Protein AF-A0A4T0X4X4-F1 (afdb_monomer_lite)

Sequence (639 aa):
MSQDALKKYGKGASLLLKMGYIPGKGLGENGRGIVEPIMPTILKRGEGIKVEESKKMMSRVVDEWTDSSDDESMHVEESGLKSVEFNQSDTFKSEYEIPELYEIVRDLLRLKIDVPNEIINKAEDTSAKQDLSLRTVLFKLLKSINSDQPKLKYLDSEINQLSQKKQLYTVDIEVMENFRKIVEVEKDLDVDKVINIPGVRDIDLELRDDLVELAMLKVQEFWQSAVDACNFEDIVSLGELLDKAAAYLSLQELSSTELIKIRSSRSSLKNKTLLSLNIVGTVILKPLLLKLNFFYQNWNVFNVNLGIGVFEEVRDSEIFSDTLFDLIIVKAIVIPKLYDSLLEVSVFDEVEWLVPWLELLPLYFDQLVESIIEHYLQALPESAVSGEELLKLPLFYWLEISQNTKLNEKARKELFSYMVKDFRRQIKKIRHDGCGFLDTEETKVMKDFIWLFKELALYEFEDAIYNEIMLPLHIKYLELYEDGLDYEDFLLYVIQVLTYVGLLSDNDHFIRIQESVRECCEHLNSVKNNSLRIKKGKKDFTDLMRLRNQYVESIDKLTWKKPSASKKTVFVKPSIKDTVFQKCQENGIAVIPGKIKDGKQMYHIENKGIKFEVYFDQKVMFANYNGLKDEPIGLDELL

Radius of gyration: 55.85 Å; chains: 1; bounding box: 111×82×176 Å

Foldseek 3Di:
DDPVVDVVPDPVVVVQVVQPQDAQQGGDDRSPHDNDPDDDPPDDVPDDDDDDPPDDDDDDDDPPDDDDDDDDDDDDDDDDDDDDDDDDDPPPPDPPPQDQLLVLVVVCVVVVHDDDVVSVVLSVDPVVPPPPVVSVVSSVVVVVVVVCVVVVVVVVVVVVVVVVVVVLVVLLVVLVVQLVVQLVPDQARQLVSNVPRPCLLVHDQVSLQVSLVVVLVSNLVVQLVLLVPFDLLPLVSVLVNLLSLLSLVVSVVSHPDDFPDDDDDDDDDDDDDDGRDDSSCCSNVVSNLVSLLVCLQPPDLLPLCSNVSSLVSNVVSPSDDPVRCCVRVVVPRNVVSLLVVLLVDDQQDDPVSCVVVCVVCVVCNQVVLLSNLVSNLVCLVVDPDDLVSVVSGCNVVSLVVHPDPVSNVVSLVSVVVSLLVNLVVQVVVVDPDPDDDCPPSNLVSLLSSLVSCVVVVSQQCLVLVCLSQVLVLLLVLLVCVVVVHPSVVSLVVSVVSCVVSPCCPPDPGNVVSVVSSVVSVVVVVCVVDVDDDDPPCPVPSNPSVVSVVVNVVCVVDVDPDRPPPPPPPPPPVPQLVRVLVVVCVVVVWDWAWDDDDPNWIWIWTADPNWTWTWTDDRRFIFTDGDNDPTDTDDSVRSD

InterPro domains:
  IPR000467 G-patch domain [PF01585] (10-49)
  IPR000467 G-patch domain [PS50174] (8-54)
  IPR000467 G-patch domain [SM00443] (6-52)
  IPR045211 TFP11/STIP/Ntr1 [PTHR23329] (7-387)

Structure (mmCIF, N/CA/C/O backbone):
data_AF-A0A4T0X4X4-F1
#
_entry.id   AF-A0A4T0X4X4-F1
#
loop_
_atom_site.group_PDB
_atom_site.id
_atom_site.type_symbol
_atom_site.label_atom_id
_atom_site.label_alt_id
_atom_site.label_comp_id
_atom_site.label_asym_id
_atom_site.label_entity_id
_atom_site.label_seq_id
_atom_site.pdbx_PDB_ins_code
_atom_site.Cartn_x
_atom_site.Cartn_y
_atom_site.Cartn_z
_atom_site.occupancy
_atom_site.B_iso_or_equiv
_atom_site.auth_seq_id
_atom_site.auth_comp_id
_atom_site.auth_asym_id
_atom_site.auth_atom_id
_atom_site.pdbx_PDB_model_num
ATOM 1 N N . MET A 1 1 ? -10.691 54.607 30.295 1.00 44.47 1 MET A N 1
ATOM 2 C CA . MET A 1 1 ? -11.917 55.381 30.602 1.00 44.47 1 MET A CA 1
ATOM 3 C C . MET A 1 1 ? -11.619 56.351 31.734 1.00 44.47 1 MET A C 1
ATOM 5 O O . MET A 1 1 ? -10.897 55.970 32.646 1.00 44.47 1 MET A O 1
ATOM 9 N N . SER A 1 2 ? -12.120 57.586 31.647 1.00 39.72 2 SER A N 1
ATOM 10 C CA . SER A 1 2 ? -11.965 58.627 32.672 1.00 39.72 2 SER A CA 1
ATOM 11 C C . SER A 1 2 ? -12.692 58.251 33.970 1.00 39.72 2 SER A C 1
ATOM 13 O O . SER A 1 2 ? -13.687 57.522 33.944 1.00 39.72 2 SER A O 1
ATOM 15 N N . GLN A 1 3 ? -12.202 58.751 35.110 1.00 50.44 3 GLN A N 1
ATOM 16 C CA . GLN A 1 3 ? -12.750 58.486 36.451 1.00 50.44 3 GLN A CA 1
ATOM 17 C C . GLN A 1 3 ? -14.255 58.812 36.587 1.00 50.44 3 GLN A C 1
ATOM 19 O O . GLN A 1 3 ? -14.926 58.264 37.462 1.00 50.44 3 GLN A O 1
ATOM 24 N N . ASP A 1 4 ? -14.814 59.620 35.682 1.00 53.94 4 ASP A N 1
ATOM 25 C CA . ASP A 1 4 ? -16.232 59.994 35.659 1.00 53.94 4 ASP A CA 1
ATOM 26 C C . ASP A 1 4 ? -17.188 58.852 35.300 1.00 53.94 4 ASP A C 1
ATOM 28 O O . ASP A 1 4 ? -18.321 58.814 35.784 1.00 53.94 4 ASP A O 1
ATOM 32 N N . ALA A 1 5 ? -16.753 57.870 34.510 1.00 52.94 5 ALA A N 1
ATOM 33 C CA . ALA A 1 5 ? -17.627 56.756 34.152 1.00 52.94 5 ALA A CA 1
ATOM 34 C C . ALA A 1 5 ? -17.841 55.770 35.316 1.00 52.94 5 ALA A C 1
ATOM 36 O O . ALA A 1 5 ? -18.894 55.140 35.408 1.00 52.94 5 ALA A O 1
ATOM 37 N N . LEU A 1 6 ? -16.890 55.680 36.252 1.00 52.84 6 LEU A N 1
ATOM 38 C CA . LEU A 1 6 ? -16.996 54.797 37.417 1.00 52.84 6 LEU A CA 1
ATOM 39 C C . LEU A 1 6 ? -18.049 55.292 38.426 1.00 52.84 6 LEU A C 1
ATOM 41 O O . LEU A 1 6 ? -18.703 54.483 39.083 1.00 52.84 6 LEU A O 1
ATOM 45 N N . LYS A 1 7 ? -18.252 56.615 38.522 1.00 56.31 7 LYS A N 1
ATOM 46 C CA . LYS A 1 7 ? -19.276 57.210 39.398 1.00 56.31 7 LYS A CA 1
ATOM 47 C C . LYS A 1 7 ? -20.700 56.976 38.889 1.00 56.31 7 LYS A C 1
ATOM 49 O O . LYS A 1 7 ? -21.613 56.875 39.700 1.00 56.31 7 LYS A O 1
ATOM 54 N N . LYS A 1 8 ? -20.899 56.868 37.570 1.00 56.81 8 LYS A N 1
ATOM 55 C CA . LYS A 1 8 ? -22.236 56.766 36.959 1.00 56.81 8 LYS A CA 1
ATOM 56 C C . LYS A 1 8 ? -22.822 55.347 36.972 1.00 56.81 8 LYS A C 1
ATOM 58 O O . LYS A 1 8 ? -24.035 55.208 37.054 1.00 56.81 8 LYS A O 1
ATOM 63 N N . TYR A 1 9 ? -21.985 54.308 36.913 1.00 62.81 9 TYR A N 1
ATOM 64 C CA . TYR A 1 9 ? -22.439 52.919 36.713 1.00 62.81 9 TYR A CA 1
ATOM 65 C C . TYR A 1 9 ? -22.269 51.989 37.933 1.00 62.81 9 TYR A C 1
ATOM 67 O O . TYR A 1 9 ? -22.576 50.799 37.859 1.00 62.81 9 TYR A O 1
ATOM 75 N N . GLY A 1 10 ? -21.841 52.523 39.082 1.00 68.31 10 GLY A N 1
ATOM 76 C CA . GLY A 1 10 ? -21.812 51.801 40.359 1.00 68.31 10 GLY A CA 1
ATOM 77 C C . GLY A 1 10 ? -20.811 50.636 40.425 1.00 68.31 10 GLY A C 1
ATOM 78 O O . GLY A 1 10 ? -20.058 50.361 39.491 1.00 68.31 10 GLY A O 1
ATOM 79 N N . LYS A 1 11 ? -20.787 49.927 41.566 1.00 66.44 11 LYS A N 1
ATOM 80 C CA . LYS A 1 11 ? -19.822 48.836 41.831 1.00 66.44 11 LYS A CA 1
ATOM 81 C C . LYS A 1 11 ? -19.890 47.693 40.802 1.00 66.44 11 LYS A C 1
ATOM 83 O O . LYS A 1 11 ? -18.865 47.070 40.539 1.00 66.44 11 LYS A O 1
ATOM 88 N N . GLY A 1 12 ? -21.050 47.458 40.181 1.00 61.38 12 GLY A N 1
ATOM 89 C CA . GLY A 1 12 ? -21.243 46.407 39.173 1.00 61.38 12 GLY A CA 1
ATOM 90 C C . GLY A 1 12 ? -20.403 46.602 37.906 1.00 61.38 12 GLY A C 1
ATOM 91 O O . GLY A 1 12 ? -19.810 45.646 37.411 1.00 61.38 12 GLY A O 1
ATOM 92 N N . ALA A 1 13 ? -20.243 47.840 37.430 1.00 66.81 13 ALA A N 1
ATOM 93 C CA . ALA A 1 13 ? -19.414 48.126 36.255 1.00 66.81 13 ALA A CA 1
ATOM 94 C C . ALA A 1 13 ? -17.915 47.890 36.505 1.00 66.81 13 ALA A C 1
ATOM 96 O O . ALA A 1 13 ? -17.189 47.489 35.598 1.00 66.81 13 ALA A O 1
ATOM 97 N N . SER A 1 14 ? -17.458 48.082 37.747 1.00 64.75 14 SER A N 1
ATOM 98 C CA . SER A 1 14 ? -16.079 47.777 38.151 1.00 64.75 14 SER A CA 1
ATOM 99 C C . SER A 1 14 ? -15.799 46.269 38.128 1.00 64.75 14 SER A C 1
ATOM 101 O O . SER A 1 14 ? -14.718 45.842 37.724 1.00 64.75 14 SER A O 1
ATOM 103 N N . LEU A 1 15 ? -16.792 45.449 38.496 1.00 69.94 15 LEU A N 1
ATOM 104 C CA . LEU A 1 15 ? -16.681 43.991 38.445 1.00 69.94 15 LEU A CA 1
ATOM 105 C C . LEU A 1 15 ? -16.623 43.481 36.997 1.00 69.94 15 LEU A C 1
ATOM 107 O O . LEU A 1 15 ? -15.769 42.665 36.671 1.00 69.94 15 LEU A O 1
ATOM 111 N N . LEU A 1 16 ? -17.474 44.016 36.116 1.00 68.31 16 LEU A N 1
ATOM 112 C CA . LEU A 1 16 ? -17.489 43.656 34.693 1.00 68.31 16 LEU A CA 1
ATOM 113 C C . LEU A 1 16 ? -16.163 43.990 34.000 1.00 68.31 16 LEU A C 1
ATOM 115 O O . LEU A 1 16 ? -15.673 43.200 33.197 1.00 68.31 16 LEU A O 1
ATOM 119 N N . LEU A 1 17 ? -15.538 45.116 34.356 1.00 69.62 17 LEU A N 1
ATOM 120 C CA . LEU A 1 17 ? -14.225 45.484 33.824 1.00 69.62 17 LEU A CA 1
ATOM 121 C C . LEU A 1 17 ? -13.129 44.503 34.271 1.00 69.62 17 LEU A C 1
ATOM 123 O O . LEU A 1 17 ? -12.290 44.115 33.462 1.00 69.62 17 LEU A O 1
ATOM 127 N N . LYS A 1 18 ? -13.163 44.058 35.538 1.00 72.38 18 LYS A N 1
ATOM 128 C CA . LYS A 1 18 ? -12.246 43.024 36.055 1.00 72.38 18 LYS A CA 1
ATOM 129 C C . LYS A 1 18 ? -12.440 41.666 35.377 1.00 72.38 18 LYS A C 1
ATOM 131 O O . LYS A 1 18 ? -11.480 40.916 35.269 1.00 72.38 18 LYS A O 1
ATOM 136 N N . MET A 1 19 ? -13.650 41.381 34.899 1.00 64.06 19 MET A N 1
ATOM 137 C CA . MET A 1 19 ? -13.991 40.161 34.157 1.00 64.06 19 MET A CA 1
ATOM 138 C C . MET A 1 19 ? -13.767 40.293 32.636 1.00 64.06 19 MET A C 1
ATOM 140 O O . MET A 1 19 ? -14.190 39.429 31.871 1.00 64.06 19 MET A O 1
ATOM 144 N N . GLY A 1 20 ? -13.107 41.365 32.178 1.00 66.31 20 GLY A N 1
ATOM 145 C CA . GLY A 1 20 ? -12.696 41.529 30.780 1.00 66.31 20 GLY A CA 1
ATOM 146 C C . GLY A 1 20 ? -13.729 42.196 29.867 1.00 66.31 20 GLY A C 1
ATOM 147 O O . GLY A 1 20 ? -13.695 41.982 28.659 1.00 66.31 20 GLY A O 1
ATOM 148 N N . TYR A 1 21 ? -14.661 42.988 30.407 1.00 71.50 21 TYR A N 1
ATOM 149 C CA . TYR A 1 21 ? -15.616 43.751 29.595 1.00 71.50 21 TYR A CA 1
ATOM 150 C C . TYR A 1 21 ? -14.934 44.905 28.854 1.00 71.50 21 TYR A C 1
ATOM 152 O O . TYR A 1 21 ? -14.361 45.802 29.481 1.00 71.50 21 TYR A O 1
ATOM 160 N N . ILE A 1 22 ? -15.079 44.935 27.529 1.00 69.56 22 ILE A N 1
ATOM 161 C CA . ILE A 1 22 ? -14.651 46.059 26.693 1.00 69.56 22 ILE A CA 1
ATOM 162 C C . ILE A 1 22 ? -15.904 46.772 26.160 1.00 69.56 22 ILE A C 1
ATOM 164 O O . ILE A 1 22 ? -16.717 46.142 25.474 1.00 69.56 22 ILE A O 1
ATOM 168 N N . PRO A 1 23 ? -16.085 48.081 26.432 1.00 61.28 23 PRO A N 1
ATOM 169 C CA . PRO A 1 23 ? -17.260 48.815 25.970 1.00 61.28 23 PRO A CA 1
ATOM 170 C C . PRO A 1 23 ? -17.356 48.768 24.438 1.00 61.28 23 PRO A C 1
ATOM 172 O O . PRO A 1 23 ? -16.420 49.154 23.740 1.00 61.28 23 PRO A O 1
ATOM 175 N N . GLY A 1 24 ? -18.483 48.262 23.927 1.00 65.25 24 GLY A N 1
ATOM 176 C CA . GLY A 1 24 ? -18.746 48.078 22.494 1.00 65.25 24 GLY A CA 1
ATOM 177 C C . GLY A 1 24 ? -18.308 46.729 21.906 1.00 65.25 24 GLY A C 1
ATOM 178 O O . GLY A 1 24 ? -18.647 46.448 20.762 1.00 65.25 24 GLY A O 1
ATOM 179 N N . LYS A 1 25 ? -17.591 45.883 22.660 1.00 66.31 25 LYS A N 1
ATOM 180 C CA . LYS A 1 25 ? -17.198 44.521 22.238 1.00 66.31 25 LYS A CA 1
ATOM 181 C C . LYS A 1 25 ? -17.700 43.409 23.170 1.00 66.31 25 LYS A C 1
ATOM 183 O O . LYS A 1 25 ? -17.599 42.244 22.817 1.00 66.31 25 LYS A O 1
ATOM 188 N N . GLY A 1 26 ? -18.250 43.741 24.336 1.00 66.19 26 GLY A N 1
ATOM 189 C CA . GLY A 1 26 ? -18.809 42.758 25.268 1.00 66.19 26 GLY A CA 1
ATOM 190 C C . GLY A 1 26 ? -17.773 42.095 26.186 1.00 66.19 26 GLY A C 1
ATOM 191 O O . GLY A 1 26 ? -16.638 42.558 26.306 1.00 66.19 26 GLY A O 1
ATOM 192 N N . LEU A 1 27 ? -18.201 41.052 26.905 1.00 68.06 27 LEU A N 1
ATOM 193 C CA . LEU A 1 27 ? -17.439 40.357 27.959 1.00 68.06 27 LEU A CA 1
ATOM 194 C C . LEU A 1 27 ? -16.624 39.164 27.406 1.00 68.06 27 LEU A C 1
ATOM 196 O O . LEU A 1 27 ? -17.128 38.418 26.566 1.00 68.06 27 LEU A O 1
ATOM 200 N N . GLY A 1 28 ? -15.404 38.942 27.911 1.00 63.84 28 GLY A N 1
ATOM 201 C CA . GLY A 1 28 ? -14.567 37.764 27.618 1.00 63.84 28 GLY A CA 1
ATOM 202 C C . GLY A 1 28 ? -13.379 38.030 26.680 1.00 63.84 28 GLY A C 1
ATOM 203 O O . GLY A 1 28 ? -13.377 38.993 25.917 1.00 63.84 28 GLY A O 1
ATOM 204 N N . GLU A 1 29 ? -12.373 37.148 26.720 1.00 59.00 29 GLU A N 1
ATOM 205 C CA . GLU A 1 29 ? -11.036 37.317 26.105 1.00 59.00 29 GLU A CA 1
ATOM 206 C C . GLU A 1 29 ? -11.055 37.622 24.591 1.00 59.00 29 GLU A C 1
ATOM 208 O O . GLU A 1 29 ? -10.184 38.324 24.087 1.00 59.00 29 GLU A O 1
ATOM 213 N N . ASN A 1 30 ? -12.104 37.190 23.876 1.00 58.38 30 ASN A N 1
ATOM 214 C CA . ASN A 1 30 ? -12.265 37.396 22.430 1.00 58.38 30 ASN A CA 1
ATOM 215 C C . ASN A 1 30 ? -13.399 38.365 22.040 1.00 58.38 30 ASN A C 1
ATOM 217 O O . ASN A 1 30 ? -13.755 38.429 20.863 1.00 58.38 30 ASN A O 1
ATOM 221 N N . GLY A 1 31 ? -14.006 39.089 22.992 1.00 56.56 31 GLY A N 1
ATOM 222 C CA . GLY A 1 31 ? -15.066 40.067 22.697 1.00 56.56 31 GLY A CA 1
ATOM 223 C C . GLY A 1 31 ? -16.294 39.471 21.991 1.00 56.56 31 GLY A C 1
ATOM 224 O O . GLY A 1 31 ? -16.850 40.088 21.089 1.00 56.56 31 GLY A O 1
ATOM 225 N N . ARG A 1 32 ? -16.673 38.234 22.345 1.00 55.62 32 ARG A N 1
ATOM 226 C CA . ARG A 1 32 ? -17.881 37.551 21.831 1.00 55.62 32 ARG A CA 1
ATOM 227 C C . ARG A 1 32 ? -19.058 37.575 22.813 1.00 55.62 32 ARG A C 1
ATOM 229 O O . ARG A 1 32 ? -20.106 37.013 22.513 1.00 55.62 32 ARG A O 1
ATOM 236 N N . GLY A 1 33 ? -18.883 38.168 23.993 1.00 63.12 33 GLY A N 1
ATOM 237 C CA . GLY A 1 33 ? -19.946 38.303 24.985 1.00 63.12 33 GLY A CA 1
ATOM 238 C C . GLY A 1 33 ? -20.948 39.404 24.641 1.00 63.12 33 GLY A C 1
ATOM 239 O O . GLY A 1 33 ? -20.785 40.147 23.678 1.00 63.12 33 GLY A O 1
ATOM 240 N N . ILE A 1 34 ? -21.987 39.514 25.471 1.00 60.34 34 ILE A N 1
ATOM 241 C CA . ILE A 1 34 ? -23.108 40.445 25.292 1.00 60.34 34 ILE A CA 1
ATOM 242 C C . ILE A 1 34 ? -22.582 41.879 25.099 1.00 60.34 34 ILE A C 1
ATOM 244 O O . ILE A 1 34 ? -21.911 42.427 25.975 1.00 60.34 34 ILE A O 1
ATOM 248 N N . VAL A 1 35 ? -22.863 42.450 23.924 1.00 56.78 35 VAL A N 1
ATOM 249 C CA . VAL A 1 35 ? -22.341 43.752 23.467 1.00 56.78 35 VAL A CA 1
ATOM 250 C C . VAL A 1 35 ? -22.966 44.916 24.239 1.00 56.78 35 VAL A C 1
ATOM 252 O O . VAL A 1 35 ? -22.300 45.924 24.479 1.00 56.78 35 VAL A O 1
ATOM 255 N N . GLU A 1 36 ? -24.215 44.759 24.677 1.00 51.50 36 GLU A N 1
ATOM 256 C CA . GLU A 1 36 ? -24.934 45.744 25.480 1.00 51.50 36 GLU A CA 1
ATOM 257 C C . GLU A 1 36 ? -25.128 45.232 26.915 1.00 51.50 36 GLU A C 1
ATOM 259 O O . GLU A 1 36 ? -25.602 44.113 27.117 1.00 51.50 36 GLU A O 1
ATOM 264 N N . PRO A 1 37 ? -24.764 46.014 27.944 1.00 55.25 37 PRO A N 1
ATOM 265 C CA . PRO A 1 37 ? -24.974 45.602 29.322 1.00 55.25 37 PRO A CA 1
ATOM 266 C C . PRO A 1 37 ? -26.475 45.454 29.587 1.00 55.25 37 PRO A C 1
ATOM 268 O O . PRO A 1 37 ? -27.253 46.352 29.267 1.00 55.25 37 PRO A O 1
ATOM 271 N N . ILE A 1 38 ? -26.876 44.338 30.203 1.00 55.88 38 ILE A N 1
ATOM 272 C CA . ILE A 1 38 ? -28.266 44.101 30.604 1.00 55.88 38 ILE A CA 1
ATOM 273 C C . ILE A 1 38 ? -28.653 45.210 31.585 1.00 55.88 38 ILE A C 1
ATOM 275 O O . ILE A 1 38 ? -28.173 45.247 32.721 1.00 55.88 38 ILE A O 1
ATOM 279 N N . MET A 1 39 ? -29.478 46.152 31.130 1.00 50.38 39 MET A N 1
ATOM 280 C CA . MET A 1 39 ? -29.967 47.223 31.984 1.00 50.38 39 MET A CA 1
ATOM 281 C C . MET A 1 39 ? -31.019 46.641 32.931 1.00 50.38 39 MET A C 1
ATOM 283 O O . MET A 1 39 ? -32.034 46.132 32.455 1.00 50.38 39 MET A O 1
ATOM 287 N N . PRO A 1 40 ? -30.838 46.723 34.261 1.00 47.59 40 PRO A N 1
ATOM 288 C CA . PRO A 1 40 ? -31.958 46.517 35.160 1.00 47.59 40 PRO A CA 1
ATOM 289 C C . PRO A 1 40 ? -32.990 47.600 34.842 1.00 47.59 40 PRO A C 1
ATOM 291 O O . PRO A 1 40 ? -32.683 48.792 34.905 1.00 47.59 40 PRO A O 1
ATOM 294 N N . THR A 1 41 ? -34.204 47.204 34.466 1.00 49.66 41 THR A N 1
ATOM 295 C CA . THR A 1 41 ? -35.333 48.127 34.351 1.00 49.66 41 THR A CA 1
ATOM 296 C C . THR A 1 41 ? -35.552 48.757 35.720 1.00 49.66 41 THR A C 1
ATOM 298 O O . THR A 1 41 ? -36.076 48.120 36.633 1.00 49.66 41 THR A O 1
ATOM 301 N N . ILE A 1 42 ? -35.084 49.993 35.886 1.00 45.88 42 ILE A N 1
ATOM 302 C CA . ILE A 1 42 ? -35.288 50.774 37.101 1.00 45.88 42 ILE A CA 1
ATOM 303 C C . ILE A 1 42 ? -36.781 51.095 37.153 1.00 45.88 42 ILE A C 1
ATOM 305 O O . ILE A 1 42 ? -37.238 52.058 36.538 1.00 45.88 42 ILE A O 1
ATOM 309 N N . LEU A 1 43 ? -37.557 50.287 37.874 1.00 50.19 43 LEU A N 1
ATOM 310 C CA . LEU A 1 43 ? -38.864 50.730 38.343 1.00 50.19 43 LEU A CA 1
ATOM 311 C C . LEU A 1 43 ? -38.622 51.945 39.239 1.00 50.19 43 LEU A C 1
ATOM 313 O O . LEU A 1 43 ? -37.700 51.946 40.066 1.00 50.19 43 LEU A O 1
ATOM 317 N N . LYS A 1 44 ? -39.397 53.016 39.027 1.00 51.66 44 LYS A N 1
ATOM 318 C CA . LYS A 1 44 ? -39.292 54.235 39.837 1.00 51.66 44 LYS A CA 1
ATOM 319 C C . LYS A 1 44 ? -39.344 53.825 41.305 1.00 51.66 44 LYS A C 1
ATOM 321 O O . LYS A 1 44 ? -40.164 52.998 41.697 1.00 51.66 44 LYS A O 1
ATOM 326 N N . ARG A 1 45 ? -38.441 54.380 42.113 1.00 41.56 45 ARG A N 1
ATOM 327 C CA . ARG A 1 45 ? -38.335 54.086 43.546 1.00 41.56 45 ARG A CA 1
ATOM 328 C C . ARG A 1 45 ? -39.720 54.282 44.189 1.00 41.56 45 ARG A C 1
ATOM 330 O O . ARG A 1 45 ? -40.174 55.416 44.291 1.00 41.56 45 ARG A O 1
ATOM 337 N N . GLY A 1 46 ? -40.394 53.184 44.537 1.00 54.38 46 GLY A N 1
ATOM 338 C CA . GLY A 1 46 ? -41.777 53.182 45.038 1.00 54.38 46 GLY A CA 1
ATOM 339 C C . GLY A 1 46 ? -42.768 52.283 44.281 1.00 54.38 46 GLY A C 1
ATOM 340 O O . GLY A 1 46 ? -43.834 52.010 44.817 1.00 54.38 46 GLY A O 1
ATOM 341 N N . GLU A 1 47 ? -42.435 51.766 43.095 1.00 51.62 47 GLU A N 1
ATOM 342 C CA . GLU A 1 47 ? -43.283 50.811 42.354 1.00 51.62 47 GLU A CA 1
ATOM 343 C C . GLU A 1 47 ? -42.809 49.363 42.544 1.00 51.62 47 GLU A C 1
ATOM 345 O O . GLU A 1 47 ? -42.393 48.684 41.609 1.00 51.62 47 GLU A O 1
ATOM 350 N N . GLY A 1 48 ? -42.859 48.887 43.790 1.00 51.75 48 GLY A N 1
ATOM 351 C CA . GLY A 1 48 ? -42.940 47.449 44.051 1.00 51.75 48 GLY A CA 1
ATOM 352 C C . GLY A 1 48 ? -44.317 46.905 43.646 1.00 51.75 48 GLY A C 1
ATOM 353 O O . GLY A 1 48 ? -45.253 47.679 43.451 1.00 51.75 48 GLY A O 1
ATOM 354 N N . ILE A 1 49 ? -44.425 45.578 43.516 1.00 52.12 49 ILE A N 1
ATOM 355 C CA . ILE A 1 49 ? -45.636 44.826 43.134 1.00 52.12 49 ILE A CA 1
ATOM 356 C C . ILE A 1 49 ? -46.890 45.434 43.789 1.00 52.12 49 ILE A C 1
ATOM 358 O O . ILE A 1 49 ? -47.094 45.304 44.996 1.00 52.12 49 ILE A O 1
ATOM 362 N N . LYS A 1 50 ? -47.740 46.095 42.992 1.00 44.31 50 LYS A N 1
ATOM 363 C CA . LYS A 1 50 ? -49.069 46.526 43.435 1.00 44.31 50 LYS A CA 1
ATOM 364 C C . LYS A 1 50 ? -49.965 45.294 43.500 1.00 44.31 50 LYS A C 1
ATOM 366 O O . LYS A 1 50 ? -50.408 44.795 42.472 1.00 44.31 50 LYS A O 1
ATOM 371 N N . VAL A 1 51 ? -50.203 44.797 44.707 1.00 47.88 51 VAL A N 1
ATOM 372 C CA . VAL A 1 51 ? -51.306 43.871 44.979 1.00 47.88 51 VAL A CA 1
ATOM 373 C C . VAL A 1 51 ? -52.591 44.701 44.971 1.00 47.88 51 VAL A C 1
ATOM 375 O O . VAL A 1 51 ? -52.660 45.721 45.652 1.00 47.88 51 VAL A O 1
ATOM 378 N N . GLU A 1 52 ? -53.577 44.306 44.164 1.00 39.34 52 GLU A N 1
ATOM 379 C CA . GLU A 1 52 ? -54.888 44.962 44.100 1.00 39.34 52 GLU A CA 1
ATOM 380 C C . GLU A 1 52 ? -55.504 45.083 45.505 1.00 39.34 52 GLU A C 1
ATOM 382 O O . GLU A 1 52 ? -55.541 44.119 46.272 1.00 39.34 52 GLU A O 1
ATOM 387 N N . GLU A 1 53 ? -56.004 46.274 45.845 1.00 45.62 53 GLU A N 1
ATOM 388 C CA . GLU A 1 53 ? -56.449 46.681 47.191 1.00 45.62 53 GLU A CA 1
ATOM 389 C C . GLU A 1 53 ? -57.668 45.910 47.750 1.00 45.62 53 GLU A C 1
ATOM 391 O O . GLU A 1 53 ? -58.213 46.275 48.791 1.00 45.62 53 GLU A O 1
ATOM 396 N N . SER A 1 54 ? -58.103 44.818 47.118 1.00 42.75 54 SER A N 1
ATOM 397 C CA . SER A 1 54 ? -59.270 44.035 47.542 1.00 42.75 54 SER A CA 1
ATOM 398 C C . SER A 1 54 ? -58.952 42.814 48.417 1.00 42.75 54 SER A C 1
ATOM 400 O O . SER A 1 54 ? -59.877 42.203 48.953 1.00 42.75 54 SER A O 1
ATOM 402 N N . LYS A 1 55 ? -57.677 42.468 48.659 1.00 40.22 55 LYS A N 1
ATOM 403 C CA . LYS A 1 55 ? -57.299 41.421 49.633 1.00 40.22 55 LYS A CA 1
ATOM 404 C C . LYS A 1 55 ? -56.095 41.837 50.481 1.00 40.22 55 LYS A C 1
ATOM 406 O O . LYS A 1 55 ? -54.949 41.560 50.142 1.00 40.22 55 LYS A O 1
ATOM 411 N N . LYS A 1 56 ? -56.365 42.476 51.625 1.00 32.59 56 LYS A N 1
ATOM 412 C CA . LYS A 1 56 ? -55.372 42.714 52.687 1.00 32.59 56 LYS A CA 1
ATOM 413 C C . LYS A 1 56 ? -54.803 41.377 53.181 1.00 32.59 56 LYS A C 1
ATOM 415 O O . LYS A 1 56 ? -55.491 40.623 53.861 1.00 32.59 56 LYS A O 1
ATOM 420 N N . MET A 1 57 ? -53.542 41.113 52.853 1.00 33.69 57 MET A N 1
ATOM 421 C CA . MET A 1 57 ? -52.725 40.055 53.445 1.00 33.69 57 MET A CA 1
ATOM 422 C C . MET A 1 57 ? -52.004 40.656 54.661 1.00 33.69 57 MET A C 1
ATOM 424 O O . MET A 1 57 ? -51.271 41.634 54.520 1.00 33.69 57 MET A O 1
ATOM 428 N N . MET A 1 58 ? -52.259 40.127 55.861 1.00 32.16 58 MET A N 1
ATOM 429 C CA . MET A 1 58 ? -51.567 40.543 57.085 1.00 32.16 58 MET A CA 1
ATOM 430 C C . MET A 1 58 ? -50.071 40.216 57.001 1.00 32.16 58 MET A C 1
ATOM 432 O O . MET A 1 58 ? -49.675 39.104 56.655 1.00 32.16 58 MET A O 1
ATOM 436 N N . SER A 1 59 ? -49.254 41.215 57.325 1.00 33.62 59 SER A N 1
ATOM 437 C CA . SER A 1 59 ? -47.795 41.193 57.320 1.00 33.62 59 SER A CA 1
ATOM 438 C C . SER A 1 59 ? -47.230 40.416 58.506 1.00 33.62 59 SER A C 1
ATOM 440 O O . SER A 1 59 ? -47.498 40.749 59.659 1.00 33.62 59 SER A O 1
ATOM 442 N N . ARG A 1 60 ? -46.374 39.436 58.217 1.00 33.66 60 ARG A N 1
ATOM 443 C CA . ARG A 1 60 ? -45.516 38.755 59.188 1.00 33.66 60 ARG A CA 1
ATOM 444 C C . ARG A 1 60 ? -44.179 39.502 59.241 1.00 33.66 60 ARG A C 1
ATOM 446 O O . ARG A 1 60 ? -43.264 39.184 58.489 1.00 33.66 60 ARG A O 1
ATOM 453 N N . VAL A 1 61 ? -44.108 40.539 60.073 1.00 36.34 61 VAL A N 1
ATOM 454 C CA . VAL A 1 61 ? -42.837 41.158 60.473 1.00 36.34 61 VAL A CA 1
ATOM 455 C C . VAL A 1 61 ? -42.194 40.214 61.487 1.00 36.34 61 VAL A C 1
ATOM 457 O O . VAL A 1 61 ? -42.760 39.949 62.544 1.00 36.34 61 VAL A O 1
ATOM 460 N N . VAL A 1 62 ? -41.060 39.631 61.111 1.00 35.94 62 VAL A N 1
ATOM 461 C CA . VAL A 1 62 ? -40.154 38.929 62.021 1.00 35.94 62 VAL A CA 1
ATOM 462 C C . VAL A 1 62 ? -39.112 39.964 62.429 1.00 35.94 62 VAL A C 1
ATOM 464 O O . VAL A 1 62 ? -38.246 40.301 61.626 1.00 35.94 62 VAL A O 1
ATOM 467 N N . ASP A 1 63 ? -39.239 40.500 63.641 1.00 32.66 63 ASP A N 1
ATOM 468 C CA . ASP A 1 63 ? -38.176 41.270 64.282 1.00 32.66 63 ASP A CA 1
ATOM 469 C C . ASP A 1 63 ? -37.138 40.287 64.832 1.00 32.66 63 ASP A C 1
ATOM 471 O O . ASP A 1 63 ? -37.357 39.602 65.831 1.00 32.66 63 ASP A O 1
ATOM 475 N N . GLU A 1 64 ? -36.010 40.203 64.135 1.00 33.12 64 GLU A N 1
ATOM 476 C CA . GLU A 1 64 ? -34.805 39.479 64.530 1.00 33.12 64 GLU A CA 1
ATOM 477 C C . GLU A 1 64 ? -33.777 40.475 65.075 1.00 33.12 64 GLU A C 1
ATOM 479 O O . GLU A 1 64 ? -32.791 40.740 64.411 1.00 33.12 64 GLU A O 1
ATOM 484 N N . TRP A 1 65 ? -34.026 41.057 66.254 1.00 32.50 65 TRP A N 1
ATOM 485 C CA . TRP A 1 65 ? -33.007 41.685 67.114 1.00 32.50 65 TRP A CA 1
ATOM 486 C C . TRP A 1 65 ? -33.500 41.637 68.573 1.00 32.50 65 TRP A C 1
ATOM 488 O O . TRP A 1 65 ? -34.159 42.558 69.049 1.00 32.50 65 TRP A O 1
ATOM 498 N N . THR A 1 66 ? -33.199 40.557 69.298 1.00 34.19 66 THR A N 1
ATOM 499 C CA . THR A 1 66 ? -33.045 40.623 70.760 1.00 34.19 66 THR A CA 1
ATOM 500 C C . THR A 1 66 ? -31.607 40.286 71.070 1.00 34.19 66 THR A C 1
ATOM 502 O O . THR A 1 66 ? -31.183 39.134 70.977 1.00 34.19 66 THR A O 1
ATOM 505 N N . ASP A 1 67 ? -30.895 41.365 71.348 1.00 31.95 67 ASP A N 1
ATOM 506 C CA . ASP A 1 67 ? -29.548 41.417 71.863 1.00 31.95 67 ASP A CA 1
ATOM 507 C C . ASP A 1 67 ? -29.470 40.733 73.232 1.00 31.95 67 ASP A C 1
ATOM 509 O O . ASP A 1 67 ? -30.433 40.699 74.006 1.00 31.95 67 ASP A O 1
ATOM 513 N N . SER A 1 68 ? -28.299 40.172 73.479 1.00 34.19 68 SER A N 1
ATOM 514 C CA . SER A 1 68 ? -27.876 39.521 74.708 1.00 34.19 68 SER A CA 1
ATOM 515 C C . SER A 1 68 ? -28.013 40.473 75.902 1.00 34.19 68 SER A C 1
ATOM 517 O O . SER A 1 68 ? -27.509 41.589 75.859 1.00 34.19 68 SER A O 1
ATOM 519 N N . SER A 1 69 ? -28.644 40.030 76.992 1.00 34.03 69 SER A N 1
ATOM 520 C CA . SER A 1 69 ? -28.530 40.672 78.307 1.00 34.03 69 SER A CA 1
ATOM 521 C C . SER A 1 69 ? -28.083 39.611 79.302 1.00 34.03 69 SER A C 1
ATOM 523 O O . SER A 1 69 ? -28.890 38.879 79.869 1.00 34.03 69 SER A O 1
ATOM 525 N N . ASP A 1 70 ? -26.765 39.520 79.421 1.00 33.47 70 ASP A N 1
ATOM 526 C CA . ASP A 1 70 ? -26.028 38.811 80.457 1.00 33.47 70 ASP A CA 1
ATOM 527 C C . ASP A 1 70 ? -25.079 39.878 81.022 1.00 33.47 70 ASP A C 1
ATOM 529 O O . ASP A 1 70 ? -23.992 40.093 80.497 1.00 33.47 70 ASP A O 1
ATOM 533 N N . ASP A 1 71 ? -25.574 40.668 81.979 1.00 33.88 71 ASP A N 1
ATOM 534 C CA . ASP A 1 71 ? -24.788 41.664 82.713 1.00 33.88 71 ASP A CA 1
ATOM 535 C C . ASP A 1 71 ? -25.128 41.535 84.205 1.00 33.88 71 ASP A C 1
ATOM 537 O O . ASP A 1 71 ? -26.138 42.028 84.711 1.00 33.88 71 ASP A O 1
ATOM 541 N N . GLU A 1 72 ? -24.257 40.799 84.888 1.00 33.56 72 GLU A N 1
ATOM 542 C CA . GLU A 1 72 ? -24.064 40.773 86.335 1.00 33.56 72 GLU A CA 1
ATOM 543 C C . GLU A 1 72 ? -23.877 42.202 86.879 1.00 33.56 72 GLU A C 1
ATOM 545 O O . GLU A 1 72 ? -22.919 42.897 86.534 1.00 33.56 72 GLU A O 1
ATOM 550 N N . SER A 1 73 ? -24.763 42.657 87.770 1.00 31.98 73 SER A N 1
ATOM 551 C CA . SER A 1 73 ? -24.607 43.941 88.460 1.00 31.98 73 SER A CA 1
ATOM 552 C C . SER A 1 73 ? -23.865 43.776 89.791 1.00 31.98 73 SER A C 1
ATOM 554 O O . SER A 1 73 ? -24.380 43.169 90.732 1.00 31.98 73 SER A O 1
ATOM 556 N N . MET A 1 74 ? -22.677 44.385 89.874 1.00 30.92 74 MET A N 1
ATOM 557 C CA . MET A 1 74 ? -21.882 44.589 91.090 1.00 30.92 74 MET A CA 1
ATOM 558 C C . MET A 1 74 ? -22.636 45.373 92.178 1.00 30.92 74 MET A C 1
ATOM 560 O O . MET A 1 74 ? -23.353 46.333 91.902 1.00 30.92 74 MET A O 1
ATOM 564 N N . HIS A 1 75 ? -22.364 45.022 93.438 1.00 33.25 75 HIS A N 1
ATOM 565 C CA . HIS A 1 75 ? -22.688 45.819 94.622 1.00 33.25 75 HIS A CA 1
ATOM 566 C C . HIS A 1 75 ? -22.049 47.215 94.581 1.00 33.25 75 HIS A C 1
ATOM 568 O O . HIS A 1 75 ? -20.824 47.303 94.515 1.00 33.25 75 HIS A O 1
ATOM 574 N N . VAL A 1 76 ? -22.847 48.270 94.789 1.00 34.16 76 VAL A N 1
ATOM 575 C CA . VAL A 1 76 ? -22.452 49.463 95.562 1.00 34.16 76 VAL A CA 1
ATOM 576 C C . VAL A 1 76 ? -23.670 49.969 96.343 1.00 34.16 76 VAL A C 1
ATOM 578 O O . VAL A 1 76 ? -24.762 50.129 95.801 1.00 34.16 76 VAL A O 1
ATOM 581 N N . GLU A 1 77 ? -23.465 50.158 97.643 1.00 31.31 77 GLU A N 1
ATOM 582 C CA . GLU A 1 77 ? -24.394 50.726 98.616 1.00 31.31 77 GLU A CA 1
ATOM 583 C C . GLU A 1 77 ? -24.676 52.208 98.318 1.00 31.31 77 GLU A C 1
ATOM 585 O O . GLU A 1 77 ? -23.755 52.939 97.981 1.00 31.31 77 GLU A O 1
ATOM 590 N N . GLU A 1 78 ? -25.913 52.677 98.507 1.00 29.55 78 GLU A N 1
ATOM 591 C CA . GLU A 1 78 ? -26.213 53.701 99.521 1.00 29.55 78 GLU A CA 1
ATOM 592 C C . GLU A 1 78 ? -27.676 54.169 99.494 1.00 29.55 78 GLU A C 1
ATOM 594 O O . GLU A 1 78 ? -28.237 54.577 98.483 1.00 29.55 78 GLU A O 1
ATOM 599 N N . SER A 1 79 ? -28.220 54.239 100.709 1.00 29.94 79 SER A N 1
ATOM 600 C CA . SER A 1 79 ? -29.177 55.243 101.179 1.00 29.94 79 SER A CA 1
ATOM 601 C C . SER A 1 79 ? -30.602 55.259 100.600 1.00 29.94 79 SER A C 1
ATOM 603 O O . SER A 1 79 ? -30.915 55.886 99.600 1.00 29.94 79 SER A O 1
ATOM 605 N N . GLY A 1 80 ? -31.511 54.705 101.406 1.00 37.16 80 GLY A N 1
ATOM 606 C CA . GLY A 1 80 ? -32.560 55.523 102.016 1.00 37.16 80 GLY A CA 1
ATOM 607 C C . GLY A 1 80 ? -33.805 55.840 101.183 1.00 37.16 80 GLY A C 1
ATOM 608 O O . GLY A 1 80 ? -33.773 56.667 100.287 1.00 37.16 80 GLY A O 1
ATOM 609 N N . LEU A 1 81 ? -34.928 55.316 101.694 1.00 34.19 81 LEU A N 1
ATOM 610 C CA . LEU A 1 81 ? -36.324 55.779 101.583 1.00 34.19 81 LEU A CA 1
ATOM 611 C C . LEU A 1 81 ? -37.249 54.891 100.738 1.00 34.19 81 LEU A C 1
ATOM 613 O O . LEU A 1 81 ? -37.180 54.807 99.520 1.00 34.19 81 LEU A O 1
ATOM 617 N N . LYS A 1 82 ? -38.183 54.255 101.456 1.00 43.97 82 LYS A N 1
ATOM 618 C CA . LYS A 1 82 ? -39.360 53.562 100.929 1.00 43.97 82 LYS A CA 1
ATOM 619 C C . LYS A 1 82 ? -40.297 54.559 100.240 1.00 43.97 82 LYS A C 1
ATOM 621 O O . LYS A 1 82 ? -40.748 55.497 100.897 1.00 43.97 82 LYS A O 1
ATOM 626 N N . SER A 1 83 ? -40.729 54.263 99.016 1.00 34.25 83 SER A N 1
ATOM 627 C CA . SER A 1 83 ? -42.019 54.741 98.505 1.00 34.25 83 SER A CA 1
ATOM 628 C C . SER A 1 83 ? -42.588 53.828 97.412 1.00 34.25 83 SER A C 1
ATOM 630 O O . SER A 1 83 ? -42.097 53.819 96.293 1.00 34.25 83 SER A O 1
ATOM 632 N N . VAL A 1 84 ? -43.643 53.101 97.798 1.00 39.66 84 VAL A N 1
ATOM 633 C CA . VAL A 1 84 ? -44.834 52.693 97.024 1.00 39.66 84 VAL A CA 1
ATOM 634 C C . VAL A 1 84 ? -44.604 52.169 95.598 1.00 39.66 84 VAL A C 1
ATOM 636 O O . VAL A 1 84 ? -44.529 52.932 94.640 1.00 39.66 84 VAL A O 1
ATOM 639 N N . GLU A 1 85 ? -44.631 50.842 95.461 1.00 32.44 85 GLU A N 1
ATOM 640 C CA . GLU A 1 85 ? -44.783 50.145 94.181 1.00 32.44 85 GLU A CA 1
ATOM 641 C C . GLU A 1 85 ? -46.207 50.340 93.632 1.00 32.44 85 GLU A C 1
ATOM 643 O O . GLU A 1 85 ? -47.199 49.949 94.251 1.00 32.44 85 GLU A O 1
ATOM 648 N N . PHE A 1 86 ? -46.309 50.958 92.455 1.00 34.91 86 PHE A N 1
ATOM 649 C CA . PHE A 1 86 ? -47.486 50.877 91.595 1.00 34.91 86 PHE A CA 1
ATOM 650 C C . PHE A 1 86 ? -47.307 49.667 90.673 1.00 34.91 86 PHE A C 1
ATOM 652 O O . PHE A 1 86 ? -46.388 49.652 89.858 1.00 34.91 86 PHE A O 1
ATOM 659 N N . ASN A 1 87 ? -48.200 48.678 90.757 1.00 39.69 87 ASN A N 1
ATOM 660 C CA . ASN A 1 87 ? -48.251 47.591 89.780 1.00 39.69 87 ASN A CA 1
ATOM 661 C C . ASN A 1 87 ? -48.729 48.151 88.432 1.00 39.69 87 ASN A C 1
ATOM 663 O O . ASN A 1 87 ? -49.931 48.327 88.222 1.00 39.69 87 ASN A O 1
ATOM 667 N N . GLN A 1 88 ? -47.802 48.436 87.518 1.00 39.62 88 GLN A N 1
ATOM 668 C CA . GLN A 1 88 ? -48.137 48.538 86.101 1.00 39.62 88 GLN A CA 1
ATOM 669 C C . GLN A 1 88 ? -48.383 47.124 85.571 1.00 39.62 88 GLN A C 1
ATOM 671 O O . GLN A 1 88 ? -47.527 46.249 85.632 1.00 39.62 88 GLN A O 1
ATOM 676 N N . SER A 1 89 ? -49.606 46.894 85.106 1.00 39.22 89 SER A N 1
ATOM 677 C CA . SER A 1 89 ? -50.031 45.674 84.436 1.00 39.22 89 SER A CA 1
ATOM 678 C C . SER A 1 89 ? -49.278 45.500 83.113 1.00 39.22 89 SER A C 1
ATOM 680 O O . SER A 1 89 ? -49.575 46.199 82.143 1.00 39.22 89 SER A O 1
ATOM 682 N N . ASP A 1 90 ? -48.367 44.529 83.059 1.00 39.19 90 ASP A N 1
ATOM 683 C CA . ASP A 1 90 ? -47.726 44.006 81.841 1.00 39.19 90 ASP A CA 1
ATOM 684 C C . ASP A 1 90 ? -48.706 43.175 80.988 1.00 39.19 90 ASP A C 1
ATOM 686 O O . ASP A 1 90 ? -48.474 42.026 80.612 1.00 39.19 90 ASP A O 1
ATOM 690 N N . THR A 1 91 ? -49.853 43.753 80.656 1.00 48.28 91 THR A N 1
ATOM 691 C CA . THR A 1 91 ? -50.777 43.200 79.667 1.00 48.28 91 THR A CA 1
ATOM 692 C C . THR A 1 91 ? -50.668 44.037 78.411 1.00 48.28 91 THR A C 1
ATOM 694 O O . THR A 1 91 ? -51.434 44.973 78.300 1.00 48.28 91 THR A O 1
ATOM 697 N N . PHE A 1 92 ? -49.731 43.744 77.499 1.00 39.19 92 PHE A N 1
ATOM 698 C CA . PHE A 1 92 ? -49.852 44.037 76.053 1.00 39.19 92 PHE A CA 1
ATOM 699 C C . PHE A 1 92 ? -48.705 43.389 75.237 1.00 39.19 92 PHE A C 1
ATOM 701 O O . PHE A 1 92 ? -47.898 44.055 74.596 1.00 39.19 92 PHE A O 1
ATOM 708 N N . LYS A 1 93 ? -48.682 42.050 75.192 1.00 46.12 93 LYS A N 1
ATOM 709 C CA . LYS A 1 93 ? -48.397 41.284 73.961 1.00 46.12 93 LYS A CA 1
ATOM 710 C C . LYS A 1 93 ? -49.549 40.282 73.797 1.00 46.12 93 LYS A C 1
ATOM 712 O O . LYS A 1 93 ? -49.651 39.308 74.528 1.00 46.12 93 LYS A O 1
ATOM 717 N N . SER A 1 94 ? -50.484 40.672 72.936 1.00 48.31 94 SER A N 1
ATOM 718 C CA . SER A 1 94 ? -51.815 40.128 72.621 1.00 48.31 94 SER A CA 1
ATOM 719 C C . SER A 1 94 ? -52.153 38.683 73.034 1.00 48.31 94 SER A C 1
ATOM 721 O O . SER A 1 94 ? -51.747 37.724 72.381 1.00 48.31 94 SER A O 1
ATOM 723 N N . GLU A 1 95 ? -53.111 38.549 73.958 1.00 50.12 95 GLU A N 1
ATOM 724 C CA . GLU A 1 95 ? -53.940 37.342 74.166 1.00 50.12 95 GLU A CA 1
ATOM 725 C C . GLU A 1 95 ? -54.703 36.889 72.896 1.00 50.12 95 GLU A C 1
ATOM 727 O O . GLU A 1 95 ? -55.256 35.793 72.856 1.00 50.12 95 GLU A O 1
ATOM 732 N N . TYR A 1 96 ? -54.712 37.718 71.846 1.00 51.25 96 TYR A N 1
ATOM 733 C CA . TYR A 1 96 ? -55.411 37.498 70.577 1.00 51.25 96 TYR A CA 1
ATOM 734 C C . TYR A 1 96 ? -54.655 36.637 69.547 1.00 51.25 96 TYR A C 1
ATOM 736 O O . TYR A 1 96 ? -55.240 36.300 68.522 1.00 51.25 96 TYR A O 1
ATOM 744 N N . GLU A 1 97 ? -53.388 36.269 69.774 1.00 55.59 97 GLU A N 1
ATOM 745 C CA . GLU A 1 97 ? -52.604 35.479 68.797 1.00 55.59 97 GLU A CA 1
ATOM 746 C C . GLU A 1 97 ? -52.476 33.989 69.132 1.00 55.59 97 GLU A C 1
ATOM 748 O O . GLU A 1 97 ? -52.059 33.196 68.287 1.00 55.59 97 GLU A O 1
ATOM 753 N N . ILE A 1 98 ? -52.814 33.585 70.356 1.00 62.66 98 ILE A N 1
ATOM 754 C CA . ILE A 1 98 ? -52.695 32.189 70.779 1.00 62.66 98 ILE A CA 1
ATOM 755 C C . ILE A 1 98 ? -54.011 31.483 70.401 1.00 62.66 98 ILE A C 1
ATOM 757 O O . ILE A 1 98 ? -55.053 31.945 70.847 1.00 62.66 98 ILE A O 1
ATOM 761 N N . PRO A 1 99 ? -54.025 30.396 69.605 1.00 70.00 99 PRO A N 1
ATOM 762 C CA . PRO A 1 99 ? -55.238 29.638 69.243 1.00 70.00 99 PRO A CA 1
ATOM 763 C C . PRO A 1 99 ? -55.914 29.000 70.457 1.00 70.00 99 PRO A C 1
ATOM 765 O O . PRO A 1 99 ? -55.256 28.806 71.480 1.00 70.00 99 PRO A O 1
ATOM 768 N N . GLU A 1 100 ? -57.218 28.718 70.408 1.00 73.25 100 GLU A N 1
ATOM 769 C CA . GLU A 1 100 ? -57.936 28.137 71.561 1.00 73.25 100 GLU A CA 1
ATOM 770 C C . GLU A 1 100 ? -57.341 26.781 71.975 1.00 73.25 100 GLU A C 1
ATOM 772 O O . GLU A 1 100 ? -56.770 26.064 71.153 1.00 73.25 100 GLU A O 1
ATOM 777 N N . LEU A 1 101 ? -57.463 26.412 73.259 1.00 70.94 101 LEU A N 1
ATOM 778 C CA . LEU A 1 101 ? -56.889 25.161 73.784 1.00 70.94 101 LEU A CA 1
ATOM 779 C C . LEU A 1 101 ? -57.352 23.945 72.966 1.00 70.94 101 LEU A C 1
ATOM 781 O O . LEU A 1 101 ? -56.557 23.062 72.657 1.00 70.94 101 LEU A O 1
ATOM 785 N N . TYR A 1 102 ? -58.615 23.956 72.547 1.00 72.75 102 TYR A N 1
ATOM 786 C CA . TYR A 1 102 ? -59.199 22.949 71.673 1.00 72.75 102 TYR A CA 1
ATOM 787 C C . TYR A 1 102 ? -58.523 22.867 70.292 1.00 72.75 102 TYR A C 1
ATOM 789 O O . TYR A 1 102 ? -58.291 21.770 69.785 1.00 72.75 102 TYR A O 1
ATOM 797 N N . GLU A 1 103 ? -58.151 23.999 69.689 1.00 72.75 103 GLU A N 1
ATOM 798 C CA . GLU A 1 103 ? -57.441 24.032 68.403 1.00 72.75 103 GLU A CA 1
ATOM 799 C C . GLU A 1 103 ? -56.011 23.500 68.542 1.00 72.75 103 GLU A C 1
ATOM 801 O O . GLU A 1 103 ? -55.574 22.693 67.724 1.00 72.75 103 GLU A O 1
ATOM 806 N N . ILE A 1 104 ? -55.318 23.867 69.626 1.00 74.50 104 ILE A N 1
ATOM 807 C CA . ILE A 1 104 ? -53.963 23.382 69.924 1.00 74.50 104 ILE A CA 1
ATOM 808 C C . ILE A 1 104 ? -53.969 21.865 70.158 1.00 74.50 104 ILE A C 1
ATOM 810 O O . ILE A 1 104 ? -53.139 21.153 69.594 1.00 74.50 104 ILE A O 1
ATOM 814 N N . VAL A 1 105 ? -54.918 21.348 70.947 1.00 74.38 105 VAL A N 1
ATOM 815 C CA . VAL A 1 105 ? -55.064 19.903 71.201 1.00 74.38 105 VAL A CA 1
ATOM 816 C C . VAL A 1 105 ? -55.426 19.156 69.915 1.00 74.38 105 VAL A C 1
ATOM 818 O O . VAL A 1 105 ? -54.847 18.109 69.630 1.00 74.38 105 VAL A O 1
ATOM 821 N N . ARG A 1 106 ? -56.322 19.707 69.088 1.00 77.19 106 ARG A N 1
ATOM 822 C CA . ARG A 1 106 ? -56.683 19.126 67.786 1.00 77.19 106 ARG A CA 1
ATOM 823 C C . ARG A 1 106 ? -55.483 19.051 66.839 1.00 77.19 106 ARG A C 1
ATOM 825 O O . ARG A 1 106 ? -55.326 18.040 66.155 1.00 77.19 106 ARG A O 1
ATOM 832 N N . ASP A 1 107 ? -54.647 20.082 66.786 1.00 77.62 107 ASP A N 1
ATOM 833 C CA . ASP A 1 107 ? -53.458 20.086 65.932 1.00 77.62 107 ASP A CA 1
ATOM 834 C C . ASP A 1 107 ? -52.363 19.142 66.456 1.00 77.62 107 ASP A C 1
ATOM 836 O O . ASP A 1 107 ? -51.750 18.435 65.659 1.00 77.62 107 ASP A O 1
ATOM 840 N N . LEU A 1 108 ? -52.188 19.011 67.776 1.00 77.31 108 LEU A N 1
ATOM 841 C CA . LEU A 1 108 ? -51.304 17.993 68.369 1.00 77.31 108 LEU A CA 1
ATOM 842 C C . LEU A 1 108 ? -51.773 16.561 68.054 1.00 77.31 108 LEU A C 1
ATOM 844 O O . LEU A 1 108 ? -50.963 15.716 67.666 1.00 77.31 108 LEU A O 1
ATOM 848 N N . LEU A 1 109 ? -53.081 16.301 68.131 1.00 76.81 109 LEU A N 1
ATOM 849 C CA . LEU A 1 109 ? -53.666 15.006 67.765 1.00 76.81 109 LEU A CA 1
ATOM 850 C C . LEU A 1 109 ? -53.542 14.718 66.259 1.00 76.81 109 LEU A C 1
ATOM 852 O O . LEU A 1 109 ? -53.261 13.585 65.868 1.00 76.81 109 LEU A O 1
ATOM 856 N N . ARG A 1 110 ? -53.683 15.733 65.393 1.00 78.69 110 ARG A N 1
ATOM 857 C CA . ARG A 1 110 ? -53.413 15.607 63.943 1.00 78.69 110 ARG A CA 1
ATOM 858 C C . ARG A 1 110 ? -51.959 15.250 63.652 1.00 78.69 110 ARG A C 1
ATOM 860 O O . ARG A 1 110 ? -51.694 14.507 62.709 1.00 78.69 110 ARG A O 1
ATOM 867 N N . LEU A 1 111 ? -51.036 15.751 64.467 1.00 74.44 111 LEU A N 1
ATOM 868 C CA . LEU A 1 111 ? -49.614 15.417 64.421 1.00 74.44 111 LEU A CA 1
ATOM 869 C C . LEU A 1 111 ? -49.282 14.059 65.067 1.00 74.44 111 LEU A C 1
ATOM 871 O O . LEU A 1 111 ? -48.110 13.694 65.114 1.00 74.44 111 LEU A O 1
ATOM 875 N N . LYS A 1 112 ? -50.299 13.291 65.497 1.00 73.50 112 LYS A N 1
ATOM 876 C CA . LYS A 1 112 ? -50.183 11.978 66.156 1.00 73.50 112 LYS A CA 1
ATOM 877 C C . LYS A 1 112 ? -49.332 12.005 67.431 1.00 73.50 112 LYS A C 1
ATOM 879 O O . LYS A 1 112 ? -48.609 11.054 67.712 1.00 73.50 112 LYS A O 1
ATOM 884 N N . ILE A 1 113 ? -49.403 13.095 68.188 1.00 75.94 113 ILE A N 1
ATOM 885 C CA . ILE A 1 113 ? -48.765 13.200 69.501 1.00 75.94 113 ILE A CA 1
ATOM 886 C C . ILE A 1 113 ? -49.799 12.802 70.551 1.00 75.94 113 ILE A C 1
ATOM 888 O O . ILE A 1 113 ? -50.895 13.365 70.577 1.00 75.94 113 ILE A O 1
ATOM 892 N N . ASP A 1 114 ? -49.456 11.841 71.408 1.00 72.75 114 ASP A N 1
ATOM 893 C CA . ASP A 1 114 ? -50.333 11.403 72.493 1.00 72.75 114 ASP A CA 1
ATOM 894 C C . ASP A 1 114 ? -50.521 12.538 73.506 1.00 72.75 114 ASP A C 1
ATOM 896 O O . ASP A 1 114 ? -49.590 12.949 74.203 1.00 72.75 114 ASP A O 1
ATOM 900 N N . VAL A 1 115 ? -51.746 13.058 73.580 1.00 74.62 115 VAL A N 1
ATOM 901 C CA . VAL A 1 115 ? -52.142 14.063 74.569 1.00 74.62 115 VAL A CA 1
ATOM 902 C C . VAL A 1 115 ? -52.862 13.348 75.718 1.00 74.62 115 VAL A C 1
ATOM 904 O O . VAL A 1 115 ? -53.814 12.613 75.461 1.00 74.62 115 VAL A O 1
ATOM 907 N N . PRO A 1 116 ? -52.459 13.555 76.985 1.00 79.38 116 PRO A N 1
ATOM 908 C CA . PRO A 1 116 ? -53.150 12.976 78.133 1.00 79.38 116 PRO A CA 1
ATOM 909 C C . PRO A 1 116 ? -54.652 13.301 78.151 1.00 79.38 116 PRO A C 1
ATOM 911 O O . PRO A 1 116 ? -55.043 14.456 77.968 1.00 79.38 116 PRO A O 1
ATOM 914 N N . ASN A 1 117 ? -55.489 12.300 78.457 1.00 70.88 117 ASN A N 1
ATOM 915 C CA . ASN A 1 117 ? -56.958 12.417 78.474 1.00 70.88 117 ASN A CA 1
ATOM 916 C C . ASN A 1 117 ? -57.472 13.554 79.377 1.00 70.88 117 ASN A C 1
ATOM 918 O O . ASN A 1 117 ? -58.507 14.150 79.102 1.00 70.88 117 ASN A O 1
ATOM 922 N N . GLU A 1 118 ? -56.730 13.907 80.428 1.00 71.06 118 GLU A N 1
ATOM 923 C CA . GLU A 1 118 ? -57.061 15.017 81.329 1.00 71.06 118 GLU A CA 1
ATOM 924 C C . GLU A 1 118 ? -57.038 16.387 80.636 1.00 71.06 118 GLU A C 1
ATOM 926 O O . GLU A 1 118 ? -57.802 17.277 80.998 1.00 71.06 118 GLU A O 1
ATOM 931 N N . ILE A 1 119 ? -56.175 16.566 79.634 1.00 68.31 119 ILE A N 1
ATOM 932 C CA . ILE A 1 119 ? -56.055 17.809 78.861 1.00 68.31 119 ILE A CA 1
ATOM 933 C C . ILE A 1 119 ? -57.110 17.841 77.750 1.00 68.31 119 ILE A C 1
ATOM 935 O O . ILE A 1 119 ? -57.636 18.906 77.435 1.00 68.31 119 ILE A O 1
ATOM 939 N N . ILE A 1 120 ? -57.463 16.672 77.207 1.00 67.06 120 ILE A N 1
ATOM 940 C CA . ILE A 1 120 ? -58.539 16.508 76.221 1.00 67.06 120 ILE A CA 1
ATOM 941 C C . ILE A 1 120 ? -59.887 16.866 76.857 1.00 67.06 120 ILE A C 1
ATOM 943 O O . ILE A 1 120 ? -60.588 17.732 76.344 1.00 67.06 120 ILE A O 1
ATOM 947 N N . ASN A 1 121 ? -60.191 16.303 78.029 1.00 68.19 121 ASN A N 1
ATOM 948 C CA . ASN A 1 121 ? -61.429 16.590 78.759 1.00 68.19 121 ASN A CA 1
ATOM 949 C C . ASN A 1 121 ? -61.523 18.076 79.159 1.00 68.19 121 ASN A C 1
ATOM 951 O O . ASN A 1 121 ? -62.573 18.696 79.028 1.00 68.19 121 ASN A O 1
ATOM 955 N N . LYS A 1 122 ? -60.399 18.690 79.561 1.00 66.88 122 LYS A N 1
ATOM 956 C CA . LYS A 1 122 ? -60.325 20.133 79.857 1.00 66.88 122 LYS A CA 1
ATOM 957 C C . LYS A 1 122 ? -60.497 21.031 78.630 1.00 66.88 122 LYS A C 1
ATOM 959 O O . LYS A 1 122 ? -60.841 22.196 78.794 1.00 66.88 122 LYS A O 1
ATOM 964 N N . ALA A 1 123 ? -60.234 20.533 77.424 1.00 61.16 123 ALA A N 1
ATOM 965 C CA . ALA A 1 123 ? -60.454 21.275 76.186 1.00 61.16 123 ALA A CA 1
ATOM 966 C C . ALA A 1 123 ? -61.914 21.200 75.698 1.00 61.16 123 ALA A C 1
ATOM 968 O O . ALA A 1 123 ? -62.323 22.049 74.907 1.00 61.16 123 ALA A O 1
ATOM 969 N N . GLU A 1 124 ? -62.687 20.211 76.158 1.00 62.91 124 GLU A N 1
ATOM 970 C CA . GLU A 1 124 ? -64.117 20.045 75.852 1.00 62.91 124 GLU A CA 1
ATOM 971 C C . GLU A 1 124 ? -65.024 20.875 76.782 1.00 62.91 124 GLU A C 1
ATOM 973 O O . GLU A 1 124 ? -66.111 21.294 76.376 1.00 62.91 124 GLU A O 1
ATOM 978 N N . ASP A 1 125 ? -64.560 21.194 77.994 1.00 65.88 125 ASP A N 1
ATOM 979 C CA . ASP A 1 125 ? -65.275 22.054 78.939 1.00 65.88 125 ASP A CA 1
ATOM 980 C C . ASP A 1 125 ? -65.208 23.545 78.540 1.00 65.88 125 ASP A C 1
ATOM 982 O O . ASP A 1 125 ? -64.157 24.190 78.538 1.00 65.88 125 ASP A O 1
ATOM 986 N N . THR A 1 126 ? -66.369 24.161 78.286 1.00 54.78 126 THR A N 1
ATOM 987 C CA . THR A 1 126 ? -66.523 25.586 77.896 1.00 54.78 126 THR A CA 1
ATOM 988 C C . THR A 1 126 ? -65.997 26.631 78.906 1.00 54.78 126 THR A C 1
ATOM 990 O O . THR A 1 126 ? -66.025 27.831 78.618 1.00 54.78 126 THR A O 1
ATOM 993 N N . SER A 1 127 ? -65.498 26.221 80.079 1.00 54.06 127 SER A N 1
ATOM 994 C CA . SER A 1 127 ? -64.840 27.084 81.077 1.00 54.06 127 SER A CA 1
ATOM 995 C C . SER A 1 127 ? -63.338 27.298 80.833 1.00 54.06 127 SER A C 1
ATOM 997 O O . SER A 1 127 ? -62.719 28.093 81.539 1.00 54.06 127 SER A O 1
ATOM 999 N N . ALA A 1 128 ? -62.746 26.661 79.818 1.00 52.50 128 ALA A N 1
ATOM 1000 C CA . ALA A 1 128 ? -61.312 26.697 79.494 1.00 52.50 128 ALA A CA 1
ATOM 1001 C C . ALA A 1 128 ? -60.766 28.049 78.972 1.00 52.50 128 ALA A C 1
ATOM 1003 O O . ALA A 1 128 ? -59.719 28.103 78.327 1.00 52.50 128 ALA A O 1
ATOM 1004 N N . LYS A 1 129 ? -61.442 29.168 79.260 1.00 54.44 129 LYS A N 1
ATOM 1005 C CA . LYS A 1 129 ? -60.955 30.522 78.944 1.00 54.44 129 LYS A CA 1
ATOM 1006 C C . LYS A 1 129 ? -59.816 30.994 79.860 1.00 54.44 129 LYS A C 1
ATOM 1008 O O . LYS A 1 129 ? -59.242 32.038 79.579 1.00 54.44 129 LYS A O 1
ATOM 1013 N N . GLN A 1 130 ? -59.504 30.279 80.948 1.00 55.12 130 GLN A N 1
ATOM 1014 C CA . GLN A 1 130 ? -58.706 30.835 82.053 1.00 55.12 130 GLN A CA 1
ATOM 1015 C C . GLN A 1 130 ? -57.280 30.281 82.221 1.00 55.12 130 GLN A C 1
ATOM 1017 O O . GLN A 1 130 ? -56.450 30.980 82.797 1.00 55.12 130 GLN A O 1
ATOM 1022 N N . ASP A 1 131 ? -56.926 29.116 81.667 1.00 64.31 131 ASP A N 1
ATOM 1023 C CA . ASP A 1 131 ? -55.564 28.572 81.824 1.00 64.31 131 ASP A CA 1
ATOM 1024 C C . ASP A 1 131 ? -54.604 29.101 80.744 1.00 64.31 131 ASP A C 1
ATOM 1026 O O . ASP A 1 131 ? -54.109 28.381 79.870 1.00 64.31 131 ASP A O 1
ATOM 1030 N N . LEU A 1 132 ? -54.324 30.406 80.818 1.00 67.19 132 LEU A N 1
ATOM 1031 C CA . LEU A 1 132 ? -53.394 31.111 79.929 1.00 67.19 132 LEU A CA 1
ATOM 1032 C C . LEU A 1 132 ? -51.982 30.492 79.973 1.00 67.19 132 LEU A C 1
ATOM 1034 O O . LEU A 1 132 ? -51.297 30.422 78.952 1.00 67.19 132 LEU A O 1
ATOM 1038 N N . SER A 1 133 ? -51.559 29.987 81.135 1.00 68.62 133 SER A N 1
ATOM 1039 C CA . SER A 1 133 ? -50.253 29.348 81.344 1.00 68.62 133 SER A CA 1
ATOM 1040 C C . SER A 1 133 ? -50.111 28.036 80.563 1.00 68.62 133 SER A C 1
ATOM 1042 O O . SER A 1 133 ? -49.152 27.881 79.803 1.00 68.62 133 SER A O 1
ATOM 1044 N N . LEU A 1 134 ? -51.086 27.124 80.675 1.00 73.06 134 LEU A N 1
ATOM 1045 C CA . LEU A 1 134 ? -51.105 25.850 79.943 1.00 73.06 134 LEU A CA 1
ATOM 1046 C C . LEU A 1 134 ? -51.175 26.080 78.432 1.00 73.06 134 LEU A C 1
ATOM 1048 O O . LEU A 1 134 ? -50.411 25.475 77.678 1.00 73.06 134 LEU A O 1
ATOM 1052 N N . ARG A 1 135 ? -52.029 27.013 77.993 1.00 72.44 135 ARG A N 1
ATOM 1053 C CA . ARG A 1 135 ? -52.165 27.397 76.581 1.00 72.44 135 ARG A CA 1
ATOM 1054 C C . ARG A 1 135 ? -50.849 27.940 76.016 1.00 72.44 135 ARG A C 1
ATOM 1056 O O . ARG A 1 135 ? -50.455 27.570 74.915 1.00 72.44 135 ARG A O 1
ATOM 1063 N N . THR A 1 136 ? -50.130 28.756 76.788 1.00 74.62 136 THR A N 1
ATOM 1064 C CA . THR A 1 136 ? -48.836 29.327 76.379 1.00 74.62 136 THR A CA 1
ATOM 1065 C C . THR A 1 136 ? -47.749 28.257 76.255 1.00 74.62 136 THR A C 1
ATOM 1067 O O . THR A 1 136 ? -46.977 28.281 75.296 1.00 74.62 136 THR A O 1
ATOM 1070 N N . VAL A 1 137 ? -47.682 27.300 77.187 1.00 79.38 137 VAL A N 1
ATOM 1071 C CA . VAL A 1 137 ? -46.704 26.196 77.138 1.00 79.38 137 VAL A CA 1
ATOM 1072 C C . VAL A 1 137 ? -46.996 25.255 75.969 1.00 79.38 137 VAL A C 1
ATOM 1074 O O . VAL A 1 137 ? -46.094 24.964 75.183 1.00 79.38 137 VAL A O 1
ATOM 1077 N N . LEU A 1 138 ? -48.254 24.838 75.798 1.00 76.50 138 LEU A N 1
ATOM 1078 C CA . LEU A 1 138 ? -48.664 23.962 74.697 1.00 76.50 138 LEU A CA 1
ATOM 1079 C C . LEU A 1 138 ? -48.470 24.628 73.333 1.00 76.50 138 LEU A C 1
ATOM 1081 O O . LEU A 1 138 ? -48.023 23.978 72.393 1.00 76.50 138 LEU A O 1
ATOM 1085 N N . PHE A 1 139 ? -48.729 25.931 73.221 1.00 78.75 139 PHE A N 1
ATOM 1086 C CA . PHE A 1 139 ? -48.486 26.667 71.984 1.00 78.75 139 PHE A CA 1
ATOM 1087 C C . PHE A 1 139 ? -46.991 26.831 71.675 1.00 78.75 139 PHE A C 1
ATOM 1089 O O . PHE A 1 139 ? -46.589 26.693 70.519 1.00 78.75 139 PHE A O 1
ATOM 1096 N N . LYS A 1 140 ? -46.139 27.069 72.686 1.00 81.25 140 LYS A N 1
ATOM 1097 C CA . LYS A 1 140 ? -44.673 27.069 72.512 1.00 81.25 140 LYS A CA 1
ATOM 1098 C C . LYS A 1 140 ? -44.165 25.705 72.033 1.00 81.25 140 LYS A C 1
ATOM 1100 O O . LYS A 1 140 ? -43.360 25.673 71.106 1.00 81.25 140 LYS A O 1
ATOM 1105 N N . LEU A 1 141 ? -44.678 24.612 72.603 1.00 79.12 141 LEU A N 1
ATOM 1106 C CA . LEU A 1 141 ? -44.373 23.244 72.166 1.00 79.12 141 LEU A CA 1
ATOM 1107 C C . LEU A 1 141 ? -44.863 22.977 70.738 1.00 79.12 141 LEU A C 1
ATOM 1109 O O . LEU A 1 141 ? -44.113 22.469 69.911 1.00 79.12 141 LEU A O 1
ATOM 1113 N N . LEU A 1 142 ? -46.091 23.372 70.401 1.00 80.88 142 LEU A N 1
ATOM 1114 C CA . LEU A 1 142 ? -46.616 23.242 69.040 1.00 80.88 142 LEU A CA 1
ATOM 1115 C C . LEU A 1 142 ? -45.759 24.032 68.038 1.00 80.88 142 LEU A C 1
ATOM 1117 O O . LEU A 1 142 ? -45.478 23.552 66.942 1.00 80.88 142 LEU A O 1
ATOM 1121 N N . LYS A 1 143 ? -45.299 25.231 68.416 1.00 81.12 143 LYS A N 1
ATOM 1122 C CA . LYS A 1 143 ? -44.413 26.059 67.591 1.00 81.12 143 LYS A CA 1
ATOM 1123 C C . LYS A 1 143 ? -43.037 25.414 67.403 1.00 81.12 143 LYS A C 1
ATOM 1125 O O . LYS A 1 143 ? -42.534 25.451 66.282 1.00 81.12 143 LYS A O 1
ATOM 1130 N N . SER A 1 144 ? -42.453 24.805 68.440 1.00 82.44 144 SER A N 1
ATOM 1131 C CA . SER A 1 144 ? -41.187 24.071 68.305 1.00 82.44 144 SER A CA 1
ATOM 1132 C C . SER A 1 144 ? -41.354 22.829 67.427 1.00 82.44 144 SER A C 1
ATOM 1134 O O . SER A 1 144 ? -40.604 22.661 66.470 1.00 82.44 144 SER A O 1
ATOM 1136 N N . ILE A 1 145 ? -42.412 22.040 67.639 1.00 81.38 145 ILE A N 1
ATOM 1137 C CA . ILE A 1 145 ? -42.732 20.859 66.820 1.00 81.38 145 ILE A CA 1
ATOM 1138 C C . ILE A 1 145 ? -42.918 21.246 65.348 1.00 81.38 145 ILE A C 1
ATOM 1140 O O . ILE A 1 145 ? -42.322 20.640 64.459 1.00 81.38 145 ILE A O 1
ATOM 1144 N N . ASN A 1 146 ? -43.692 22.298 65.075 1.00 81.19 146 ASN A N 1
ATOM 1145 C CA . ASN A 1 146 ? -43.897 22.794 63.714 1.00 81.19 146 ASN A CA 1
ATOM 1146 C C . ASN A 1 146 ? -42.614 23.359 63.088 1.00 81.19 146 ASN A C 1
ATOM 1148 O O . ASN A 1 146 ? -42.464 23.301 61.869 1.00 81.19 146 ASN A O 1
ATOM 1152 N N . SER A 1 147 ? -41.683 23.888 63.890 1.00 82.38 147 SER A N 1
ATOM 1153 C CA . SER A 1 147 ? -40.373 24.336 63.401 1.00 82.38 147 SER A CA 1
ATOM 1154 C C . SER A 1 147 ? -39.425 23.180 63.059 1.00 82.38 147 SER A C 1
ATOM 1156 O O . SER A 1 147 ? -38.581 23.327 62.175 1.00 82.38 147 SER A O 1
ATOM 1158 N N . ASP A 1 148 ? -39.601 22.019 63.694 1.00 84.44 148 ASP A N 1
ATOM 1159 C CA . ASP A 1 148 ? -38.789 20.823 63.452 1.00 84.44 148 ASP A CA 1
ATOM 1160 C C . ASP A 1 148 ? -39.383 19.894 62.380 1.00 84.44 148 ASP A C 1
ATOM 1162 O O . ASP A 1 148 ? -38.639 19.191 61.697 1.00 84.44 148 ASP A O 1
ATOM 1166 N N . GLN A 1 149 ? -40.694 19.950 62.121 1.00 81.62 149 GLN A N 1
ATOM 1167 C CA . GLN A 1 149 ? -41.338 19.241 61.004 1.00 81.62 149 GLN A CA 1
ATOM 1168 C C . GLN A 1 149 ? -40.660 19.405 59.628 1.00 81.62 149 GLN A C 1
ATOM 1170 O O . GLN A 1 149 ? -40.472 18.396 58.943 1.00 81.62 149 GLN A O 1
ATOM 1175 N N . PRO A 1 150 ? -40.306 20.618 59.156 1.00 84.44 150 PRO A N 1
ATOM 1176 C CA . PRO A 1 150 ? -39.618 20.764 57.875 1.00 84.44 150 PRO A CA 1
ATOM 1177 C C . PRO A 1 150 ? -38.215 20.145 57.896 1.00 84.44 150 PRO A C 1
ATOM 1179 O O . PRO A 1 150 ? -37.785 19.619 56.872 1.00 84.44 150 PRO A O 1
ATOM 1182 N N . LYS A 1 151 ? -37.528 20.143 59.050 1.00 88.81 151 LYS A N 1
ATOM 1183 C CA . LYS A 1 151 ? -36.223 19.482 59.203 1.00 88.81 151 LYS A CA 1
ATOM 1184 C C . LYS A 1 151 ? -36.362 17.965 59.099 1.00 88.81 151 LYS A C 1
ATOM 1186 O O . LYS A 1 151 ? -35.570 17.345 58.404 1.00 88.81 151 LYS A O 1
ATOM 1191 N N . LEU A 1 152 ? -37.395 17.383 59.714 1.00 86.00 152 LEU A N 1
ATOM 1192 C CA . LEU A 1 152 ? -37.699 15.954 59.579 1.00 86.00 152 LEU A CA 1
ATOM 1193 C C . LEU A 1 152 ? -37.981 15.575 58.121 1.00 86.00 152 LEU A C 1
ATOM 1195 O O . LEU A 1 152 ? -37.395 14.626 57.622 1.00 86.00 152 LEU A O 1
ATOM 1199 N N . LYS A 1 153 ? -38.780 16.372 57.399 1.00 86.62 153 LYS A N 1
ATOM 1200 C CA . LYS A 1 153 ? -39.029 16.145 55.963 1.00 86.62 153 LYS A CA 1
ATOM 1201 C C . LYS A 1 153 ? -37.759 16.231 55.116 1.00 86.62 153 LYS A C 1
ATOM 1203 O O . LYS A 1 153 ? -37.608 15.465 54.167 1.00 86.62 153 LYS A O 1
ATOM 1208 N N . TYR A 1 154 ? -36.866 17.169 55.432 1.00 90.19 154 TYR A N 1
ATOM 1209 C CA . TYR A 1 154 ? -35.571 17.277 54.765 1.00 90.19 154 TYR A CA 1
ATOM 1210 C C . TYR A 1 154 ? -34.711 16.035 55.033 1.00 90.19 154 TYR A C 1
ATOM 1212 O O . TYR A 1 154 ? -34.224 15.422 54.085 1.00 90.19 154 TYR A O 1
ATOM 1220 N N . LEU A 1 155 ? -34.607 15.605 56.293 1.00 92.44 155 LEU A N 1
ATOM 1221 C CA . LEU A 1 155 ? -33.875 14.395 56.668 1.00 92.44 155 LEU A CA 1
ATOM 1222 C C . LEU A 1 155 ? -34.461 13.140 56.009 1.00 92.44 155 LEU A C 1
ATOM 1224 O O . LEU A 1 155 ? -33.704 12.337 55.479 1.00 92.44 155 LEU A O 1
ATOM 1228 N N . ASP A 1 156 ? -35.787 12.996 55.948 1.00 91.94 156 ASP A N 1
ATOM 1229 C CA . ASP A 1 156 ? -36.438 11.891 55.230 1.00 91.94 156 ASP A CA 1
ATOM 1230 C C . ASP A 1 156 ? -36.083 11.904 53.734 1.00 91.94 156 ASP A C 1
ATOM 1232 O O . ASP A 1 156 ? -35.847 10.856 53.129 1.00 91.94 156 ASP A O 1
ATOM 1236 N N . SER A 1 157 ? -36.004 13.089 53.118 1.00 89.88 157 SER A N 1
ATOM 1237 C CA . SER A 1 157 ? -35.585 13.215 51.718 1.00 89.88 157 SER A CA 1
ATOM 1238 C C . SER A 1 157 ? -34.115 12.833 51.508 1.00 89.88 157 SER A C 1
ATOM 1240 O O . SER A 1 157 ? -33.797 12.155 50.531 1.00 89.88 157 SER A O 1
ATOM 1242 N N . GLU A 1 158 ? -33.237 13.186 52.446 1.00 94.25 158 GLU A N 1
ATOM 1243 C CA . GLU A 1 158 ? -31.816 12.837 52.422 1.00 94.25 158 GLU A CA 1
ATOM 1244 C C . GLU A 1 158 ? -31.601 11.335 52.659 1.00 94.25 158 GLU A C 1
ATOM 1246 O O . GLU A 1 158 ? -30.841 10.696 51.931 1.00 94.25 158 GLU A O 1
ATOM 1251 N N . ILE A 1 159 ? -32.345 10.730 53.592 1.00 92.19 159 ILE A N 1
ATOM 1252 C CA . ILE A 1 159 ? -32.363 9.277 53.820 1.00 92.19 159 ILE A CA 1
ATOM 1253 C C . ILE A 1 159 ? -32.786 8.545 52.544 1.00 92.19 159 ILE A C 1
ATOM 1255 O O . ILE A 1 159 ? -32.144 7.567 52.155 1.00 92.19 159 ILE A O 1
ATOM 1259 N N . ASN A 1 160 ? -33.821 9.030 51.854 1.00 91.62 160 ASN A N 1
ATOM 1260 C CA . ASN A 1 160 ? -34.263 8.434 50.596 1.00 91.62 160 ASN A CA 1
ATOM 1261 C C . ASN A 1 160 ? -33.180 8.534 49.509 1.00 91.62 160 ASN A C 1
ATOM 1263 O O . ASN A 1 160 ? -32.892 7.534 48.852 1.00 91.62 160 ASN A O 1
ATOM 1267 N N . GLN A 1 161 ? -32.517 9.685 49.367 1.00 91.31 161 GLN A N 1
ATOM 1268 C CA . GLN A 1 161 ? -31.396 9.845 48.430 1.00 91.31 161 GLN A CA 1
ATOM 1269 C C . GLN A 1 161 ? -30.227 8.905 48.757 1.00 91.31 161 GLN A C 1
ATOM 1271 O O . GLN A 1 161 ? -29.674 8.261 47.863 1.00 91.31 161 GLN A O 1
ATOM 1276 N N . LEU A 1 162 ? -29.864 8.782 50.035 1.00 91.06 162 LEU A N 1
ATOM 1277 C CA . LEU A 1 162 ? -28.809 7.872 50.481 1.00 91.06 162 LEU A CA 1
ATOM 1278 C C . LEU A 1 162 ? -29.187 6.404 50.252 1.00 91.06 162 LEU A C 1
ATOM 1280 O O . LEU A 1 162 ? -28.334 5.609 49.859 1.00 91.06 162 LEU A O 1
ATOM 1284 N N . SER A 1 163 ? -30.456 6.038 50.443 1.00 90.62 163 SER A N 1
ATOM 1285 C CA . SER A 1 163 ? -30.936 4.675 50.197 1.00 90.62 163 SER A CA 1
ATOM 1286 C C . SER A 1 163 ? -30.848 4.282 48.718 1.00 90.62 163 SER A C 1
ATOM 1288 O O . SER A 1 163 ? -30.416 3.172 48.414 1.00 90.62 163 SER A O 1
ATOM 1290 N N . GLN A 1 164 ? -31.152 5.211 47.805 1.00 87.25 164 GLN A N 1
ATOM 1291 C CA . GLN A 1 164 ? -31.001 5.010 46.361 1.00 87.25 164 GLN A CA 1
ATOM 1292 C C . GLN A 1 164 ? -29.529 4.839 45.972 1.00 87.25 164 GLN A C 1
ATOM 1294 O O . GLN A 1 164 ? -29.187 3.900 45.259 1.00 87.25 164 GLN A O 1
ATOM 1299 N N . LYS A 1 165 ? -28.633 5.684 46.502 1.00 86.75 165 LYS A N 1
ATOM 1300 C CA . LYS A 1 165 ? -27.184 5.538 46.273 1.00 86.75 165 LYS A CA 1
ATOM 1301 C C . LYS A 1 165 ? -26.645 4.210 46.797 1.00 86.75 165 LYS A C 1
ATOM 1303 O O . LYS A 1 165 ? -25.839 3.574 46.133 1.00 86.75 165 LYS A O 1
ATOM 1308 N N . LYS A 1 166 ? -27.110 3.763 47.967 1.00 88.88 166 LYS A N 1
ATOM 1309 C CA . LYS A 1 166 ? -26.716 2.465 48.525 1.00 88.88 166 LYS A CA 1
ATOM 1310 C C . LYS A 1 166 ? -27.116 1.305 47.608 1.00 88.88 166 LYS A C 1
ATOM 1312 O O . LYS A 1 166 ? -26.330 0.377 47.474 1.00 88.88 166 LYS A O 1
ATOM 1317 N N . GLN A 1 167 ? -28.299 1.360 46.992 1.00 84.31 167 GLN A N 1
ATOM 1318 C CA . GLN A 1 167 ? -28.739 0.348 46.023 1.00 84.31 167 GLN A CA 1
ATOM 1319 C C . GLN A 1 167 ? -27.859 0.332 44.767 1.00 84.31 167 GLN A C 1
ATOM 1321 O O . GLN A 1 167 ? -27.522 -0.744 44.283 1.00 84.31 167 GLN A O 1
ATOM 1326 N N . LEU A 1 168 ? -27.440 1.503 44.282 1.00 82.69 168 LEU A N 1
ATOM 1327 C CA . LEU A 1 168 ? -26.507 1.599 43.159 1.00 82.69 168 LEU A CA 1
ATOM 1328 C C . LEU A 1 168 ? -25.155 0.953 43.509 1.00 82.69 168 LEU A C 1
ATOM 1330 O O . LEU A 1 168 ? -24.737 0.012 42.846 1.00 82.69 168 LEU A O 1
ATOM 1334 N N . TYR A 1 169 ? -24.554 1.341 44.639 1.00 83.25 169 TYR A N 1
ATOM 1335 C CA . TYR A 1 169 ? -23.269 0.779 45.071 1.00 83.25 169 TYR A CA 1
ATOM 1336 C C . TYR A 1 169 ? -23.313 -0.729 45.346 1.00 83.25 169 TYR A C 1
ATOM 1338 O O . TYR A 1 169 ? -22.299 -1.406 45.197 1.00 83.25 169 TYR A O 1
ATOM 1346 N N . THR A 1 170 ? -24.459 -1.289 45.753 1.00 84.81 170 THR A N 1
ATOM 1347 C CA . THR A 1 170 ? -24.577 -2.749 45.900 1.00 84.81 170 THR A CA 1
ATOM 1348 C C . THR A 1 170 ? -24.487 -3.484 44.567 1.00 84.81 170 THR A C 1
ATOM 1350 O O . THR A 1 170 ? -23.893 -4.557 44.536 1.00 84.81 170 THR A O 1
ATOM 1353 N N . VAL A 1 171 ? -25.014 -2.904 43.484 1.00 82.69 171 VAL A N 1
ATOM 1354 C CA . VAL A 1 171 ? -24.897 -3.473 42.132 1.00 82.69 171 VAL A CA 1
ATOM 1355 C C . VAL A 1 171 ? -23.448 -3.384 41.647 1.00 82.69 171 VAL A C 1
ATOM 1357 O O . VAL A 1 171 ? -22.910 -4.378 41.163 1.00 82.69 171 VAL A O 1
ATOM 1360 N N . ASP A 1 172 ? -22.787 -2.241 41.864 1.00 83.25 172 ASP A N 1
ATOM 1361 C CA . ASP A 1 172 ? -21.378 -2.047 41.494 1.00 83.25 172 ASP A CA 1
ATOM 1362 C C . ASP A 1 172 ? -20.466 -3.086 42.172 1.00 83.25 172 ASP A C 1
ATOM 1364 O O . ASP A 1 172 ? -19.630 -3.715 41.523 1.00 83.25 172 ASP A O 1
ATOM 1368 N N . ILE A 1 173 ? -20.658 -3.324 43.477 1.00 83.50 173 ILE A N 1
ATOM 1369 C CA . ILE A 1 173 ? -19.893 -4.330 44.234 1.00 83.50 173 ILE A CA 1
ATOM 1370 C C . ILE A 1 173 ? -20.141 -5.740 43.687 1.00 83.50 173 ILE A C 1
ATOM 1372 O O . ILE A 1 173 ? -19.193 -6.510 43.534 1.00 83.50 173 ILE A O 1
ATOM 1376 N N . GLU A 1 174 ? -21.393 -6.087 43.384 1.00 84.88 174 GLU A N 1
ATOM 1377 C CA . GLU A 1 174 ? -21.751 -7.418 42.885 1.00 84.88 174 GLU A CA 1
ATOM 1378 C C . GLU A 1 174 ? -21.095 -7.706 41.526 1.00 84.88 174 GLU A C 1
ATOM 1380 O O . GLU A 1 174 ? -20.574 -8.803 41.296 1.00 84.88 174 GLU A O 1
ATOM 1385 N N . VAL A 1 175 ? -21.024 -6.703 40.650 1.00 83.94 175 VAL A N 1
ATOM 1386 C CA . VAL A 1 175 ? -20.312 -6.834 39.376 1.00 83.94 175 VAL A CA 1
ATOM 1387 C C . VAL A 1 175 ? -18.804 -6.946 39.577 1.00 83.94 175 VAL A C 1
ATOM 1389 O O . VAL A 1 175 ? -18.185 -7.830 38.979 1.00 83.94 175 VAL A O 1
ATOM 1392 N N . MET A 1 176 ? -18.209 -6.125 40.446 1.00 80.56 176 MET A N 1
ATOM 1393 C CA . MET A 1 176 ? -16.777 -6.210 40.756 1.00 80.56 176 MET A CA 1
ATOM 1394 C C . MET A 1 176 ? -16.393 -7.582 41.329 1.00 80.56 176 MET A C 1
ATOM 1396 O O . MET A 1 176 ? -15.350 -8.133 40.972 1.00 80.56 176 MET A O 1
ATOM 1400 N N . GLU A 1 177 ? -17.233 -8.178 42.180 1.00 83.25 177 GLU A N 1
ATOM 1401 C CA . GLU A 1 177 ? -17.011 -9.533 42.694 1.00 83.25 177 GLU A CA 1
ATOM 1402 C C . GLU A 1 177 ? -17.095 -10.599 41.598 1.00 83.25 177 GLU A C 1
ATOM 1404 O O . GLU A 1 177 ? -16.300 -11.542 41.594 1.00 83.25 177 GLU A O 1
ATOM 1409 N N . ASN A 1 178 ? -18.037 -10.468 40.664 1.00 83.25 178 ASN A N 1
ATOM 1410 C CA . ASN A 1 178 ? -18.164 -11.395 39.541 1.00 83.25 178 ASN A CA 1
ATOM 1411 C C . ASN A 1 178 ? -16.979 -11.280 38.577 1.00 83.25 178 ASN A C 1
ATOM 1413 O O . ASN A 1 178 ? -16.418 -12.303 38.184 1.00 83.25 178 ASN A O 1
ATOM 1417 N N . PHE A 1 179 ? -16.531 -10.061 38.279 1.00 82.44 179 PHE A N 1
ATOM 1418 C CA . PHE A 1 179 ? -15.334 -9.827 37.476 1.00 82.44 179 PHE A CA 1
ATOM 1419 C C . PHE A 1 179 ? -14.081 -10.394 38.151 1.00 82.44 179 PHE A C 1
ATOM 1421 O O . PHE A 1 179 ? -13.310 -11.126 37.529 1.00 82.44 179 PHE A O 1
ATOM 1428 N N . ARG A 1 180 ? -13.913 -10.150 39.457 1.00 82.06 180 ARG A N 1
ATOM 1429 C CA . ARG A 1 180 ? -12.801 -10.704 40.237 1.00 82.06 180 ARG A CA 1
ATOM 1430 C C . ARG A 1 180 ? -12.751 -12.231 40.164 1.00 82.06 180 ARG A C 1
ATOM 1432 O O . ARG A 1 180 ? -11.670 -12.785 39.985 1.00 82.06 180 ARG A O 1
ATOM 1439 N N . LYS A 1 181 ? -13.896 -12.915 40.272 1.00 82.06 181 LYS A N 1
ATOM 1440 C CA . LYS A 1 181 ? -13.962 -14.384 40.153 1.00 82.06 181 LYS A CA 1
ATOM 1441 C C . LYS A 1 181 ? -13.483 -14.872 38.785 1.00 82.06 181 LYS A C 1
ATOM 1443 O O . LYS A 1 181 ? -12.805 -15.891 38.726 1.00 82.06 181 LYS A O 1
ATOM 1448 N N . ILE A 1 182 ? -13.811 -14.159 37.707 1.00 80.94 182 ILE A N 1
ATOM 1449 C CA . ILE A 1 182 ? -13.368 -14.508 36.350 1.00 80.94 182 ILE A CA 1
ATOM 1450 C C . ILE A 1 182 ? -11.845 -14.345 36.240 1.00 80.94 182 ILE A C 1
ATOM 1452 O O . ILE A 1 182 ? -11.154 -15.292 35.872 1.00 80.94 182 ILE A O 1
ATOM 1456 N N . VAL A 1 183 ? -11.309 -13.195 36.664 1.00 77.56 183 VAL A N 1
ATOM 1457 C CA . VAL A 1 183 ? -9.866 -12.892 36.591 1.00 77.56 183 VAL A CA 1
ATOM 1458 C C . VAL A 1 183 ? -9.013 -13.815 37.474 1.00 77.56 183 VAL A C 1
ATOM 1460 O O . VAL A 1 183 ? -7.880 -14.133 37.116 1.00 77.56 183 VAL A O 1
ATOM 1463 N N . GLU A 1 184 ? -9.521 -14.258 38.629 1.00 77.12 184 GLU A N 1
ATOM 1464 C CA . GLU A 1 184 ? -8.797 -15.187 39.513 1.00 77.12 184 GLU A CA 1
ATOM 1465 C C . GLU A 1 184 ? -8.759 -16.628 38.975 1.00 77.12 184 GLU A C 1
ATOM 1467 O O . GLU A 1 184 ? -7.797 -17.354 39.236 1.00 77.12 184 GLU A O 1
ATOM 1472 N N . VAL A 1 185 ? -9.794 -17.059 38.247 1.00 76.56 185 VAL A N 1
ATOM 1473 C CA . VAL A 1 185 ? -9.923 -18.442 37.760 1.00 76.56 185 VAL A CA 1
ATOM 1474 C C . VAL A 1 185 ? -9.265 -18.625 36.394 1.00 76.56 185 VAL A C 1
ATOM 1476 O O . VAL A 1 185 ? -8.655 -19.668 36.136 1.00 76.56 185 VAL A O 1
ATOM 1479 N N . GLU A 1 186 ? -9.375 -17.634 35.515 1.00 73.50 186 GLU A N 1
ATOM 1480 C CA . GLU A 1 186 ? -8.960 -17.757 34.123 1.00 73.50 186 GLU A CA 1
ATOM 1481 C C . GLU A 1 186 ? -7.537 -17.240 33.895 1.00 73.50 186 GLU A C 1
ATOM 1483 O O . GLU A 1 186 ? -7.187 -16.105 34.212 1.00 73.50 186 GLU A O 1
ATOM 1488 N N . LYS A 1 187 ? -6.683 -18.106 33.333 1.00 68.06 187 LYS A N 1
ATOM 1489 C CA . LYS A 1 187 ? -5.319 -17.731 32.925 1.00 68.06 187 LYS A CA 1
ATOM 1490 C C . LYS A 1 187 ? -5.304 -16.933 31.620 1.00 68.06 187 LYS A C 1
ATOM 1492 O O . LYS A 1 187 ? -4.489 -16.028 31.491 1.00 68.06 187 LYS A O 1
ATOM 1497 N N . ASP A 1 188 ? -6.171 -17.314 30.684 1.00 73.19 188 ASP A N 1
ATOM 1498 C CA . ASP A 1 188 ? -6.487 -16.605 29.443 1.00 73.19 188 ASP A CA 1
ATOM 1499 C C . ASP A 1 188 ? -7.921 -16.089 29.609 1.00 73.19 188 ASP A C 1
ATOM 1501 O O . ASP A 1 188 ? -8.811 -16.893 29.884 1.00 73.19 188 ASP A O 1
ATOM 1505 N N . LEU A 1 189 ? -8.108 -14.768 29.571 1.00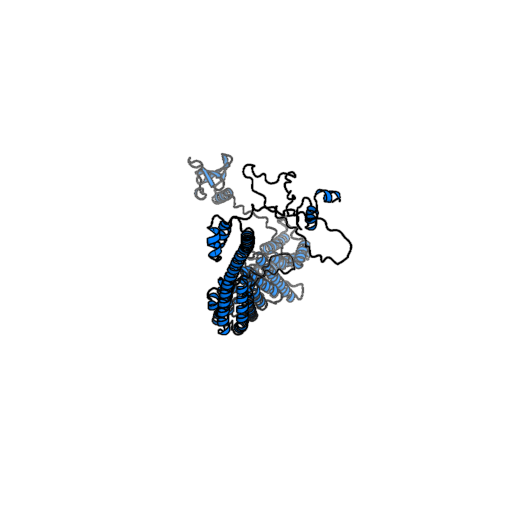 78.00 189 LEU A N 1
ATOM 1506 C CA . LEU A 1 189 ? -9.370 -14.126 29.935 1.00 78.00 189 LEU A CA 1
ATOM 1507 C C . LEU A 1 189 ? -10.410 -14.343 28.831 1.00 78.00 189 LEU A C 1
ATOM 1509 O O . LEU A 1 189 ? -10.229 -13.860 27.713 1.00 78.00 189 LEU A O 1
ATOM 1513 N N . ASP A 1 190 ? -11.514 -15.011 29.157 1.00 78.12 190 ASP A N 1
ATOM 1514 C CA . ASP A 1 190 ? -12.636 -15.184 28.239 1.00 78.12 190 ASP A CA 1
ATOM 1515 C C . ASP A 1 190 ? -13.479 -13.901 28.198 1.00 78.12 190 ASP A C 1
ATOM 1517 O O . ASP A 1 190 ? -14.263 -13.587 29.102 1.00 78.12 190 ASP A O 1
ATOM 1521 N N . VAL A 1 191 ? -13.280 -13.126 27.134 1.00 74.19 191 VAL A N 1
ATOM 1522 C CA . VAL A 1 191 ? -13.914 -11.820 26.924 1.00 74.19 191 VAL A CA 1
ATOM 1523 C C . VAL A 1 191 ? -15.434 -11.916 26.904 1.00 74.19 191 VAL A C 1
ATOM 1525 O O . VAL A 1 191 ? -16.111 -11.046 27.460 1.00 74.19 191 VAL A O 1
ATOM 1528 N N . ASP A 1 192 ? -15.982 -12.992 26.343 1.00 73.56 192 ASP A N 1
ATOM 1529 C CA . ASP A 1 192 ? -17.427 -13.177 26.256 1.00 73.56 192 ASP A CA 1
ATOM 1530 C C . ASP A 1 192 ? -18.043 -13.312 27.647 1.00 73.56 192 ASP A C 1
ATOM 1532 O O . ASP A 1 192 ? -19.150 -12.825 27.896 1.00 73.56 192 ASP A O 1
ATOM 1536 N N . LYS A 1 193 ? -17.324 -13.911 28.601 1.00 77.50 193 LYS A N 1
ATOM 1537 C CA . LYS A 1 193 ? -17.785 -13.980 29.995 1.00 77.50 193 LYS A CA 1
ATOM 1538 C C . LYS A 1 193 ? -17.760 -12.625 30.674 1.00 77.50 193 LYS A C 1
ATOM 1540 O O . LYS A 1 193 ? -18.632 -12.380 31.500 1.00 77.50 193 LYS A O 1
ATOM 1545 N N . VAL A 1 194 ? -16.809 -11.759 30.322 1.00 77.75 194 VAL A N 1
ATOM 1546 C CA . VAL A 1 194 ? -16.692 -10.395 30.860 1.00 77.75 194 VAL A CA 1
ATOM 1547 C C . VAL A 1 194 ? -17.801 -9.490 30.320 1.00 77.75 194 VAL A C 1
ATOM 1549 O O . VAL A 1 194 ? -18.453 -8.790 31.095 1.00 77.75 194 VAL A O 1
ATOM 1552 N N . ILE A 1 195 ? -18.066 -9.532 29.013 1.00 74.81 195 ILE A N 1
ATOM 1553 C CA . ILE A 1 195 ? -19.121 -8.724 28.379 1.00 74.81 195 ILE A CA 1
ATOM 1554 C C . ILE A 1 195 ? -20.512 -9.143 28.872 1.00 74.81 195 ILE A C 1
ATOM 1556 O O . ILE A 1 195 ? -21.386 -8.293 29.056 1.00 74.81 195 ILE A O 1
ATOM 1560 N N . ASN A 1 196 ? -20.713 -10.438 29.124 1.00 78.81 196 ASN A N 1
ATOM 1561 C CA . ASN A 1 196 ? -21.997 -10.987 29.558 1.00 78.81 196 ASN A CA 1
ATOM 1562 C C . ASN A 1 196 ? -22.220 -10.963 31.081 1.00 78.81 196 ASN A C 1
ATOM 1564 O O . ASN A 1 196 ? -23.207 -11.538 31.552 1.00 78.81 196 ASN A O 1
ATOM 1568 N N . ILE A 1 197 ? -21.355 -10.315 31.875 1.00 79.19 197 ILE A N 1
ATOM 1569 C CA . ILE A 1 197 ? -21.618 -10.168 33.313 1.00 79.19 197 ILE A CA 1
ATOM 1570 C C . ILE A 1 197 ? -22.903 -9.329 33.495 1.00 79.19 197 ILE A C 1
ATOM 1572 O O . ILE A 1 197 ? -23.013 -8.227 32.941 1.00 79.19 197 ILE A O 1
ATOM 1576 N N . PRO A 1 198 ? -23.883 -9.813 34.284 1.00 72.75 198 PRO A N 1
ATOM 1577 C CA . PRO A 1 198 ? -25.142 -9.109 34.496 1.00 72.75 198 PRO A CA 1
ATOM 1578 C C . PRO A 1 198 ? -24.909 -7.701 35.050 1.00 72.75 198 PRO A C 1
ATOM 1580 O O . PRO A 1 198 ? -24.234 -7.540 36.062 1.00 72.75 198 PRO A O 1
ATOM 1583 N N . GLY A 1 199 ? -25.481 -6.690 34.395 1.00 70.00 199 GLY A N 1
ATOM 1584 C CA . GLY A 1 199 ? -25.424 -5.304 34.860 1.00 70.00 199 GLY A CA 1
ATOM 1585 C C . GLY A 1 199 ? -24.135 -4.543 34.535 1.00 70.00 199 GLY A C 1
ATOM 1586 O O . GLY A 1 199 ? -24.081 -3.361 34.845 1.00 70.00 199 GLY A O 1
ATOM 1587 N N . VAL A 1 200 ? -23.132 -5.128 33.856 1.00 75.12 200 VAL A N 1
ATOM 1588 C CA . VAL A 1 200 ? -21.880 -4.406 33.501 1.00 75.12 200 VAL A CA 1
ATOM 1589 C C . VAL A 1 200 ? -22.124 -3.118 32.717 1.00 75.12 200 VAL A C 1
ATOM 1591 O O . VAL A 1 200 ? -21.408 -2.135 32.891 1.00 75.12 200 VAL A O 1
ATOM 1594 N N . ARG A 1 201 ? -23.144 -3.103 31.855 1.00 74.19 201 ARG A N 1
ATOM 1595 C CA . ARG A 1 201 ? -23.497 -1.921 31.054 1.00 74.19 201 ARG A CA 1
ATOM 1596 C C . ARG A 1 201 ? -24.222 -0.837 31.858 1.00 74.19 201 ARG A C 1
ATOM 1598 O O . ARG A 1 201 ? -24.252 0.304 31.407 1.00 74.19 201 ARG A O 1
ATOM 1605 N N . ASP A 1 202 ? -24.776 -1.192 33.015 1.00 72.50 202 ASP A N 1
ATOM 1606 C CA . ASP A 1 202 ? -25.596 -0.318 33.861 1.00 72.50 202 ASP A CA 1
ATOM 1607 C C . ASP A 1 202 ? -24.791 0.340 35.001 1.00 72.50 202 ASP A C 1
ATOM 1609 O O . ASP A 1 202 ? -25.331 1.167 35.738 1.00 72.50 202 ASP A O 1
ATOM 1613 N N . ILE A 1 203 ? -23.508 -0.011 35.138 1.00 77.38 203 ILE A N 1
ATOM 1614 C CA . ILE A 1 203 ? -22.575 0.535 36.136 1.00 77.38 203 ILE A CA 1
ATOM 1615 C C . ILE A 1 203 ? -22.084 1.916 35.720 1.00 77.38 203 ILE A C 1
ATOM 1617 O O . ILE A 1 203 ? -22.105 2.294 34.541 1.00 77.38 203 ILE A O 1
ATOM 1621 N N . ASP A 1 204 ? -21.602 2.656 36.713 1.00 76.56 204 ASP A N 1
ATOM 1622 C CA . ASP A 1 204 ? -20.915 3.918 36.507 1.00 76.56 204 ASP A CA 1
ATOM 1623 C C . ASP A 1 204 ? -19.810 3.832 35.435 1.00 76.56 204 ASP A C 1
ATOM 1625 O O . ASP A 1 204 ? -19.096 2.835 35.290 1.00 76.56 204 ASP A O 1
ATOM 1629 N N . LEU A 1 205 ? -19.683 4.905 34.659 1.00 75.62 205 LEU A N 1
ATOM 1630 C CA . LEU A 1 205 ? -18.754 4.993 33.531 1.00 75.62 205 LEU A CA 1
ATOM 1631 C C . LEU A 1 205 ? -17.297 4.849 33.984 1.00 75.62 205 LEU A C 1
ATOM 1633 O O . LEU A 1 205 ? -16.541 4.127 33.342 1.00 75.62 205 LEU A O 1
ATOM 1637 N N . GLU A 1 206 ? -16.934 5.482 35.104 1.00 76.56 206 GLU A N 1
ATOM 1638 C CA . GLU A 1 206 ? -15.574 5.436 35.659 1.00 76.56 206 GLU A CA 1
ATOM 1639 C C . GLU A 1 206 ? -15.189 4.005 36.068 1.00 76.56 206 GLU A C 1
ATOM 1641 O O . GLU A 1 206 ? -14.157 3.491 35.649 1.00 76.56 206 GLU A O 1
ATOM 1646 N N . LEU A 1 207 ? -16.082 3.308 36.780 1.00 77.25 207 LEU A N 1
ATOM 1647 C CA . LEU A 1 207 ? -15.889 1.912 37.192 1.00 77.25 207 LEU A CA 1
ATOM 1648 C C . LEU A 1 207 ? -15.743 0.953 36.004 1.00 77.25 207 LEU A C 1
ATOM 1650 O O . LEU A 1 207 ? -15.009 -0.031 36.074 1.00 77.25 207 LEU A O 1
ATOM 1654 N N . ARG A 1 208 ? -16.446 1.217 34.904 1.00 77.56 208 ARG A N 1
ATOM 1655 C CA . ARG A 1 208 ? -16.361 0.399 33.693 1.00 77.56 208 ARG A CA 1
ATOM 1656 C C . ARG A 1 208 ? -15.046 0.596 32.947 1.00 77.56 208 ARG A C 1
ATOM 1658 O O . ARG A 1 208 ? -14.491 -0.385 32.455 1.00 77.56 208 ARG A O 1
ATOM 1665 N N . ASP A 1 209 ? -14.538 1.822 32.888 1.00 77.38 209 ASP A N 1
ATOM 1666 C CA . ASP A 1 209 ? -13.215 2.093 32.324 1.00 77.38 209 ASP A CA 1
ATOM 1667 C C . ASP A 1 209 ? -12.112 1.451 33.192 1.00 77.38 209 ASP A C 1
ATOM 1669 O O . ASP A 1 209 ? -11.225 0.789 32.645 1.00 77.38 209 ASP A O 1
ATOM 1673 N N . ASP A 1 210 ? -12.233 1.508 34.525 1.00 79.19 210 ASP A N 1
ATOM 1674 C CA . ASP A 1 210 ? -11.331 0.815 35.462 1.00 79.19 210 ASP A CA 1
ATOM 1675 C C . ASP A 1 210 ? -11.362 -0.716 35.277 1.00 79.19 210 ASP A C 1
ATOM 1677 O O . ASP A 1 210 ? -10.326 -1.386 35.300 1.00 79.19 210 ASP A O 1
ATOM 1681 N N . LEU A 1 211 ? -12.548 -1.298 35.060 1.00 79.56 211 LEU A N 1
ATOM 1682 C CA . LEU A 1 211 ? -12.712 -2.727 34.765 1.00 79.56 211 LEU A CA 1
ATOM 1683 C C . LEU A 1 211 ? -12.013 -3.130 33.462 1.00 79.56 211 LEU A C 1
ATOM 1685 O O . LEU A 1 211 ? -11.345 -4.167 33.415 1.00 79.56 211 LEU A O 1
ATOM 1689 N N . VAL A 1 212 ? -12.140 -2.315 32.413 1.00 80.19 212 VAL A N 1
ATOM 1690 C CA . VAL A 1 212 ? -11.444 -2.540 31.139 1.00 80.19 212 VAL A CA 1
ATOM 1691 C C . VAL A 1 212 ? -9.933 -2.416 31.328 1.00 80.19 212 VAL A C 1
ATOM 1693 O O . VAL A 1 212 ? -9.192 -3.246 30.801 1.00 80.19 212 VAL A O 1
ATOM 1696 N N . GLU A 1 213 ? -9.453 -1.448 32.108 1.00 81.38 213 GLU A N 1
ATOM 1697 C CA . GLU A 1 213 ? -8.025 -1.310 32.414 1.00 81.38 213 GLU A CA 1
ATOM 1698 C C . GLU A 1 213 ? -7.484 -2.538 33.164 1.00 81.38 213 GLU A C 1
ATOM 1700 O O . GLU A 1 213 ? -6.454 -3.098 32.778 1.00 81.38 213 GLU A O 1
ATOM 1705 N N . LEU A 1 214 ? -8.212 -3.035 34.168 1.00 80.00 214 LEU A N 1
ATOM 1706 C CA . LEU A 1 214 ? -7.855 -4.258 34.895 1.00 80.00 214 LEU A CA 1
ATOM 1707 C C . LEU A 1 214 ? -7.860 -5.500 33.993 1.00 80.00 214 LEU A C 1
ATOM 1709 O O . LEU A 1 214 ? -6.940 -6.320 34.077 1.00 80.00 214 LEU A O 1
ATOM 1713 N N . ALA A 1 215 ? -8.855 -5.636 33.112 1.00 81.25 215 ALA A N 1
ATOM 1714 C CA . ALA A 1 215 ? -8.892 -6.704 32.114 1.00 81.25 215 ALA A CA 1
ATOM 1715 C C . ALA A 1 215 ? -7.662 -6.634 31.197 1.00 81.25 215 ALA A C 1
ATOM 1717 O O . ALA A 1 215 ? -7.000 -7.645 30.964 1.00 81.25 215 ALA A O 1
ATOM 1718 N N . MET A 1 216 ? -7.314 -5.434 30.728 1.00 81.25 216 MET A N 1
ATOM 1719 C CA . MET A 1 216 ? -6.181 -5.212 29.830 1.00 81.25 216 MET A CA 1
ATOM 1720 C C . MET A 1 216 ? -4.834 -5.482 30.488 1.00 81.25 216 MET A C 1
ATOM 1722 O O . MET A 1 216 ? -3.958 -6.033 29.827 1.00 81.25 216 MET A O 1
ATOM 1726 N N . LEU A 1 217 ? -4.663 -5.178 31.777 1.00 82.31 217 LEU A N 1
ATOM 1727 C CA . LEU A 1 217 ? -3.460 -5.570 32.517 1.00 82.31 217 LEU A CA 1
ATOM 1728 C C . LEU A 1 217 ? -3.289 -7.090 32.524 1.00 82.31 217 LEU A C 1
ATOM 1730 O O . LEU A 1 217 ? -2.180 -7.583 32.313 1.00 82.31 217 LEU A O 1
ATOM 1734 N N . LYS A 1 218 ? -4.385 -7.837 32.700 1.00 81.69 218 LYS A N 1
ATOM 1735 C CA . LYS A 1 218 ? -4.332 -9.300 32.682 1.00 81.69 218 LYS A CA 1
ATOM 1736 C C . LYS A 1 218 ? -4.059 -9.856 31.288 1.00 81.69 218 LYS A C 1
ATOM 1738 O O . LYS A 1 218 ? -3.211 -10.734 31.137 1.00 81.69 218 LYS A O 1
ATOM 1743 N N . VAL A 1 219 ? -4.732 -9.315 30.273 1.00 83.81 219 VAL A N 1
ATOM 1744 C CA . VAL A 1 219 ? -4.509 -9.679 28.868 1.00 83.81 219 VAL A CA 1
ATOM 1745 C C . VAL A 1 219 ? -3.070 -9.366 28.463 1.00 83.81 219 VAL A C 1
ATOM 1747 O O . VAL A 1 219 ? -2.437 -10.200 27.829 1.00 83.81 219 VAL A O 1
ATOM 1750 N N . GLN A 1 220 ? -2.500 -8.232 28.878 1.00 83.94 220 GLN A N 1
ATOM 1751 C CA . GLN A 1 220 ? -1.135 -7.834 28.525 1.00 83.94 220 GLN A CA 1
ATOM 1752 C C . GLN A 1 220 ? -0.074 -8.850 28.978 1.00 83.94 220 GLN A C 1
ATOM 1754 O O . GLN A 1 220 ? 0.861 -9.108 28.216 1.00 83.94 220 GLN A O 1
ATOM 1759 N N . GLU A 1 221 ? -0.212 -9.429 30.180 1.00 79.25 221 GLU A N 1
ATOM 1760 C CA . GLU A 1 221 ? 0.718 -10.446 30.707 1.00 79.25 221 GLU A CA 1
ATOM 1761 C C . GLU A 1 221 ? 0.815 -11.667 29.783 1.00 79.25 221 GLU A C 1
ATOM 1763 O O . GLU A 1 221 ? 1.902 -12.205 29.566 1.00 79.25 221 GLU A O 1
ATOM 1768 N N . PHE A 1 222 ? -0.320 -12.105 29.237 1.00 82.31 222 PHE A N 1
ATOM 1769 C CA . PHE A 1 222 ? -0.401 -13.296 28.396 1.00 82.31 222 PHE A CA 1
ATOM 1770 C C . PHE A 1 222 ? -0.187 -12.980 26.913 1.00 82.31 222 PHE A C 1
ATOM 1772 O O . PHE A 1 222 ? 0.523 -13.706 26.216 1.00 82.31 222 PHE A O 1
ATOM 1779 N N . TRP A 1 223 ? -0.758 -11.876 26.436 1.00 88.12 223 TRP A N 1
ATOM 1780 C CA . TRP A 1 223 ? -0.804 -11.505 25.027 1.00 88.12 223 TRP A CA 1
ATOM 1781 C C . TRP A 1 223 ? 0.584 -11.349 24.420 1.00 88.12 223 TRP A C 1
ATOM 1783 O O . TRP A 1 223 ? 0.841 -11.877 23.344 1.00 88.12 223 TRP A O 1
ATOM 1793 N N . GLN A 1 224 ? 1.511 -10.691 25.122 1.00 84.50 224 GLN A N 1
ATOM 1794 C CA . GLN A 1 224 ? 2.886 -10.559 24.631 1.00 84.50 224 GLN A CA 1
ATOM 1795 C C . GLN A 1 224 ? 3.550 -11.928 24.450 1.00 84.50 224 GLN A C 1
ATOM 1797 O O . GLN A 1 224 ? 4.132 -12.190 23.403 1.00 84.50 224 GLN A O 1
ATOM 1802 N N . SER A 1 225 ? 3.383 -12.836 25.417 1.00 85.12 225 SER A N 1
ATOM 1803 C CA . SER A 1 225 ? 3.925 -14.193 25.316 1.00 85.12 225 SER A CA 1
ATOM 1804 C C . SER A 1 225 ? 3.263 -15.009 24.203 1.00 85.12 225 SER A C 1
ATOM 1806 O O . SER A 1 225 ? 3.944 -15.807 23.562 1.00 85.12 225 SER A O 1
ATOM 1808 N N . ALA A 1 226 ? 1.958 -14.842 23.980 1.00 84.50 226 ALA A N 1
ATOM 1809 C CA . ALA A 1 226 ? 1.227 -15.524 22.915 1.00 84.50 226 ALA A CA 1
ATOM 1810 C C . ALA A 1 226 ? 1.672 -15.029 21.532 1.00 84.50 226 ALA A C 1
ATOM 1812 O O . ALA A 1 226 ? 1.989 -15.838 20.658 1.00 84.50 226 ALA A O 1
ATOM 1813 N N . VAL A 1 227 ? 1.784 -13.706 21.367 1.00 86.50 227 VAL A N 1
ATOM 1814 C CA . VAL A 1 227 ? 2.316 -13.086 20.152 1.00 86.50 227 VAL A CA 1
ATOM 1815 C C . VAL A 1 227 ? 3.727 -13.576 19.904 1.00 86.50 227 VAL A C 1
ATOM 1817 O O . VAL A 1 227 ? 3.976 -14.052 18.806 1.00 86.50 227 VAL A O 1
ATOM 1820 N N . ASP A 1 228 ? 4.623 -13.556 20.891 1.00 84.62 228 ASP A N 1
ATOM 1821 C CA . ASP A 1 228 ? 6.015 -13.988 20.726 1.00 84.62 228 ASP A CA 1
ATOM 1822 C C . ASP A 1 228 ? 6.151 -15.481 20.392 1.00 84.62 228 ASP A C 1
ATOM 1824 O O . ASP A 1 228 ? 6.990 -15.836 19.561 1.00 84.62 228 ASP A O 1
ATOM 1828 N N . ALA A 1 229 ? 5.297 -16.343 20.949 1.00 86.75 229 ALA A N 1
ATOM 1829 C CA . ALA A 1 229 ? 5.311 -17.783 20.689 1.00 86.75 229 ALA A CA 1
ATOM 1830 C C . ALA A 1 229 ? 4.703 -18.185 19.330 1.00 86.75 229 ALA A C 1
ATOM 1832 O O . ALA A 1 229 ? 5.066 -19.230 18.793 1.00 86.75 229 ALA A O 1
ATOM 1833 N N . CYS A 1 230 ? 3.796 -17.380 18.766 1.00 86.75 230 CYS A N 1
ATOM 1834 C CA . CYS A 1 230 ? 3.105 -17.702 17.514 1.00 86.75 230 CYS A CA 1
ATOM 1835 C C . CYS A 1 230 ? 4.069 -17.759 16.320 1.00 86.75 230 CYS A C 1
ATOM 1837 O O . CYS A 1 230 ? 4.833 -16.819 16.094 1.00 86.75 230 CYS A O 1
ATOM 1839 N N . ASN A 1 231 ? 4.021 -18.814 15.507 1.00 84.44 231 ASN A N 1
ATOM 1840 C CA . ASN A 1 231 ? 4.794 -18.845 14.269 1.00 84.44 231 ASN A CA 1
ATOM 1841 C C . ASN A 1 231 ? 3.980 -18.218 13.133 1.00 84.44 231 ASN A C 1
ATOM 1843 O O . ASN A 1 231 ? 3.000 -18.798 12.691 1.00 84.44 231 ASN A O 1
ATOM 1847 N N . PHE A 1 232 ? 4.399 -17.058 12.629 1.00 84.31 232 PHE A N 1
ATOM 1848 C CA . PHE A 1 232 ? 3.666 -16.367 11.559 1.00 84.31 232 PHE A CA 1
ATOM 1849 C C . PHE A 1 232 ? 3.789 -17.078 10.205 1.00 84.31 232 PHE A C 1
ATOM 1851 O O . PHE A 1 232 ? 3.063 -16.748 9.276 1.00 84.31 232 PHE A O 1
ATOM 1858 N N . GLU A 1 233 ? 4.681 -18.065 10.087 1.00 82.94 233 GLU A N 1
ATOM 1859 C CA . GLU A 1 233 ? 4.745 -18.927 8.907 1.00 82.94 233 GLU A CA 1
ATOM 1860 C C . GLU A 1 233 ? 3.615 -19.971 8.868 1.00 82.94 233 GLU A C 1
ATOM 1862 O O . GLU A 1 233 ? 3.304 -20.499 7.801 1.00 82.94 233 GLU A O 1
ATOM 1867 N N . ASP A 1 234 ? 3.000 -20.274 10.014 1.00 87.44 234 ASP A N 1
ATOM 1868 C CA . ASP A 1 234 ? 1.840 -21.157 10.101 1.00 87.44 234 ASP A CA 1
ATOM 1869 C C . ASP A 1 234 ? 0.558 -20.317 10.138 1.00 87.44 234 ASP A C 1
ATOM 1871 O O . ASP A 1 234 ? 0.159 -19.804 11.188 1.00 87.44 234 ASP A O 1
ATOM 1875 N N . ILE A 1 235 ? -0.072 -20.180 8.966 1.00 85.25 235 ILE A N 1
ATOM 1876 C CA . ILE A 1 235 ? -1.258 -19.337 8.740 1.00 85.25 235 ILE A CA 1
ATOM 1877 C C . ILE A 1 235 ? -2.407 -19.727 9.678 1.00 85.25 235 ILE A C 1
ATOM 1879 O O . ILE A 1 235 ? -3.105 -18.849 10.169 1.00 85.25 235 ILE A O 1
ATOM 1883 N N . VAL A 1 236 ? -2.565 -21.015 10.005 1.00 85.62 236 VAL A N 1
ATOM 1884 C CA . VAL A 1 236 ? -3.630 -21.468 10.917 1.00 85.62 236 VAL A CA 1
ATOM 1885 C C . VAL A 1 236 ? -3.408 -20.903 12.319 1.00 85.62 236 VAL A C 1
ATOM 1887 O O . VAL A 1 236 ? -4.326 -20.355 12.922 1.00 85.62 236 VAL A O 1
ATOM 1890 N N . SER A 1 237 ? -2.171 -20.977 12.817 1.00 85.88 237 SER A N 1
ATOM 1891 C CA . SER A 1 237 ? -1.824 -20.429 14.131 1.00 85.88 237 SER A CA 1
ATOM 1892 C C . SER A 1 237 ? -1.953 -18.902 14.186 1.00 85.88 237 SER A C 1
ATOM 1894 O O . SER A 1 237 ? -2.314 -18.347 15.224 1.00 85.88 237 SER A O 1
ATOM 1896 N N . LEU A 1 238 ? -1.693 -18.223 13.061 1.00 88.06 238 LEU A N 1
ATOM 1897 C CA . LEU A 1 238 ? -1.899 -16.786 12.925 1.00 88.06 238 LEU A CA 1
ATOM 1898 C C . LEU A 1 238 ? -3.392 -16.439 12.951 1.00 88.06 238 LEU A C 1
ATOM 1900 O O . LEU A 1 238 ? -3.764 -15.524 13.681 1.00 88.06 238 LEU A O 1
ATOM 1904 N N . GLY A 1 239 ? -4.229 -17.176 12.216 1.00 84.94 239 GLY A N 1
ATOM 1905 C CA . GLY A 1 239 ? -5.684 -17.006 12.218 1.00 84.94 239 GLY A CA 1
ATOM 1906 C C . GLY A 1 239 ? -6.267 -17.143 13.626 1.00 84.94 239 GLY A C 1
ATOM 1907 O O . GLY A 1 239 ? -6.921 -16.227 14.114 1.00 84.94 239 GLY A O 1
ATOM 1908 N N . GLU A 1 240 ? -5.897 -18.201 14.359 1.00 86.25 240 GLU A N 1
ATOM 1909 C CA . GLU A 1 240 ? -6.317 -18.385 15.760 1.00 86.25 240 GLU A CA 1
ATOM 1910 C C . GLU A 1 240 ? -5.889 -17.219 16.669 1.00 86.25 240 GLU A C 1
ATOM 1912 O O . GLU A 1 240 ? -6.609 -16.826 17.592 1.00 86.25 240 GLU A O 1
ATOM 1917 N N . LEU A 1 241 ? -4.702 -16.652 16.434 1.00 87.31 241 LEU A N 1
ATOM 1918 C CA . LEU A 1 241 ? -4.218 -15.499 17.187 1.00 87.31 241 LEU A CA 1
ATOM 1919 C C . LEU A 1 241 ? -4.990 -14.221 16.834 1.00 87.31 241 LEU A C 1
ATOM 1921 O O . LEU A 1 241 ? -5.275 -13.418 17.726 1.00 87.31 241 LEU A O 1
ATOM 1925 N N . LEU A 1 242 ? -5.326 -14.020 15.561 1.00 87.00 242 LEU A N 1
ATOM 1926 C CA . LEU A 1 242 ? -6.095 -12.868 15.091 1.00 87.00 242 LEU A CA 1
ATOM 1927 C C . LEU A 1 242 ? -7.549 -12.933 15.572 1.00 87.00 242 LEU A C 1
ATOM 1929 O O . LEU A 1 242 ? -8.063 -11.918 16.041 1.00 87.00 242 LEU A O 1
ATOM 1933 N N . ASP A 1 243 ? -8.161 -14.115 15.596 1.00 84.75 243 ASP A N 1
ATOM 1934 C CA . ASP A 1 243 ? -9.484 -14.333 16.190 1.00 84.75 243 ASP A CA 1
ATOM 1935 C C . ASP A 1 243 ? -9.497 -13.943 17.674 1.00 84.75 243 ASP A C 1
ATOM 1937 O O . ASP A 1 243 ? -10.394 -13.239 18.148 1.00 84.75 243 ASP A O 1
ATOM 1941 N N . LYS A 1 244 ? -8.448 -14.320 18.420 1.00 83.25 244 LYS A N 1
ATOM 1942 C CA . LYS A 1 244 ? -8.274 -13.879 19.813 1.00 83.25 244 LYS A CA 1
ATOM 1943 C C . LYS A 1 244 ? -8.094 -12.366 19.926 1.00 83.25 244 LYS A C 1
ATOM 1945 O O . LYS A 1 244 ? -8.662 -11.752 20.828 1.00 83.25 244 LYS A O 1
ATOM 1950 N N . ALA A 1 245 ? -7.325 -11.746 19.030 1.00 84.00 245 ALA A N 1
ATOM 1951 C CA . ALA A 1 245 ? -7.166 -10.292 19.009 1.00 84.00 245 ALA A CA 1
ATOM 1952 C C . ALA A 1 245 ? -8.503 -9.577 18.763 1.00 84.00 245 ALA A C 1
ATOM 1954 O O . ALA A 1 245 ? -8.804 -8.605 19.460 1.00 84.00 245 ALA A O 1
ATOM 1955 N N . ALA A 1 246 ? -9.306 -10.066 17.816 1.00 82.38 246 ALA A N 1
ATOM 1956 C CA . ALA A 1 246 ? -10.640 -9.549 17.529 1.00 82.38 246 ALA A CA 1
ATOM 1957 C C . ALA A 1 246 ? -11.565 -9.690 18.749 1.00 82.38 246 ALA A C 1
ATOM 1959 O O . ALA A 1 246 ? -12.229 -8.723 19.134 1.00 82.38 246 ALA A O 1
ATOM 1960 N N . ALA A 1 247 ? -11.525 -10.839 19.432 1.00 81.31 247 ALA A N 1
ATOM 1961 C CA . ALA A 1 247 ? -12.250 -11.041 20.682 1.00 81.31 247 ALA A CA 1
ATOM 1962 C C . ALA A 1 247 ? -11.834 -10.014 21.748 1.00 81.31 247 ALA A C 1
ATOM 1964 O O . ALA A 1 247 ? -12.694 -9.337 22.302 1.00 81.31 247 ALA A O 1
ATOM 1965 N N . TYR A 1 248 ? -10.540 -9.795 21.998 1.00 82.12 248 TYR A N 1
ATOM 1966 C CA . TYR A 1 248 ? -10.101 -8.781 22.971 1.00 82.12 248 TYR A CA 1
ATOM 1967 C C . TYR A 1 248 ? -10.474 -7.348 22.572 1.00 82.12 248 TYR A C 1
ATOM 1969 O O . TYR A 1 248 ? -10.749 -6.528 23.449 1.00 82.12 248 TYR A O 1
ATOM 1977 N N . LEU A 1 249 ? -10.517 -7.030 21.276 1.00 79.62 249 LEU A N 1
ATOM 1978 C CA . LEU A 1 249 ? -10.949 -5.715 20.796 1.00 79.62 249 LEU A CA 1
ATOM 1979 C C . LEU A 1 249 ? -12.429 -5.445 21.077 1.00 79.62 249 LEU A C 1
ATOM 1981 O O . LEU A 1 249 ? -12.783 -4.288 21.296 1.00 79.62 249 LEU A O 1
ATOM 1985 N N . SER A 1 250 ? -13.273 -6.475 21.176 1.00 78.12 250 SER A N 1
ATOM 1986 C CA . SER A 1 250 ? -14.681 -6.302 21.564 1.00 78.12 250 SER A CA 1
ATOM 1987 C C . SER A 1 250 ? -14.857 -5.706 22.973 1.00 78.12 250 SER A C 1
ATOM 1989 O O . SER A 1 250 ? -15.847 -5.023 23.230 1.00 78.12 250 SER A O 1
ATOM 1991 N N . LEU A 1 251 ? -13.856 -5.813 23.864 1.00 76.19 251 LEU A N 1
ATOM 1992 C CA . LEU A 1 251 ? -13.863 -5.116 25.164 1.00 76.19 251 LEU A CA 1
ATOM 1993 C C . LEU A 1 251 ? -13.901 -3.590 25.021 1.00 76.19 251 LEU A C 1
ATOM 1995 O O . LEU A 1 251 ? -14.310 -2.892 25.952 1.00 76.19 251 LEU A O 1
ATOM 1999 N N . GLN A 1 252 ? -13.519 -3.056 23.859 1.00 72.31 252 GLN A N 1
ATOM 2000 C CA . GLN A 1 252 ? -13.646 -1.635 23.564 1.00 72.31 252 GLN A CA 1
ATOM 2001 C C . GLN A 1 252 ? -15.106 -1.158 23.604 1.00 72.31 252 GLN A C 1
ATOM 2003 O O . GLN A 1 252 ? -15.334 0.003 23.941 1.00 72.31 252 GLN A O 1
ATOM 2008 N N . GLU A 1 253 ? -16.088 -2.025 23.331 1.00 71.31 253 GLU A N 1
ATOM 2009 C CA . GLU A 1 253 ? -17.517 -1.683 23.419 1.00 71.31 253 GLU A CA 1
ATOM 2010 C C . GLU A 1 253 ? -17.951 -1.278 24.834 1.00 71.31 253 GLU A C 1
ATOM 2012 O O . GLU A 1 253 ? -18.936 -0.555 25.004 1.00 71.31 253 GLU A O 1
ATOM 2017 N N . LEU A 1 254 ? -17.229 -1.740 25.858 1.00 67.56 254 LEU A N 1
ATOM 2018 C CA . LEU A 1 254 ? -17.513 -1.409 27.249 1.00 67.56 254 LEU A CA 1
ATOM 2019 C C . LEU A 1 254 ? -16.927 -0.044 27.637 1.00 67.56 254 LEU A C 1
ATOM 2021 O O . LEU A 1 254 ? -17.563 0.681 28.399 1.00 67.56 254 LEU A O 1
ATOM 2025 N N . SER A 1 255 ? -15.771 0.336 27.091 1.00 64.62 255 SER A N 1
ATOM 2026 C CA . SER A 1 255 ? -15.079 1.581 27.453 1.00 64.62 255 SER A CA 1
ATOM 2027 C C . SER A 1 255 ? -15.721 2.841 26.862 1.00 64.62 255 SER A C 1
ATOM 2029 O O . SER A 1 255 ? -16.213 2.835 25.731 1.00 64.62 255 SER A O 1
ATOM 2031 N N . SER A 1 256 ? -15.671 3.947 27.608 1.00 56.00 256 SER A N 1
ATOM 2032 C CA . SER A 1 256 ? -16.169 5.262 27.177 1.00 56.00 256 SER A CA 1
ATOM 2033 C C . SER A 1 256 ? -15.117 6.113 26.454 1.00 56.00 256 SER A C 1
ATOM 2035 O O . SER A 1 256 ? -15.440 7.159 25.880 1.00 56.00 256 SER A O 1
ATOM 2037 N N . THR A 1 257 ? -13.854 5.676 26.471 1.00 53.69 257 THR A N 1
ATOM 2038 C CA . THR A 1 257 ? -12.703 6.431 25.975 1.00 53.69 257 THR A CA 1
ATOM 2039 C C . THR A 1 257 ? -12.769 6.662 24.465 1.00 53.69 257 THR A C 1
ATOM 2041 O O . THR A 1 257 ? -12.294 5.878 23.639 1.00 53.69 257 THR A O 1
ATOM 2044 N N . GLU A 1 258 ? -13.304 7.824 24.089 1.00 48.22 258 GLU A N 1
ATOM 2045 C CA . GLU A 1 258 ? -13.074 8.402 22.772 1.00 48.22 258 GLU A CA 1
ATOM 2046 C C . GLU A 1 258 ? -11.564 8.590 22.542 1.00 48.22 258 GLU A C 1
ATOM 2048 O O . GLU A 1 258 ? -10.873 9.280 23.291 1.00 48.22 258 GLU A O 1
ATOM 2053 N N . LEU A 1 259 ? -11.077 7.978 21.460 1.00 46.00 259 LEU A N 1
ATOM 2054 C CA . LEU A 1 259 ?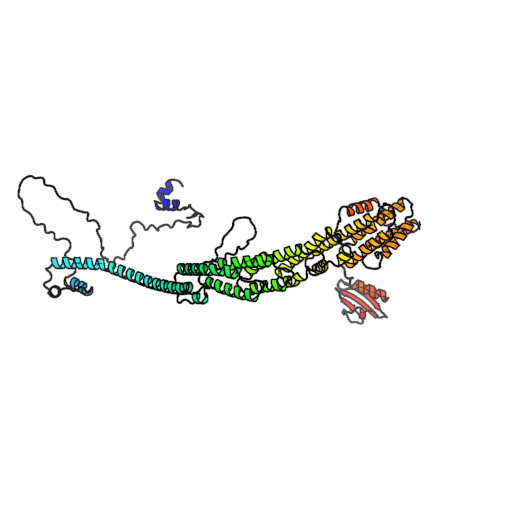 -9.891 8.321 20.665 1.00 46.00 259 LEU A CA 1
ATOM 2055 C C . LEU A 1 259 ? -9.011 9.458 21.244 1.00 46.00 259 LEU A C 1
ATOM 2057 O O . LEU A 1 259 ? -9.254 10.643 20.995 1.00 46.00 259 LEU A O 1
ATOM 2061 N N . ILE A 1 260 ? -7.919 9.106 21.934 1.00 42.97 260 ILE A N 1
ATOM 2062 C CA . ILE A 1 260 ? -6.899 10.065 22.397 1.00 42.97 260 ILE A CA 1
ATOM 2063 C C . ILE A 1 260 ? -6.196 10.719 21.189 1.00 42.97 260 ILE A C 1
ATOM 2065 O O . ILE A 1 260 ? -5.217 10.207 20.646 1.00 42.97 260 ILE A O 1
ATOM 2069 N N . LYS A 1 261 ? -6.665 11.895 20.759 1.00 36.94 261 LYS A N 1
ATOM 2070 C CA . LYS A 1 261 ? -6.061 12.684 19.669 1.00 36.94 261 LYS A CA 1
ATOM 2071 C C . LYS A 1 261 ? -4.808 13.423 20.155 1.00 36.94 261 LYS A C 1
ATOM 2073 O O . LYS A 1 261 ? -4.896 14.566 20.602 1.00 36.94 261 LYS A O 1
ATOM 2078 N N . ILE A 1 262 ? -3.624 12.825 20.011 1.00 40.88 262 ILE A N 1
ATOM 2079 C CA . ILE A 1 262 ? -2.355 13.535 20.256 1.00 40.88 262 ILE A CA 1
ATOM 2080 C C . ILE A 1 262 ? -1.949 14.319 19.003 1.00 40.88 262 ILE A C 1
ATOM 2082 O O . ILE A 1 262 ? -1.714 13.762 17.933 1.00 40.88 262 ILE A O 1
ATOM 2086 N N . ARG A 1 263 ? -1.839 15.644 19.150 1.00 31.12 263 ARG A N 1
ATOM 2087 C CA . ARG A 1 263 ? -1.245 16.550 18.158 1.00 31.12 263 ARG A CA 1
ATOM 2088 C C . ARG A 1 263 ? 0.252 16.668 18.429 1.00 31.12 263 ARG A C 1
ATOM 2090 O O . ARG A 1 263 ? 0.633 17.228 19.452 1.00 31.12 263 ARG A O 1
ATOM 2097 N N . SER A 1 264 ? 1.102 16.227 17.505 1.00 33.84 264 SER A N 1
ATOM 2098 C CA . SER A 1 264 ? 2.529 16.563 17.551 1.00 33.84 264 SER A CA 1
ATOM 2099 C C . SER A 1 264 ? 2.817 17.812 16.719 1.00 33.84 264 SER A C 1
ATOM 2101 O O . SER A 1 264 ? 2.461 17.893 15.542 1.00 33.84 264 SER A O 1
ATOM 2103 N N . SER A 1 265 ? 3.495 18.784 17.322 1.00 33.34 265 SER A N 1
ATOM 2104 C CA . SER A 1 265 ? 4.011 19.966 16.644 1.00 33.34 265 SER A CA 1
ATOM 2105 C C . SER A 1 265 ? 5.303 19.629 15.898 1.00 33.34 265 SER A C 1
ATOM 2107 O O . SER A 1 265 ? 6.331 19.356 16.511 1.00 33.34 265 SER A O 1
ATOM 2109 N N . ARG A 1 266 ? 5.257 19.679 14.563 1.00 36.28 266 ARG A N 1
ATOM 2110 C CA . ARG A 1 266 ? 6.250 20.344 13.696 1.00 36.28 266 ARG A CA 1
ATOM 2111 C C . ARG A 1 266 ? 5.940 20.071 12.225 1.00 36.28 266 ARG A C 1
ATOM 2113 O O . ARG A 1 266 ? 5.677 18.947 11.823 1.00 36.28 266 ARG A O 1
ATOM 2120 N N . SER A 1 267 ? 6.098 21.137 11.449 1.00 33.53 267 SER A N 1
ATOM 2121 C CA . SER A 1 267 ? 6.030 21.243 9.990 1.00 33.53 267 SER A CA 1
ATOM 2122 C C . SER A 1 267 ? 4.631 21.302 9.361 1.00 33.53 267 SER A C 1
ATOM 2124 O O . SER A 1 267 ? 3.754 20.468 9.545 1.00 33.53 267 SER A O 1
ATOM 2126 N N . SER A 1 268 ? 4.445 22.403 8.645 1.00 41.81 268 SER A N 1
ATOM 2127 C CA . SER A 1 268 ? 3.303 22.780 7.831 1.00 41.81 268 SER A CA 1
ATOM 2128 C C . SER A 1 268 ? 3.190 21.914 6.574 1.00 41.81 268 SER A C 1
ATOM 2130 O O . SER A 1 268 ? 4.189 21.703 5.894 1.00 41.81 268 SER A O 1
ATOM 2132 N N . LEU A 1 269 ? 1.943 21.588 6.225 1.00 39.88 269 LEU A N 1
ATOM 2133 C CA . LEU A 1 269 ? 1.430 20.873 5.048 1.00 39.88 269 LEU A CA 1
ATOM 2134 C C . LEU A 1 269 ? 1.218 19.354 5.189 1.00 39.88 269 LEU A C 1
ATOM 2136 O O . LEU A 1 269 ? 2.145 18.558 5.251 1.00 39.88 269 LEU A O 1
ATOM 2140 N N . LYS A 1 270 ? -0.073 19.018 5.042 1.00 38.62 270 LYS A N 1
ATOM 2141 C CA . LYS A 1 270 ? -0.736 17.712 4.919 1.00 38.62 270 LYS A CA 1
ATOM 2142 C C . LYS A 1 270 ? -1.024 17.004 6.244 1.00 38.62 270 LYS A C 1
ATOM 2144 O O . LYS A 1 270 ? -0.160 16.406 6.871 1.00 38.62 270 LYS A O 1
ATOM 2149 N N . ASN A 1 271 ? -2.306 17.069 6.610 1.00 33.69 271 ASN A N 1
ATOM 2150 C CA . ASN A 1 271 ? -2.968 16.252 7.620 1.00 33.69 271 ASN A CA 1
ATOM 2151 C C . ASN A 1 271 ? -2.572 14.779 7.441 1.00 33.69 271 ASN A C 1
ATOM 2153 O O . ASN A 1 271 ? -3.109 14.100 6.569 1.00 33.69 271 ASN A O 1
ATOM 2157 N N . LYS A 1 272 ? -1.632 14.294 8.252 1.00 41.16 272 LYS A N 1
ATOM 2158 C CA . LYS A 1 272 ? -1.445 12.864 8.484 1.00 41.16 272 LYS A CA 1
ATOM 2159 C C . LYS A 1 272 ? -2.173 12.523 9.776 1.00 41.16 272 LYS A C 1
ATOM 2161 O O . LYS A 1 272 ? -1.850 13.050 10.838 1.00 41.16 272 LYS A O 1
ATOM 2166 N N . THR A 1 273 ? -3.203 11.701 9.652 1.00 38.03 273 THR A N 1
ATOM 2167 C CA . THR A 1 273 ? -3.921 11.076 10.760 1.00 38.03 273 THR A CA 1
ATOM 2168 C C . THR A 1 273 ? -2.964 10.147 11.502 1.00 38.03 273 THR A C 1
ATOM 2170 O O . THR A 1 273 ? -2.603 9.088 11.002 1.00 38.03 273 THR A O 1
ATOM 2173 N N . LEU A 1 274 ? -2.519 10.565 12.687 1.00 43.56 274 LEU A N 1
ATOM 2174 C CA . LEU A 1 274 ? -1.946 9.661 13.682 1.00 43.56 274 LEU A CA 1
ATOM 2175 C C . LEU A 1 274 ? -3.095 8.822 14.249 1.00 43.56 274 LEU A C 1
ATOM 2177 O O . LEU A 1 274 ? -4.070 9.388 14.747 1.00 43.56 274 LEU A O 1
ATOM 2181 N N . LEU A 1 275 ? -2.996 7.497 14.140 1.00 49.84 275 LEU A N 1
ATOM 2182 C CA . LEU A 1 275 ? -3.926 6.576 14.783 1.00 49.84 275 LEU A CA 1
ATOM 2183 C C . LEU A 1 275 ? -3.938 6.810 16.294 1.00 49.84 275 LEU A C 1
ATOM 2185 O O . LEU A 1 275 ? -2.953 6.545 16.978 1.00 49.84 275 LEU A O 1
ATOM 2189 N N . SER A 1 276 ? -5.060 7.280 16.823 1.00 49.88 276 SER A N 1
ATOM 2190 C CA . SER A 1 276 ? -5.327 7.227 18.253 1.00 49.88 276 SER A CA 1
ATOM 2191 C C . SER A 1 276 ? -5.934 5.864 18.571 1.00 49.88 276 SER A C 1
ATOM 2193 O O . SER A 1 276 ? -7.102 5.631 18.269 1.00 49.88 276 SER A O 1
ATOM 2195 N N . LEU A 1 277 ? -5.146 4.955 19.132 1.00 56.75 277 LEU A N 1
ATOM 2196 C CA . LEU A 1 277 ? -5.656 3.674 19.621 1.00 56.75 277 LEU A CA 1
ATOM 2197 C C . LEU A 1 277 ? -6.092 3.826 21.082 1.00 56.75 277 LEU A C 1
ATOM 2199 O O . LEU A 1 277 ? -5.428 4.518 21.854 1.00 56.75 277 LEU A O 1
ATOM 2203 N N . ASN A 1 278 ? -7.213 3.203 21.449 1.00 67.12 278 ASN A N 1
ATOM 2204 C CA . ASN A 1 278 ? -7.631 3.083 22.847 1.00 67.12 278 ASN A CA 1
ATOM 2205 C C . ASN A 1 278 ? -6.630 2.202 23.629 1.00 67.12 278 ASN A C 1
ATOM 2207 O O . ASN A 1 278 ? -5.834 1.502 23.000 1.00 67.12 278 ASN A O 1
ATOM 2211 N N . ILE A 1 279 ? -6.679 2.185 24.968 1.00 68.12 279 ILE A N 1
ATOM 2212 C CA . ILE A 1 279 ? -5.819 1.335 25.824 1.00 68.12 279 ILE A CA 1
ATOM 2213 C C . ILE A 1 279 ? -5.833 -0.114 25.310 1.00 68.12 279 ILE A C 1
ATOM 2215 O O . ILE A 1 279 ? -4.775 -0.693 25.060 1.00 68.12 279 ILE A O 1
ATOM 2219 N N . VAL A 1 280 ? -7.029 -0.625 25.003 1.00 70.00 280 VAL A N 1
ATOM 2220 C CA . VAL A 1 280 ? -7.262 -1.943 24.392 1.00 70.00 280 VAL A CA 1
ATOM 2221 C C . VAL A 1 280 ? -6.463 -2.119 23.093 1.00 70.00 280 VAL A C 1
ATOM 2223 O O . VAL A 1 280 ? -5.623 -3.010 22.975 1.00 70.00 280 VAL A O 1
ATOM 2226 N N . GLY A 1 281 ? -6.624 -1.194 22.144 1.00 72.56 281 GLY A N 1
ATOM 2227 C CA . GLY A 1 281 ? -5.892 -1.214 20.877 1.00 72.56 281 GLY A CA 1
ATOM 2228 C C . GLY A 1 281 ? -4.375 -1.082 21.047 1.00 72.56 281 GLY A C 1
ATOM 2229 O O . GLY A 1 281 ? -3.621 -1.690 20.295 1.00 72.56 281 GLY A O 1
ATOM 2230 N N . THR A 1 282 ? -3.884 -0.339 22.043 1.00 76.19 282 THR A N 1
ATOM 2231 C CA . THR A 1 282 ? -2.436 -0.223 22.281 1.00 76.19 282 THR A CA 1
ATOM 2232 C C . THR A 1 282 ? -1.818 -1.493 22.849 1.00 76.19 282 THR A C 1
ATOM 2234 O O . THR A 1 282 ? -0.696 -1.827 22.469 1.00 76.19 282 THR A O 1
ATOM 2237 N N . VAL A 1 283 ? -2.529 -2.203 23.727 1.00 77.81 283 VAL A N 1
ATOM 2238 C CA . VAL A 1 283 ? -2.048 -3.457 24.319 1.00 77.81 283 VAL A CA 1
ATOM 2239 C C . VAL A 1 283 ? -2.033 -4.561 23.267 1.00 77.81 283 VAL A C 1
ATOM 2241 O O . VAL A 1 283 ? -1.055 -5.302 23.180 1.00 77.81 283 VAL A O 1
ATOM 2244 N N . ILE A 1 284 ? -3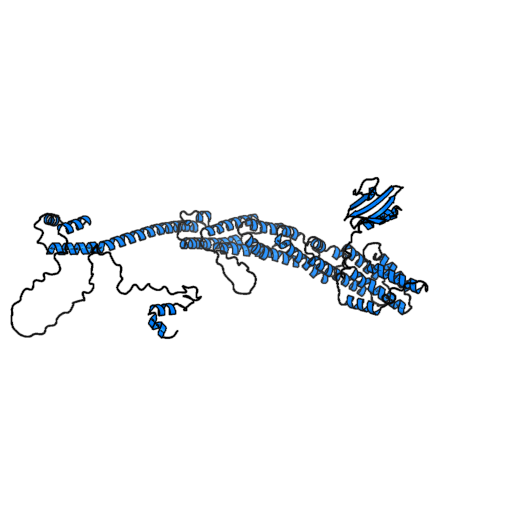.073 -4.627 22.432 1.00 83.19 284 ILE A N 1
ATOM 2245 C CA . ILE A 1 284 ? -3.246 -5.706 21.455 1.00 83.19 284 ILE A CA 1
ATOM 2246 C C . ILE A 1 284 ? -2.429 -5.452 20.185 1.00 83.19 284 ILE A C 1
ATOM 2248 O O . ILE A 1 284 ? -1.628 -6.295 19.773 1.00 83.19 284 ILE A O 1
ATOM 2252 N N . LEU A 1 285 ? -2.594 -4.280 19.563 1.00 82.56 285 LEU A N 1
ATOM 2253 C CA . LEU A 1 285 ? -2.056 -4.022 18.225 1.00 82.56 285 LEU A CA 1
ATOM 2254 C C . LEU A 1 285 ? -0.557 -3.750 18.242 1.00 82.56 285 LEU A C 1
ATOM 2256 O O . LEU A 1 285 ? 0.125 -4.081 17.281 1.00 82.56 285 LEU A O 1
ATOM 2260 N N . LYS A 1 286 ? -0.005 -3.156 19.308 1.00 83.00 286 LYS A N 1
ATOM 2261 C CA . LYS A 1 286 ? 1.422 -2.800 19.327 1.00 83.00 286 LYS A CA 1
ATOM 2262 C C . LYS A 1 286 ? 2.341 -4.031 19.251 1.00 83.00 286 LYS A C 1
ATOM 2264 O O . LYS A 1 286 ? 3.219 -4.015 18.390 1.00 83.00 286 LYS A O 1
ATOM 2269 N N . PRO A 1 287 ? 2.187 -5.082 20.084 1.00 84.81 287 PRO A N 1
ATOM 2270 C CA . PRO A 1 287 ? 2.999 -6.295 19.959 1.00 84.81 287 PRO A CA 1
ATOM 2271 C C . PRO A 1 287 ? 2.809 -6.977 18.601 1.00 84.81 287 PRO A C 1
ATOM 2273 O O . PRO A 1 287 ? 3.789 -7.351 17.959 1.00 84.81 287 PRO A O 1
ATOM 2276 N N . LEU A 1 288 ? 1.560 -7.059 18.131 1.00 86.38 288 LEU A N 1
ATOM 2277 C CA . LEU A 1 288 ? 1.213 -7.677 16.855 1.00 86.38 288 LEU A CA 1
ATOM 2278 C C . LEU A 1 288 ? 1.875 -6.959 15.670 1.00 86.38 288 LEU A C 1
ATOM 2280 O O . LEU A 1 288 ? 2.512 -7.600 14.841 1.00 86.38 288 LEU A O 1
ATOM 2284 N N . LEU A 1 289 ? 1.816 -5.626 15.627 1.00 85.38 289 LEU A N 1
ATOM 2285 C CA . LEU A 1 289 ? 2.454 -4.815 14.587 1.00 85.38 289 LEU A CA 1
ATOM 2286 C C . LEU A 1 289 ? 3.981 -4.908 14.621 1.00 85.38 289 LEU A C 1
ATOM 2288 O O . LEU A 1 289 ? 4.610 -4.949 13.566 1.00 85.38 289 LEU A O 1
ATOM 2292 N N . LEU A 1 290 ? 4.590 -4.951 15.811 1.00 85.56 290 LEU A N 1
ATOM 2293 C CA . LEU A 1 290 ? 6.038 -5.138 15.936 1.00 85.56 290 LEU A CA 1
ATOM 2294 C C . LEU A 1 290 ? 6.467 -6.492 15.372 1.00 85.56 290 LEU A C 1
ATOM 2296 O O . LEU A 1 290 ? 7.452 -6.559 14.634 1.00 85.56 290 LEU A O 1
ATOM 2300 N N . LYS A 1 291 ? 5.711 -7.551 15.674 1.00 85.94 291 LYS A N 1
ATOM 2301 C CA . LYS A 1 291 ? 6.004 -8.889 15.171 1.00 85.94 291 LYS A CA 1
ATOM 2302 C C . LYS A 1 291 ? 5.710 -9.036 13.678 1.00 85.94 291 LYS A C 1
ATOM 2304 O O . LYS A 1 291 ? 6.531 -9.614 12.974 1.00 85.94 291 LYS A O 1
ATOM 2309 N N . LEU A 1 292 ? 4.622 -8.449 13.171 1.00 86.88 292 LEU A N 1
ATOM 2310 C CA . LEU A 1 292 ? 4.339 -8.376 11.731 1.00 86.88 292 LEU A CA 1
ATOM 2311 C C . LEU A 1 292 ? 5.462 -7.651 10.990 1.00 86.88 292 LEU A C 1
ATOM 2313 O O . LEU A 1 292 ? 5.963 -8.151 9.989 1.00 86.88 292 LEU A O 1
ATOM 2317 N N . ASN A 1 293 ? 5.905 -6.501 11.499 1.00 86.88 293 ASN A N 1
ATOM 2318 C CA . ASN A 1 293 ? 7.012 -5.772 10.895 1.00 86.88 293 ASN A CA 1
ATOM 2319 C C . ASN A 1 293 ? 8.307 -6.601 10.907 1.00 86.88 293 ASN A C 1
ATOM 2321 O O . ASN A 1 293 ? 9.000 -6.661 9.898 1.00 86.88 293 ASN A O 1
ATOM 2325 N N . PHE A 1 294 ? 8.611 -7.288 12.011 1.00 86.94 294 PHE A N 1
ATOM 2326 C CA . PHE A 1 294 ? 9.759 -8.196 12.081 1.00 86.94 294 PHE A CA 1
ATOM 2327 C C . PHE A 1 294 ? 9.652 -9.358 11.081 1.00 86.94 294 PHE A C 1
ATOM 2329 O O . PHE A 1 294 ? 10.643 -9.703 10.437 1.00 86.94 294 PHE A O 1
ATOM 2336 N N . PHE A 1 295 ? 8.461 -9.940 10.921 1.00 88.56 295 PHE A N 1
ATOM 2337 C CA . PHE A 1 295 ? 8.201 -10.975 9.924 1.00 88.56 295 PHE A CA 1
ATOM 2338 C C . PHE A 1 295 ? 8.478 -10.450 8.516 1.00 88.56 295 PHE A C 1
ATOM 2340 O O . PHE A 1 295 ? 9.338 -10.998 7.840 1.00 88.56 295 PHE A O 1
ATOM 2347 N N . TYR A 1 296 ? 7.842 -9.353 8.094 1.00 86.81 296 TYR A N 1
ATOM 2348 C CA . TYR A 1 296 ? 8.026 -8.821 6.740 1.00 86.81 296 TYR A CA 1
ATOM 2349 C C . TYR A 1 296 ? 9.459 -8.347 6.476 1.00 86.81 296 TYR A C 1
ATOM 2351 O O . TYR A 1 296 ? 9.959 -8.530 5.370 1.00 86.81 296 TYR A O 1
ATOM 2359 N N . GLN A 1 297 ? 10.163 -7.808 7.475 1.00 86.44 297 GLN A N 1
ATOM 2360 C CA . GLN A 1 297 ? 11.578 -7.451 7.328 1.00 86.44 297 GLN A CA 1
ATOM 2361 C C . GLN A 1 297 ? 12.457 -8.667 7.004 1.00 86.44 297 GLN A C 1
ATOM 2363 O O . GLN A 1 297 ? 13.325 -8.571 6.135 1.00 86.44 297 GLN A O 1
ATOM 2368 N N . ASN A 1 298 ? 12.203 -9.810 7.645 1.00 85.69 298 ASN A N 1
ATOM 2369 C CA . ASN A 1 298 ? 12.994 -11.035 7.476 1.00 85.69 298 ASN A CA 1
ATOM 2370 C C . ASN A 1 298 ? 12.417 -12.015 6.447 1.00 85.69 298 ASN A C 1
ATOM 2372 O O . ASN A 1 298 ? 13.076 -12.990 6.087 1.00 85.69 298 ASN A O 1
ATOM 2376 N N . TRP A 1 299 ? 11.191 -11.779 5.987 1.00 86.75 299 TRP A N 1
ATOM 2377 C CA . TRP A 1 299 ? 10.498 -12.639 5.045 1.00 86.75 299 TRP A CA 1
ATOM 2378 C C . TRP A 1 299 ? 11.260 -12.706 3.722 1.00 86.75 299 TRP A C 1
ATOM 2380 O O . TRP A 1 299 ? 11.712 -11.695 3.170 1.00 86.75 299 TRP A O 1
ATOM 2390 N N . ASN A 1 300 ? 11.391 -13.932 3.221 1.00 82.50 300 ASN A N 1
ATOM 2391 C CA . ASN A 1 300 ? 11.939 -14.186 1.906 1.00 82.50 300 ASN A CA 1
ATOM 2392 C C . ASN A 1 300 ? 10.880 -13.885 0.843 1.00 82.50 300 ASN A C 1
ATOM 2394 O O . ASN A 1 300 ? 9.937 -14.654 0.663 1.00 82.50 300 ASN A O 1
ATOM 2398 N N . VAL A 1 301 ? 11.098 -12.802 0.106 1.00 80.81 301 VAL A N 1
ATOM 2399 C CA . VAL A 1 301 ? 10.167 -12.267 -0.891 1.00 80.81 301 VAL A CA 1
ATOM 2400 C C . VAL A 1 301 ? 9.879 -13.244 -2.040 1.00 80.81 301 VAL A C 1
ATOM 2402 O O . VAL A 1 301 ? 8.793 -13.217 -2.615 1.00 80.81 301 VAL A O 1
ATOM 2405 N N . PHE A 1 302 ? 10.786 -14.189 -2.310 1.00 79.25 302 PHE A N 1
ATOM 2406 C CA . PHE A 1 302 ? 10.548 -15.261 -3.283 1.00 79.25 302 PHE A CA 1
ATOM 2407 C C . PHE A 1 302 ? 9.454 -16.246 -2.841 1.00 79.25 302 PHE A C 1
ATOM 2409 O O . PHE A 1 302 ? 8.837 -16.900 -3.681 1.00 79.25 302 PHE A O 1
ATOM 2416 N N . ASN A 1 303 ? 9.172 -16.357 -1.539 1.00 85.19 303 ASN A N 1
ATOM 2417 C CA . ASN A 1 303 ? 8.046 -17.139 -1.035 1.00 85.19 303 ASN A CA 1
ATOM 2418 C C . ASN A 1 303 ? 6.773 -16.283 -0.994 1.00 85.19 303 ASN A C 1
ATOM 2420 O O . ASN A 1 303 ? 6.263 -15.937 0.076 1.00 85.19 303 ASN A O 1
ATOM 2424 N N . VAL A 1 304 ? 6.283 -15.940 -2.187 1.00 85.19 304 VAL A N 1
ATOM 2425 C CA . VAL A 1 304 ? 5.152 -15.029 -2.414 1.00 85.19 304 VAL A CA 1
ATOM 2426 C C . VAL A 1 304 ? 3.895 -15.475 -1.673 1.00 85.19 304 VAL A C 1
ATOM 2428 O O . VAL A 1 304 ? 3.271 -14.670 -0.989 1.00 85.19 304 VAL A O 1
ATOM 2431 N N . ASN A 1 305 ? 3.569 -16.769 -1.739 1.00 87.00 305 ASN A N 1
ATOM 2432 C CA . ASN A 1 305 ? 2.357 -17.328 -1.136 1.00 87.00 305 ASN A CA 1
ATOM 2433 C C . ASN A 1 305 ? 2.310 -17.139 0.382 1.00 87.00 305 ASN A C 1
ATOM 2435 O O . ASN A 1 305 ? 1.242 -16.906 0.931 1.00 87.00 305 ASN A O 1
ATOM 2439 N N . LEU A 1 306 ? 3.458 -17.225 1.059 1.00 87.06 306 LEU A N 1
ATOM 2440 C CA . LEU A 1 306 ? 3.528 -17.021 2.504 1.00 87.06 306 LEU A CA 1
ATOM 2441 C C . LEU A 1 306 ? 3.263 -15.558 2.870 1.00 87.06 306 LEU A C 1
ATOM 2443 O O . LEU A 1 306 ? 2.460 -15.279 3.755 1.00 87.06 306 LEU A O 1
ATOM 2447 N N . GLY A 1 307 ? 3.923 -14.624 2.177 1.00 86.69 307 GLY A N 1
ATOM 2448 C CA . GLY A 1 307 ? 3.739 -13.196 2.430 1.00 86.69 307 GLY A CA 1
ATOM 2449 C C . GLY A 1 307 ? 2.313 -12.744 2.124 1.00 86.69 307 GLY A C 1
ATOM 2450 O O . GLY A 1 307 ? 1.725 -12.011 2.913 1.00 86.69 307 GLY A O 1
ATOM 2451 N N . ILE A 1 308 ? 1.735 -13.239 1.027 1.00 88.12 308 ILE A N 1
ATOM 2452 C CA . ILE A 1 308 ? 0.339 -12.975 0.668 1.00 88.12 308 ILE A CA 1
ATOM 2453 C C . ILE A 1 308 ? -0.619 -13.632 1.659 1.00 88.12 308 ILE A C 1
ATOM 2455 O O . ILE A 1 308 ? -1.536 -12.967 2.116 1.00 88.12 308 ILE A O 1
ATOM 2459 N N . GLY A 1 309 ? -0.388 -14.885 2.056 1.00 86.62 309 GLY A N 1
ATOM 2460 C CA . GLY A 1 309 ? -1.240 -15.572 3.027 1.00 86.62 309 GLY A CA 1
ATOM 2461 C C . GLY A 1 309 ? -1.330 -14.816 4.353 1.00 86.62 309 GLY A C 1
ATOM 2462 O O . GLY A 1 309 ? -2.422 -14.569 4.847 1.00 86.62 309 GLY A O 1
ATOM 2463 N N . VAL A 1 310 ? -0.195 -14.348 4.883 1.00 87.44 310 VAL A N 1
ATOM 2464 C CA . VAL A 1 310 ? -0.174 -13.498 6.088 1.00 87.44 310 VAL A CA 1
ATOM 2465 C C . VAL A 1 310 ? -0.868 -12.155 5.841 1.00 87.44 310 VAL A C 1
ATOM 2467 O O . VAL A 1 310 ? -1.552 -11.642 6.722 1.00 87.44 310 VAL A O 1
ATOM 2470 N N . PHE A 1 311 ? -0.693 -11.553 4.664 1.00 89.88 311 PHE A N 1
ATOM 2471 C CA . PHE A 1 311 ? -1.346 -10.294 4.310 1.00 89.88 311 PHE A CA 1
ATOM 2472 C C . PHE A 1 311 ? -2.873 -10.417 4.264 1.00 89.88 311 PHE A C 1
ATOM 2474 O O . PHE A 1 311 ? -3.565 -9.564 4.821 1.00 89.88 311 PHE A O 1
ATOM 2481 N N . GLU A 1 312 ? -3.387 -11.459 3.612 1.00 88.75 312 GLU A N 1
ATOM 2482 C CA . GLU A 1 312 ? -4.820 -11.710 3.480 1.00 88.75 312 GLU A CA 1
ATOM 2483 C C . GLU A 1 312 ? -5.443 -12.091 4.818 1.00 88.75 312 GLU A C 1
ATOM 2485 O O . GLU A 1 312 ? -6.448 -11.496 5.178 1.00 88.75 312 GLU A O 1
ATOM 2490 N N . GLU A 1 313 ? -4.799 -12.943 5.618 1.00 89.25 313 GLU A N 1
ATOM 2491 C CA . GLU A 1 313 ? -5.314 -13.307 6.944 1.00 89.25 313 GLU A CA 1
ATOM 2492 C C . GLU A 1 313 ? -5.458 -12.072 7.855 1.00 89.25 313 GLU A C 1
ATOM 2494 O O . GLU A 1 313 ? -6.473 -11.871 8.521 1.00 89.25 313 GLU A O 1
ATOM 2499 N N . VAL A 1 314 ? -4.467 -11.169 7.845 1.00 86.62 314 VAL A N 1
ATOM 2500 C CA . VAL A 1 314 ? -4.545 -9.919 8.623 1.00 86.62 314 VAL A CA 1
ATOM 2501 C C . VAL A 1 314 ? -5.610 -8.978 8.055 1.00 86.62 314 VAL A C 1
ATOM 2503 O O . VAL A 1 314 ? -6.269 -8.281 8.829 1.00 86.62 314 VAL A O 1
ATOM 2506 N N . ARG A 1 315 ? -5.797 -8.936 6.732 1.00 86.62 315 ARG A N 1
ATOM 2507 C CA . ARG A 1 315 ? -6.859 -8.141 6.095 1.00 86.62 315 ARG A CA 1
ATOM 2508 C C . ARG A 1 315 ? -8.244 -8.660 6.484 1.00 86.62 315 ARG A C 1
ATOM 2510 O O . ARG A 1 315 ? -9.107 -7.864 6.842 1.00 86.62 315 ARG A O 1
ATOM 2517 N N . ASP A 1 316 ? -8.423 -9.972 6.442 1.00 86.81 316 ASP A N 1
ATOM 2518 C CA . ASP A 1 316 ? -9.705 -10.645 6.628 1.00 86.81 316 ASP A CA 1
ATOM 2519 C C . ASP A 1 316 ? -10.102 -10.720 8.114 1.00 86.81 316 ASP A C 1
ATOM 2521 O O . ASP A 1 316 ? -11.281 -10.844 8.430 1.00 86.81 316 ASP A O 1
ATOM 2525 N N . SER A 1 317 ? -9.148 -10.537 9.035 1.00 82.25 317 SER A N 1
ATOM 2526 C CA . SER A 1 317 ? -9.411 -10.455 10.480 1.00 82.25 317 SER A CA 1
ATOM 2527 C C . SER A 1 317 ? -10.261 -9.254 10.930 1.00 82.25 317 SER A C 1
ATOM 2529 O O . SER A 1 317 ? -10.654 -9.196 12.093 1.00 82.25 317 SER A O 1
ATOM 2531 N N . GLU A 1 318 ? -10.491 -8.254 10.065 1.00 77.31 318 GLU A N 1
ATOM 2532 C CA . GLU A 1 318 ? -11.248 -7.013 10.346 1.00 77.31 318 GLU A CA 1
ATOM 2533 C C . GLU A 1 318 ? -10.772 -6.202 11.578 1.00 77.31 318 GLU A C 1
ATOM 2535 O O . GLU A 1 318 ? -11.400 -5.225 11.991 1.00 77.31 318 GLU A O 1
ATOM 2540 N N . ILE A 1 319 ? -9.607 -6.539 12.143 1.00 78.62 319 ILE A N 1
ATOM 2541 C CA . ILE A 1 319 ? -8.988 -5.851 13.288 1.00 78.62 319 ILE A CA 1
ATOM 2542 C C . ILE A 1 319 ? -8.699 -4.376 12.972 1.00 78.62 319 ILE A C 1
ATOM 2544 O O . ILE A 1 319 ? -8.755 -3.496 13.839 1.00 78.62 319 ILE A O 1
ATOM 2548 N N . PHE A 1 320 ? -8.349 -4.102 11.717 1.00 76.69 320 PHE A N 1
ATOM 2549 C CA . PHE A 1 320 ? -8.057 -2.772 11.212 1.00 76.69 320 PHE A CA 1
ATOM 2550 C C . PHE A 1 320 ? -9.181 -2.333 10.282 1.00 76.69 320 PHE A C 1
ATOM 2552 O O . PHE A 1 320 ? -9.576 -3.079 9.395 1.00 76.69 320 PHE A O 1
ATOM 2559 N N . SER A 1 321 ? -9.637 -1.083 10.401 1.00 75.12 321 SER A N 1
ATOM 2560 C CA . SER A 1 321 ? -10.467 -0.517 9.336 1.00 75.12 321 SER A CA 1
ATOM 2561 C C . SER A 1 321 ? -9.649 -0.370 8.053 1.00 75.12 321 SER A C 1
ATOM 2563 O O . SER A 1 321 ? -8.443 -0.110 8.123 1.00 75.12 321 SER A O 1
ATOM 2565 N N . ASP A 1 322 ? -10.297 -0.438 6.889 1.00 74.94 322 ASP A N 1
ATOM 2566 C CA . ASP A 1 322 ? -9.643 -0.367 5.570 1.00 74.94 322 ASP A CA 1
ATOM 2567 C C . ASP A 1 322 ? -8.624 0.778 5.463 1.00 74.94 322 ASP A C 1
ATOM 2569 O O . ASP A 1 322 ? -7.515 0.625 4.953 1.00 74.94 322 ASP A O 1
ATOM 2573 N N . THR A 1 323 ? -8.974 1.946 6.013 1.00 74.69 323 THR A N 1
ATOM 2574 C CA . THR A 1 323 ? -8.107 3.136 6.003 1.00 74.69 323 THR A CA 1
ATOM 2575 C C . THR A 1 323 ? -6.835 2.975 6.834 1.00 74.69 323 THR A C 1
ATOM 2577 O O . THR A 1 323 ? -5.789 3.530 6.493 1.00 74.69 323 THR A O 1
ATOM 2580 N N . LEU A 1 324 ? -6.923 2.247 7.945 1.00 74.25 324 LEU A N 1
ATOM 2581 C CA . LEU A 1 324 ? -5.817 2.012 8.864 1.00 74.25 324 LEU A CA 1
ATOM 2582 C C . LEU A 1 324 ? -4.933 0.875 8.375 1.00 74.25 324 LEU A C 1
ATOM 2584 O O . LEU A 1 324 ? -3.710 0.984 8.463 1.00 74.25 324 LEU A O 1
ATOM 2588 N N . PHE A 1 325 ? -5.548 -0.162 7.812 1.00 81.88 325 PHE A N 1
ATOM 2589 C CA . PHE A 1 325 ? -4.850 -1.255 7.157 1.00 81.88 325 PHE A CA 1
ATOM 2590 C C . PHE A 1 325 ? -3.982 -0.737 6.000 1.00 81.88 325 PHE A C 1
ATOM 2592 O O . PHE A 1 325 ? -2.781 -1.009 5.955 1.00 81.88 325 PHE A O 1
ATOM 2599 N N . ASP A 1 326 ? -4.542 0.121 5.141 1.00 81.12 326 ASP A N 1
ATOM 2600 C CA . ASP A 1 326 ? -3.803 0.768 4.049 1.00 81.12 326 ASP A CA 1
ATOM 2601 C C . ASP A 1 326 ? -2.620 1.618 4.554 1.00 81.12 326 ASP A C 1
ATOM 2603 O O . ASP A 1 326 ? -1.521 1.607 3.996 1.00 81.12 326 ASP A O 1
ATOM 2607 N N . LEU A 1 327 ? -2.813 2.372 5.637 1.00 78.88 327 LEU A N 1
ATOM 2608 C CA . LEU A 1 327 ? -1.781 3.278 6.138 1.00 78.88 327 LEU A CA 1
ATOM 2609 C C . LEU A 1 327 ? -0.662 2.556 6.897 1.00 78.88 327 LEU A C 1
ATOM 2611 O O . LEU A 1 327 ? 0.500 2.940 6.759 1.00 78.88 327 LEU A O 1
ATOM 2615 N N . ILE A 1 328 ? -0.996 1.559 7.717 1.00 78.81 328 ILE A N 1
ATOM 2616 C CA . ILE A 1 328 ? -0.024 0.862 8.565 1.00 78.81 328 ILE A CA 1
ATOM 2617 C C . ILE A 1 328 ? 0.563 -0.338 7.829 1.00 78.81 328 ILE A C 1
ATOM 2619 O O . ILE A 1 328 ? 1.775 -0.408 7.651 1.00 78.81 328 ILE A O 1
ATOM 2623 N N . ILE A 1 329 ? -0.274 -1.283 7.406 1.00 82.88 329 ILE A N 1
ATOM 2624 C CA . ILE A 1 329 ? 0.204 -2.556 6.864 1.00 82.88 329 ILE A CA 1
ATOM 2625 C C . ILE A 1 329 ? 0.747 -2.340 5.454 1.00 82.88 329 ILE A C 1
ATOM 2627 O O . ILE A 1 329 ? 1.917 -2.621 5.194 1.00 82.88 329 ILE A O 1
ATOM 2631 N N . VAL A 1 330 ? -0.054 -1.754 4.563 1.00 83.75 330 VAL A N 1
ATOM 2632 C CA . VAL A 1 330 ? 0.343 -1.585 3.158 1.00 83.75 330 VAL A CA 1
ATOM 2633 C C . VAL A 1 330 ? 1.474 -0.559 3.026 1.00 83.75 330 VAL A C 1
ATOM 2635 O O . VAL A 1 330 ? 2.562 -0.897 2.562 1.00 83.75 330 VAL A O 1
ATOM 2638 N N . LYS A 1 331 ? 1.265 0.691 3.467 1.00 81.81 331 LYS A N 1
ATOM 2639 C CA . LYS A 1 331 ? 2.255 1.771 3.268 1.00 81.81 331 LYS A CA 1
ATOM 2640 C C . LYS A 1 331 ? 3.490 1.693 4.146 1.00 81.81 331 LYS A C 1
ATOM 2642 O O . LYS A 1 331 ? 4.545 2.130 3.693 1.00 81.81 331 LYS A O 1
ATOM 2647 N N . ALA A 1 332 ? 3.369 1.263 5.401 1.00 80.94 332 ALA A N 1
ATOM 2648 C CA . ALA A 1 332 ? 4.485 1.354 6.342 1.00 80.94 332 ALA A CA 1
ATOM 2649 C C . ALA A 1 332 ? 5.292 0.056 6.460 1.00 80.94 332 ALA A C 1
ATOM 2651 O O . ALA A 1 332 ? 6.454 0.135 6.850 1.00 80.94 332 ALA A O 1
ATOM 2652 N N . ILE A 1 333 ? 4.712 -1.102 6.121 1.00 85.50 333 ILE A N 1
ATOM 2653 C CA . ILE A 1 333 ? 5.371 -2.408 6.275 1.00 85.50 333 ILE A CA 1
ATOM 2654 C C . ILE A 1 333 ? 5.626 -3.061 4.912 1.00 85.50 333 ILE A C 1
ATOM 2656 O O . ILE A 1 333 ? 6.779 -3.302 4.559 1.00 85.50 333 ILE A O 1
ATOM 2660 N N . VAL A 1 334 ? 4.573 -3.315 4.127 1.00 86.75 334 VAL A N 1
ATOM 2661 C CA . VAL A 1 334 ? 4.667 -4.118 2.895 1.00 86.75 334 VAL A CA 1
ATOM 2662 C C . VAL A 1 334 ? 5.391 -3.369 1.774 1.00 86.75 334 VAL A C 1
ATOM 2664 O O . VAL A 1 334 ? 6.384 -3.873 1.256 1.00 86.75 334 VAL A O 1
ATOM 2667 N N . ILE A 1 335 ? 4.951 -2.156 1.412 1.00 85.00 335 ILE A N 1
ATOM 2668 C CA . ILE A 1 335 ? 5.550 -1.389 0.301 1.00 85.00 335 ILE A CA 1
ATOM 2669 C C . ILE A 1 335 ? 7.059 -1.153 0.493 1.00 85.00 335 ILE A C 1
ATOM 2671 O O . ILE A 1 335 ? 7.805 -1.417 -0.450 1.00 85.00 335 ILE A O 1
ATOM 2675 N N . PRO A 1 336 ? 7.544 -0.698 1.669 1.00 85.19 336 PRO A N 1
ATOM 2676 C CA . PRO A 1 336 ? 8.976 -0.523 1.890 1.00 85.19 336 PRO A CA 1
ATOM 2677 C C . PRO A 1 336 ? 9.762 -1.819 1.696 1.00 85.19 336 PRO A C 1
ATOM 2679 O O . PRO A 1 336 ? 10.782 -1.801 1.019 1.00 85.19 336 PRO A O 1
ATOM 2682 N N . LYS A 1 337 ? 9.256 -2.956 2.196 1.00 86.38 337 LYS A N 1
ATOM 2683 C CA . LYS A 1 337 ? 9.916 -4.252 2.009 1.00 86.38 337 LYS A CA 1
ATOM 2684 C C . LYS A 1 337 ? 9.990 -4.656 0.536 1.00 86.38 337 LYS A C 1
ATOM 2686 O O . LYS A 1 337 ? 11.042 -5.107 0.093 1.00 86.38 337 LYS A O 1
ATOM 2691 N N . LEU A 1 338 ? 8.901 -4.490 -0.220 1.00 85.25 338 LEU A N 1
ATOM 2692 C CA . LEU A 1 338 ? 8.888 -4.792 -1.656 1.00 85.25 338 LEU A CA 1
ATOM 2693 C C . LEU A 1 338 ? 9.904 -3.921 -2.411 1.00 85.25 338 LEU A C 1
ATOM 2695 O O . LEU A 1 338 ? 10.596 -4.423 -3.291 1.00 85.25 338 LEU A O 1
ATOM 2699 N N . TYR A 1 339 ? 10.025 -2.642 -2.042 1.00 81.75 339 TYR A N 1
ATOM 2700 C CA . TYR A 1 339 ? 10.991 -1.719 -2.640 1.00 81.75 339 TYR A CA 1
ATOM 2701 C C . TYR A 1 339 ? 12.442 -2.064 -2.276 1.00 81.75 339 TYR A C 1
ATOM 2703 O O . TYR A 1 339 ? 13.289 -2.134 -3.163 1.00 81.75 339 TYR A O 1
ATOM 2711 N N . ASP A 1 340 ? 12.727 -2.330 -1.000 1.00 83.56 340 ASP A N 1
ATOM 2712 C CA . ASP A 1 340 ? 14.065 -2.716 -0.539 1.00 83.56 340 ASP A CA 1
ATOM 2713 C C . ASP A 1 340 ? 14.527 -4.006 -1.229 1.00 83.56 340 ASP A C 1
ATOM 2715 O O . ASP A 1 340 ? 15.644 -4.080 -1.735 1.00 83.56 340 ASP A O 1
ATOM 2719 N N . SER A 1 341 ? 13.642 -4.998 -1.341 1.00 82.88 341 SER A N 1
ATOM 2720 C CA . SER A 1 341 ? 13.947 -6.232 -2.065 1.00 82.88 341 SER A CA 1
ATOM 2721 C C . SER A 1 341 ? 14.091 -6.022 -3.568 1.00 82.88 341 SER A C 1
ATOM 2723 O O . SER A 1 341 ? 14.859 -6.737 -4.198 1.00 82.88 341 SER A O 1
ATOM 2725 N N . LEU A 1 342 ? 13.426 -5.025 -4.152 1.00 80.44 342 LEU A N 1
ATOM 2726 C CA . LEU A 1 342 ? 13.647 -4.677 -5.551 1.00 80.44 342 LEU A CA 1
ATOM 2727 C C . LEU A 1 342 ? 15.041 -4.084 -5.787 1.00 80.44 342 LEU A C 1
ATOM 2729 O O . LEU A 1 342 ? 15.679 -4.421 -6.780 1.00 80.44 342 LEU A O 1
ATOM 2733 N N . LEU A 1 343 ? 15.532 -3.255 -4.862 1.00 77.19 343 LEU A N 1
ATOM 2734 C CA . LEU A 1 343 ? 16.884 -2.695 -4.930 1.00 77.19 343 LEU A CA 1
ATOM 2735 C C . LEU A 1 343 ? 17.982 -3.762 -4.799 1.00 77.19 343 LEU A C 1
ATOM 2737 O O . LEU A 1 343 ? 19.071 -3.585 -5.343 1.00 77.19 343 LEU A O 1
ATOM 2741 N N . GLU A 1 344 ? 17.711 -4.853 -4.081 1.00 78.44 344 GLU A N 1
ATOM 2742 C CA . GLU A 1 344 ? 18.642 -5.978 -3.916 1.00 78.44 344 GLU A CA 1
ATOM 2743 C C . GLU A 1 344 ? 18.701 -6.901 -5.145 1.00 78.44 344 GLU A C 1
ATOM 2745 O O . GLU A 1 344 ? 19.706 -7.585 -5.352 1.00 78.44 344 GLU A O 1
ATOM 2750 N N . VAL A 1 345 ? 17.643 -6.931 -5.961 1.00 75.25 345 VAL A N 1
ATOM 2751 C CA . VAL A 1 345 ? 17.535 -7.811 -7.132 1.00 75.25 345 VAL A CA 1
ATOM 2752 C C . VAL A 1 345 ? 18.388 -7.284 -8.289 1.00 75.25 345 VAL A C 1
ATOM 2754 O O . VAL A 1 345 ? 18.379 -6.093 -8.622 1.00 75.25 345 VAL A O 1
ATOM 2757 N N . SER A 1 346 ? 19.125 -8.197 -8.929 1.00 69.62 346 SER A N 1
ATOM 2758 C CA . SER A 1 346 ? 19.920 -7.885 -10.114 1.00 69.62 346 SER A CA 1
ATOM 2759 C C . SER A 1 346 ? 19.023 -7.460 -11.275 1.00 69.62 346 SER A C 1
ATOM 2761 O O . SER A 1 346 ? 17.936 -7.987 -11.480 1.00 69.62 346 SER A O 1
ATOM 2763 N N . VAL A 1 347 ? 19.534 -6.564 -12.116 1.00 66.81 347 VAL A N 1
ATOM 2764 C CA . VAL A 1 347 ? 18.879 -6.055 -13.338 1.00 66.81 347 VAL A CA 1
ATOM 2765 C C . VAL A 1 347 ? 18.499 -7.171 -14.327 1.00 66.81 347 VAL A C 1
ATOM 2767 O O . VAL A 1 347 ? 17.718 -6.953 -15.245 1.00 66.81 347 VAL A O 1
ATOM 2770 N N . PHE A 1 348 ? 19.070 -8.363 -14.182 1.00 61.91 348 PHE A N 1
ATOM 2771 C CA . PHE A 1 348 ? 18.827 -9.492 -15.081 1.00 61.91 348 PHE A CA 1
ATOM 2772 C C . PHE A 1 348 ? 17.874 -10.539 -14.516 1.00 61.91 348 PHE A C 1
ATOM 2774 O O . PHE A 1 348 ? 17.493 -11.450 -15.247 1.00 61.91 348 PHE A O 1
ATOM 2781 N N . ASP A 1 349 ? 17.497 -10.421 -13.247 1.00 69.31 349 ASP A N 1
ATOM 2782 C CA . ASP A 1 349 ? 16.607 -11.382 -12.617 1.00 69.31 349 ASP A CA 1
ATOM 2783 C C . ASP A 1 349 ? 15.146 -11.015 -12.909 1.00 69.31 349 ASP A C 1
ATOM 2785 O O . ASP A 1 349 ? 14.752 -9.842 -12.953 1.00 69.31 349 ASP A O 1
ATOM 2789 N N . GLU A 1 350 ? 14.326 -12.040 -13.124 1.00 69.62 350 GLU A N 1
ATOM 2790 C CA . GLU A 1 350 ? 12.895 -11.886 -13.351 1.00 69.62 350 GLU A CA 1
ATOM 2791 C C . GLU A 1 350 ? 12.182 -11.529 -12.037 1.00 69.62 350 GLU A C 1
ATOM 2793 O O . GLU A 1 350 ? 12.328 -12.195 -11.011 1.00 69.62 350 GLU A O 1
ATOM 2798 N N . VAL A 1 351 ? 11.370 -10.469 -12.068 1.00 75.44 351 VAL A N 1
ATOM 2799 C CA . VAL A 1 351 ? 10.622 -9.964 -10.900 1.00 75.44 351 VAL A CA 1
ATOM 2800 C C . VAL A 1 351 ? 9.190 -10.526 -10.879 1.00 75.44 351 VAL A C 1
ATOM 2802 O O . VAL A 1 351 ? 8.247 -9.861 -10.453 1.00 75.44 351 VAL A O 1
ATOM 2805 N N . GLU A 1 352 ? 8.998 -11.761 -11.359 1.00 76.38 352 GLU A N 1
ATOM 2806 C CA . GLU A 1 352 ? 7.676 -12.413 -11.438 1.00 76.38 352 GLU A CA 1
ATOM 2807 C C . GLU A 1 352 ? 6.984 -12.500 -10.073 1.00 76.38 352 GLU A C 1
ATOM 2809 O O . GLU A 1 352 ? 5.761 -12.398 -9.977 1.00 76.38 352 GLU A O 1
ATOM 2814 N N . TRP A 1 353 ? 7.774 -12.605 -9.001 1.00 83.19 353 TRP A N 1
ATOM 2815 C CA . TRP A 1 353 ? 7.287 -12.660 -7.625 1.00 83.19 353 TRP A CA 1
ATOM 2816 C C . TRP A 1 353 ? 6.462 -11.430 -7.212 1.00 83.19 353 TRP A C 1
ATOM 2818 O O . TRP A 1 353 ? 5.675 -11.509 -6.270 1.00 83.19 353 TRP A O 1
ATOM 2828 N N . LEU A 1 354 ? 6.615 -10.297 -7.905 1.00 84.00 354 LEU A N 1
ATOM 2829 C CA . LEU A 1 354 ? 5.901 -9.054 -7.612 1.00 84.00 354 LEU A CA 1
ATOM 2830 C C . LEU A 1 354 ? 4.517 -8.997 -8.279 1.00 84.00 354 LEU A C 1
ATOM 2832 O O . LEU A 1 354 ? 3.659 -8.244 -7.824 1.00 84.00 354 LEU A O 1
ATOM 2836 N N . VAL A 1 355 ? 4.263 -9.799 -9.318 1.00 82.88 355 VAL A N 1
ATOM 2837 C CA . VAL A 1 355 ? 2.989 -9.779 -10.061 1.00 82.88 355 VAL A CA 1
ATOM 2838 C C . VAL A 1 355 ? 1.782 -10.060 -9.152 1.00 82.88 355 VAL A C 1
ATOM 2840 O O . VAL A 1 355 ? 0.856 -9.248 -9.163 1.00 82.88 355 VAL A O 1
ATOM 2843 N N . PRO A 1 356 ? 1.788 -11.094 -8.285 1.00 84.81 356 PRO A N 1
ATOM 2844 C CA . PRO A 1 356 ? 0.664 -11.339 -7.377 1.00 84.81 356 PRO A CA 1
ATOM 2845 C C . PRO A 1 356 ? 0.428 -10.195 -6.374 1.00 84.81 356 PRO A C 1
ATOM 2847 O O . PRO A 1 356 ? -0.708 -9.896 -6.012 1.00 84.81 356 PRO A O 1
ATOM 2850 N N . TRP A 1 357 ? 1.486 -9.488 -5.960 1.00 86.44 357 TRP A N 1
ATOM 2851 C CA . TRP A 1 357 ? 1.360 -8.311 -5.092 1.00 86.44 357 TRP A CA 1
ATOM 2852 C C . TRP A 1 357 ? 0.728 -7.117 -5.808 1.00 86.44 357 TRP A C 1
ATOM 2854 O O . TRP A 1 357 ? -0.028 -6.365 -5.193 1.00 86.44 357 TRP A O 1
ATOM 2864 N N . LEU A 1 358 ? 1.011 -6.941 -7.100 1.00 82.50 358 LEU A N 1
ATOM 2865 C CA . LEU A 1 358 ? 0.413 -5.884 -7.917 1.00 82.50 358 LEU A CA 1
ATOM 2866 C C . LEU A 1 358 ? -1.095 -6.091 -8.113 1.00 82.50 358 LEU A C 1
ATOM 2868 O O . LEU A 1 358 ? -1.835 -5.108 -8.130 1.00 82.50 358 LEU A O 1
ATOM 2872 N N . GLU A 1 359 ? -1.555 -7.342 -8.202 1.00 84.25 359 GLU A N 1
ATOM 2873 C CA . GLU A 1 359 ? -2.987 -7.672 -8.252 1.00 84.25 359 GLU A CA 1
ATOM 2874 C C . GLU A 1 359 ? -3.705 -7.314 -6.942 1.00 84.25 359 GLU A C 1
ATOM 2876 O O . GLU A 1 359 ? -4.808 -6.765 -6.965 1.00 84.25 359 GLU A O 1
ATOM 2881 N N . LEU A 1 360 ? -3.059 -7.561 -5.799 1.00 84.56 360 LEU A N 1
ATOM 2882 C CA . LEU A 1 360 ? -3.602 -7.243 -4.473 1.00 84.56 360 LEU A CA 1
ATOM 2883 C C . LEU A 1 360 ? -3.561 -5.746 -4.136 1.00 84.56 360 LEU A C 1
ATOM 2885 O O . LEU A 1 360 ? -4.341 -5.284 -3.300 1.00 84.56 360 LEU A O 1
ATOM 2889 N N . LEU A 1 361 ? -2.666 -4.980 -4.768 1.00 85.50 361 LEU A N 1
ATOM 2890 C CA . LEU A 1 361 ? -2.404 -3.570 -4.460 1.00 85.50 361 LEU A CA 1
ATOM 2891 C C . LEU A 1 361 ? -2.670 -2.637 -5.659 1.00 85.50 361 LEU A C 1
ATOM 2893 O O . LEU A 1 361 ? -1.781 -1.877 -6.061 1.00 85.50 361 LEU A O 1
ATOM 2897 N N . PRO A 1 362 ? -3.906 -2.581 -6.194 1.00 80.31 362 PRO A N 1
ATOM 2898 C CA . PRO A 1 362 ? -4.210 -1.813 -7.403 1.00 80.31 362 PRO A CA 1
ATOM 2899 C C . PRO A 1 362 ? -3.982 -0.304 -7.233 1.00 80.31 362 PRO A C 1
ATOM 2901 O O . PRO A 1 362 ? -3.628 0.385 -8.185 1.00 80.31 362 PRO A O 1
ATOM 2904 N N . LEU A 1 363 ? -4.136 0.226 -6.013 1.00 81.38 363 LEU A N 1
ATOM 2905 C CA . LEU A 1 363 ? -3.913 1.647 -5.710 1.00 81.38 363 LEU A CA 1
ATOM 2906 C C . LEU A 1 363 ? -2.434 2.062 -5.785 1.00 81.38 363 LEU A C 1
ATOM 2908 O O . LEU A 1 363 ? -2.144 3.245 -5.963 1.00 81.38 363 LEU A O 1
ATOM 2912 N N . TYR A 1 364 ? -1.513 1.109 -5.633 1.00 80.56 364 TYR A N 1
ATOM 2913 C CA . TYR A 1 364 ? -0.063 1.342 -5.620 1.00 80.56 364 TYR A CA 1
ATOM 2914 C C . TYR A 1 364 ? 0.631 0.821 -6.869 1.00 80.56 364 TYR A C 1
ATOM 2916 O O . TYR A 1 364 ? 1.842 0.985 -6.996 1.00 80.56 364 TYR A O 1
ATOM 2924 N N . PHE A 1 365 ? -0.135 0.243 -7.794 1.00 79.25 365 PHE A N 1
ATOM 2925 C CA . PHE A 1 365 ? 0.355 -0.319 -9.040 1.00 79.25 365 PHE A CA 1
ATOM 2926 C C . PHE A 1 365 ? 1.278 0.650 -9.781 1.00 79.25 365 PHE A C 1
ATOM 2928 O O . PHE A 1 365 ? 2.443 0.338 -10.010 1.00 79.25 365 PHE A O 1
ATOM 2935 N N . ASP A 1 366 ? 0.795 1.864 -10.058 1.00 78.38 366 ASP A N 1
ATOM 2936 C CA . ASP A 1 366 ? 1.571 2.869 -10.786 1.00 78.38 366 ASP A CA 1
ATOM 2937 C C . ASP A 1 366 ? 2.862 3.242 -10.044 1.00 78.38 366 ASP A C 1
ATOM 2939 O O . ASP A 1 366 ? 3.916 3.356 -10.659 1.00 78.38 366 ASP A O 1
ATOM 2943 N N . GLN A 1 367 ? 2.813 3.382 -8.714 1.00 80.31 367 GLN A N 1
ATOM 2944 C CA . GLN A 1 367 ? 3.981 3.761 -7.908 1.00 80.31 367 GLN A CA 1
ATOM 2945 C C . GLN A 1 367 ? 5.051 2.664 -7.888 1.00 80.31 367 GLN A C 1
ATOM 2947 O O . GLN A 1 367 ? 6.246 2.957 -7.977 1.00 80.31 367 GLN A O 1
ATOM 2952 N N . LEU A 1 368 ? 4.630 1.404 -7.771 1.00 77.81 368 LEU A N 1
ATOM 2953 C CA . LEU A 1 368 ? 5.531 0.257 -7.792 1.00 77.81 368 LEU A CA 1
ATOM 2954 C C . LEU A 1 368 ? 6.127 0.069 -9.188 1.00 77.81 368 LEU A C 1
ATOM 2956 O O . LEU A 1 368 ? 7.341 -0.043 -9.303 1.00 77.81 368 LEU A O 1
ATOM 2960 N N . VAL A 1 369 ? 5.319 0.139 -10.250 1.00 79.81 369 VAL A N 1
ATOM 2961 C CA . VAL A 1 369 ? 5.808 0.043 -11.636 1.00 79.81 369 VAL A CA 1
ATOM 2962 C C . VAL A 1 369 ? 6.781 1.175 -11.974 1.00 79.81 369 VAL A C 1
ATOM 2964 O O . VAL A 1 369 ? 7.825 0.925 -12.578 1.00 79.81 369 VAL A O 1
ATOM 2967 N N . GLU A 1 370 ? 6.503 2.407 -11.542 1.00 81.75 370 GLU A N 1
ATOM 2968 C CA . GLU A 1 370 ? 7.444 3.525 -11.686 1.00 81.75 370 GLU A CA 1
ATOM 2969 C C . GLU A 1 370 ? 8.775 3.233 -10.984 1.00 81.75 370 GLU A C 1
ATOM 2971 O O . GLU A 1 370 ? 9.834 3.433 -11.577 1.00 81.75 370 GLU A O 1
ATOM 2976 N N . SER A 1 371 ? 8.726 2.691 -9.766 1.00 77.50 371 SER A N 1
ATOM 2977 C CA . SER A 1 371 ? 9.915 2.329 -8.986 1.00 77.50 371 SER A CA 1
ATOM 2978 C C . SER A 1 371 ? 10.741 1.222 -9.651 1.00 77.50 371 SER A C 1
ATOM 2980 O O . SER A 1 371 ? 11.965 1.326 -9.712 1.00 77.50 371 SER A O 1
ATOM 2982 N N . ILE A 1 372 ? 10.078 0.199 -10.205 1.00 79.06 372 ILE A N 1
ATOM 2983 C CA . ILE A 1 372 ? 10.717 -0.879 -10.975 1.00 79.06 372 ILE A CA 1
ATOM 2984 C C . ILE A 1 372 ? 11.488 -0.287 -12.157 1.00 79.06 372 ILE A C 1
ATOM 2986 O O . ILE A 1 372 ? 12.672 -0.559 -12.349 1.00 79.06 372 ILE A O 1
ATOM 2990 N N . ILE A 1 373 ? 10.820 0.553 -12.950 1.00 79.38 373 ILE A N 1
ATOM 2991 C CA . ILE A 1 373 ? 11.420 1.167 -14.135 1.00 79.38 373 ILE A CA 1
ATOM 2992 C C . ILE A 1 373 ? 12.594 2.062 -13.729 1.00 79.38 373 ILE A C 1
ATOM 2994 O O . ILE A 1 373 ? 13.641 2.012 -14.368 1.00 79.38 373 ILE A O 1
ATOM 2998 N N . GLU A 1 374 ? 12.470 2.850 -12.660 1.00 80.81 374 GLU A N 1
ATOM 2999 C CA . GLU A 1 374 ? 13.576 3.680 -12.177 1.00 80.81 374 GLU A CA 1
ATOM 3000 C C . GLU A 1 374 ? 14.782 2.861 -11.699 1.00 80.81 374 GLU A C 1
ATOM 3002 O O . GLU A 1 374 ? 15.909 3.266 -11.990 1.00 80.81 374 GLU A O 1
ATOM 3007 N N . HIS A 1 375 ? 14.574 1.704 -11.062 1.00 80.12 375 HIS A N 1
ATOM 3008 C CA . HIS A 1 375 ? 15.653 0.775 -10.694 1.00 80.12 375 HIS A CA 1
ATOM 3009 C C . HIS A 1 375 ? 16.410 0.265 -11.923 1.00 80.12 375 HIS A C 1
ATOM 3011 O O . HIS A 1 375 ? 17.630 0.420 -12.012 1.00 80.12 375 HIS A O 1
ATOM 3017 N N . TYR A 1 376 ? 15.688 -0.238 -12.931 1.00 76.81 376 TYR A N 1
ATOM 3018 C CA . TYR A 1 376 ? 16.293 -0.660 -14.199 1.00 76.81 376 TYR A CA 1
ATOM 3019 C C . TYR A 1 376 ? 17.070 0.486 -14.866 1.00 76.81 376 TYR A C 1
ATOM 3021 O O . TYR A 1 376 ? 18.189 0.286 -15.340 1.00 76.81 376 TYR A O 1
ATOM 3029 N N . LEU A 1 377 ? 16.519 1.705 -14.872 1.00 75.81 377 LEU A N 1
ATOM 3030 C CA . LEU A 1 377 ? 17.177 2.869 -15.471 1.00 75.81 377 LEU A CA 1
ATOM 3031 C C . LEU A 1 377 ? 18.450 3.302 -14.738 1.00 75.81 377 LEU A C 1
ATOM 3033 O O . LEU A 1 377 ? 19.405 3.723 -15.393 1.00 75.81 377 LEU A O 1
ATOM 3037 N N . GLN A 1 378 ? 18.479 3.212 -13.409 1.00 77.00 378 GLN A N 1
ATOM 3038 C CA . GLN A 1 378 ? 19.668 3.534 -12.615 1.00 77.00 378 GLN A CA 1
ATOM 3039 C C . GLN A 1 378 ? 20.792 2.519 -12.828 1.00 77.00 378 GLN A C 1
ATOM 3041 O O . GLN A 1 378 ? 21.961 2.902 -12.850 1.00 77.00 378 GLN A O 1
ATOM 3046 N N . ALA A 1 379 ? 20.450 1.251 -13.050 1.00 72.31 379 ALA A N 1
ATOM 3047 C CA . ALA A 1 379 ? 21.430 0.182 -13.166 1.00 72.31 379 ALA A CA 1
ATOM 3048 C C . ALA A 1 379 ? 21.998 -0.013 -14.592 1.00 72.31 379 ALA A C 1
ATOM 3050 O O . ALA A 1 379 ? 23.093 -0.562 -14.757 1.00 72.31 379 ALA A O 1
ATOM 3051 N N . LEU A 1 380 ? 21.309 0.484 -15.629 1.00 71.19 380 LEU A N 1
ATOM 3052 C CA . LEU A 1 380 ? 21.785 0.499 -17.023 1.00 71.19 380 LEU A CA 1
ATOM 3053 C C . LEU A 1 380 ? 23.192 1.113 -17.208 1.00 71.19 380 LEU A C 1
ATOM 3055 O O . LEU A 1 380 ? 24.034 0.470 -17.828 1.00 71.19 380 LEU A O 1
ATOM 3059 N N . PRO A 1 381 ? 23.506 2.330 -16.713 1.00 63.94 381 PRO A N 1
ATOM 3060 C CA . PRO A 1 381 ? 24.821 2.942 -16.924 1.00 63.94 381 PRO A CA 1
ATOM 3061 C C . PRO A 1 381 ? 25.975 2.253 -16.178 1.00 63.94 381 PRO A C 1
ATOM 3063 O O . PRO A 1 381 ? 27.126 2.420 -16.587 1.00 63.94 381 PRO A O 1
ATOM 3066 N N . GLU A 1 382 ? 25.698 1.513 -15.102 1.00 59.47 382 GLU A N 1
ATOM 3067 C CA . GLU A 1 382 ? 26.722 0.852 -14.277 1.00 59.47 382 GLU A CA 1
ATOM 3068 C C . GLU A 1 382 ? 27.102 -0.536 -14.803 1.00 59.47 382 GLU A C 1
ATOM 3070 O O . GLU A 1 382 ? 28.236 -0.992 -14.628 1.00 59.47 382 GLU A O 1
ATOM 3075 N N . SER A 1 383 ? 26.180 -1.191 -15.504 1.00 58.41 383 SER A N 1
ATOM 3076 C CA . SER A 1 383 ? 26.381 -2.514 -16.074 1.00 58.41 383 SER A CA 1
ATOM 3077 C C . SER A 1 383 ? 26.931 -2.400 -17.504 1.00 58.41 383 SER A C 1
ATOM 3079 O O . SER A 1 383 ? 26.435 -1.660 -18.354 1.00 58.41 383 SER A O 1
ATOM 3081 N N . ALA A 1 384 ? 28.029 -3.103 -17.795 1.00 58.22 384 ALA A N 1
ATOM 3082 C CA . ALA A 1 384 ? 28.591 -3.200 -19.145 1.00 58.22 384 ALA A CA 1
ATOM 3083 C C . ALA A 1 384 ? 27.776 -4.199 -19.989 1.00 58.22 384 ALA A C 1
ATOM 3085 O O . ALA A 1 384 ? 28.316 -5.205 -20.442 1.00 58.22 384 ALA A O 1
ATOM 3086 N N . VAL A 1 385 ? 26.476 -3.937 -20.121 1.00 64.94 385 VAL A N 1
ATOM 3087 C CA . VAL A 1 385 ? 25.488 -4.792 -20.782 1.00 64.94 385 VAL A CA 1
ATOM 3088 C C . VAL A 1 385 ? 25.734 -4.803 -22.284 1.00 64.94 385 VAL A C 1
ATOM 3090 O O . VAL A 1 385 ? 25.804 -3.756 -22.930 1.00 64.94 385 VAL A O 1
ATOM 3093 N N . SER A 1 386 ? 25.867 -5.993 -22.852 1.00 65.31 386 SER A N 1
ATOM 3094 C CA . SER A 1 386 ? 25.919 -6.170 -24.303 1.00 65.31 386 SER A CA 1
ATOM 3095 C C . SER A 1 386 ? 24.542 -5.941 -24.943 1.00 65.31 386 SER A C 1
ATOM 3097 O O . SER A 1 386 ? 23.505 -6.069 -24.296 1.00 65.31 386 SER A O 1
ATOM 3099 N N . GLY A 1 387 ? 24.500 -5.632 -26.243 1.00 65.31 387 GLY A N 1
ATOM 3100 C CA . GLY A 1 387 ? 23.233 -5.419 -26.958 1.00 65.31 387 GLY A CA 1
ATOM 3101 C C . GLY A 1 387 ? 22.248 -6.593 -26.839 1.00 65.31 387 GLY A C 1
ATOM 3102 O O . GLY A 1 387 ? 21.058 -6.384 -26.632 1.00 65.31 387 GLY A O 1
ATOM 3103 N N . GLU A 1 388 ? 22.731 -7.836 -26.881 1.00 66.19 388 GLU A N 1
ATOM 3104 C CA . GLU A 1 388 ? 21.879 -9.026 -26.727 1.00 66.19 388 GLU A CA 1
ATOM 3105 C C . GLU A 1 388 ? 21.307 -9.185 -25.310 1.00 66.19 388 GLU A C 1
ATOM 3107 O O . GLU A 1 388 ? 20.229 -9.750 -25.135 1.00 66.19 388 GLU A O 1
ATOM 3112 N N . GLU A 1 389 ? 22.010 -8.690 -24.293 1.00 69.75 389 GLU A N 1
ATOM 3113 C CA . GLU A 1 389 ? 21.538 -8.690 -22.908 1.00 69.75 389 GLU A CA 1
ATOM 3114 C C . GLU A 1 389 ? 20.511 -7.577 -22.662 1.00 69.75 389 GLU A C 1
ATOM 3116 O O . GLU A 1 389 ? 19.586 -7.786 -21.882 1.00 69.75 389 GLU A O 1
ATOM 3121 N N . LEU A 1 390 ? 20.595 -6.445 -23.378 1.00 72.50 390 LEU A N 1
ATOM 3122 C CA . LEU A 1 390 ? 19.572 -5.391 -23.318 1.00 72.50 390 LEU A CA 1
ATOM 3123 C C . LEU A 1 390 ? 18.197 -5.911 -23.749 1.00 72.50 390 LEU A C 1
ATOM 3125 O O . LEU A 1 390 ? 17.201 -5.570 -23.123 1.00 72.50 390 LEU A O 1
ATOM 3129 N N . LEU A 1 391 ? 18.135 -6.760 -24.779 1.00 69.12 391 LEU A N 1
ATOM 3130 C CA . LEU A 1 391 ? 16.876 -7.355 -25.252 1.00 69.12 391 LEU A CA 1
ATOM 3131 C C . LEU A 1 391 ? 16.257 -8.342 -24.258 1.00 69.12 391 LEU A C 1
ATOM 3133 O O . LEU A 1 391 ? 15.059 -8.598 -24.319 1.00 69.12 391 LEU A O 1
ATOM 3137 N N . LYS A 1 392 ? 17.062 -8.894 -23.347 1.00 71.38 392 LYS A N 1
ATOM 3138 C CA . LYS A 1 392 ? 16.605 -9.823 -22.305 1.00 71.38 392 LYS A CA 1
ATOM 3139 C C . LYS A 1 392 ? 16.133 -9.107 -21.044 1.00 71.38 392 LYS A C 1
ATOM 3141 O O . LYS A 1 392 ? 15.689 -9.769 -20.113 1.00 71.38 392 LYS A O 1
ATOM 3146 N N . LEU A 1 393 ? 16.239 -7.778 -20.987 1.00 72.56 393 LEU A N 1
ATOM 3147 C CA . LEU A 1 393 ? 15.805 -7.024 -19.822 1.00 72.56 393 LEU A CA 1
ATOM 3148 C C . LEU A 1 393 ? 14.276 -7.088 -19.679 1.00 72.56 393 LEU A C 1
ATOM 3150 O O . LEU A 1 393 ? 13.564 -6.673 -20.600 1.00 72.56 393 LEU A O 1
ATOM 3154 N N . PRO A 1 394 ? 13.753 -7.464 -18.495 1.00 73.00 394 PRO A N 1
ATOM 3155 C CA . PRO A 1 394 ? 12.318 -7.416 -18.205 1.00 73.00 394 PRO A CA 1
ATOM 3156 C C . PRO A 1 394 ? 11.719 -6.003 -18.295 1.00 73.00 394 PRO A C 1
ATOM 3158 O O . PRO A 1 394 ? 10.504 -5.835 -18.287 1.00 73.00 394 PRO A O 1
ATOM 3161 N N . LEU A 1 395 ? 12.558 -4.965 -18.397 1.00 76.56 395 LEU A N 1
ATOM 3162 C CA . LEU A 1 395 ? 12.159 -3.567 -18.542 1.00 76.56 395 LEU A CA 1
ATOM 3163 C C . LEU A 1 395 ? 11.102 -3.350 -19.639 1.00 76.56 395 LEU A C 1
ATOM 3165 O O . LEU A 1 395 ? 10.198 -2.542 -19.442 1.00 76.56 395 LEU A O 1
ATOM 3169 N N . PHE A 1 396 ? 11.176 -4.057 -20.772 1.00 72.38 396 PHE A N 1
ATOM 3170 C CA . PHE A 1 396 ? 10.208 -3.874 -21.863 1.00 72.38 396 PHE A CA 1
ATOM 3171 C C . PHE A 1 396 ? 8.793 -4.306 -21.484 1.00 72.38 396 PHE A C 1
ATOM 3173 O O . PHE A 1 396 ? 7.848 -3.586 -21.793 1.00 72.38 396 PHE A O 1
ATOM 3180 N N . TYR A 1 397 ? 8.657 -5.395 -20.726 1.00 75.38 397 TYR A N 1
ATOM 3181 C CA . TYR A 1 397 ? 7.375 -5.825 -20.168 1.00 75.38 397 TYR A CA 1
ATOM 3182 C C . TYR A 1 397 ? 6.774 -4.735 -19.268 1.00 75.38 397 TYR A C 1
ATOM 3184 O O . TYR A 1 397 ? 5.614 -4.350 -19.417 1.00 75.38 397 TYR A O 1
ATOM 3192 N N . TRP A 1 398 ? 7.592 -4.144 -18.393 1.00 75.88 398 TRP A N 1
ATOM 3193 C CA . TRP A 1 398 ? 7.146 -3.073 -17.499 1.00 75.88 398 TRP A CA 1
ATOM 3194 C C . TRP A 1 398 ? 6.806 -1.768 -18.232 1.00 75.88 398 TRP A C 1
ATOM 3196 O O . TRP A 1 398 ? 5.877 -1.073 -17.827 1.00 75.88 398 TRP A O 1
ATOM 3206 N N . LEU A 1 399 ? 7.507 -1.448 -19.326 1.00 76.06 399 LEU A N 1
ATOM 3207 C CA . LEU A 1 399 ? 7.214 -0.285 -20.175 1.00 76.06 399 LEU A CA 1
ATOM 3208 C C . LEU A 1 399 ? 5.926 -0.436 -20.996 1.00 76.06 399 LEU A C 1
ATOM 3210 O O . LEU A 1 399 ? 5.311 0.573 -21.343 1.00 76.06 399 LEU A O 1
ATOM 3214 N N . GLU A 1 400 ? 5.531 -1.660 -21.346 1.00 75.69 400 GLU A N 1
ATOM 3215 C CA . GLU A 1 400 ? 4.248 -1.925 -22.010 1.00 75.69 400 GLU A CA 1
ATOM 3216 C C . GLU A 1 400 ? 3.074 -1.813 -21.038 1.00 75.69 400 GLU A C 1
ATOM 3218 O O . GLU A 1 400 ? 2.008 -1.307 -21.393 1.00 75.69 400 GLU A O 1
ATOM 3223 N N . ILE A 1 401 ? 3.286 -2.255 -19.800 1.00 75.69 401 ILE A N 1
ATOM 3224 C CA . ILE A 1 401 ? 2.280 -2.235 -18.739 1.00 75.69 401 ILE A CA 1
ATOM 3225 C C . ILE A 1 401 ? 2.078 -0.832 -18.163 1.00 75.69 401 ILE A C 1
ATOM 3227 O O . ILE A 1 401 ? 0.964 -0.470 -17.770 1.00 75.69 401 ILE A O 1
ATOM 3231 N N . SER A 1 402 ? 3.135 -0.023 -18.102 1.00 75.56 402 SER A N 1
ATOM 3232 C CA . SER A 1 402 ? 3.062 1.322 -17.547 1.00 75.56 402 SER A CA 1
ATOM 3233 C C . SER A 1 402 ? 2.180 2.236 -18.411 1.00 75.56 402 SER A C 1
ATOM 3235 O O . SER A 1 402 ? 2.438 2.521 -19.582 1.00 75.56 402 SER A O 1
ATOM 3237 N N . GLN A 1 403 ? 1.139 2.798 -17.797 1.00 71.44 403 GLN A N 1
ATOM 3238 C CA . GLN A 1 403 ? 0.275 3.785 -18.458 1.00 71.44 403 GLN A CA 1
ATOM 3239 C C . GLN A 1 403 ? 0.914 5.188 -18.504 1.00 71.44 403 GLN A C 1
ATOM 3241 O O . GLN A 1 403 ? 0.415 6.095 -19.179 1.00 71.44 403 GLN A O 1
ATOM 3246 N N . ASN A 1 404 ? 2.030 5.395 -17.794 1.00 76.75 404 ASN A N 1
ATOM 3247 C CA . ASN A 1 404 ? 2.693 6.690 -17.694 1.00 76.75 404 ASN A CA 1
ATOM 3248 C C . ASN A 1 404 ? 3.564 6.991 -18.925 1.00 76.75 404 ASN A C 1
ATOM 3250 O O . ASN A 1 404 ? 4.749 6.658 -19.001 1.00 76.75 404 ASN A O 1
ATOM 3254 N N . THR A 1 405 ? 2.990 7.740 -19.869 1.00 75.50 405 THR A N 1
ATOM 3255 C CA . THR A 1 405 ? 3.664 8.127 -21.116 1.00 75.50 405 THR A CA 1
ATOM 3256 C C . THR A 1 405 ? 4.950 8.927 -20.897 1.00 75.50 405 THR A C 1
ATOM 3258 O O . THR A 1 405 ? 5.881 8.817 -21.692 1.00 75.50 405 THR A O 1
ATOM 3261 N N . LYS A 1 406 ? 5.046 9.729 -19.827 1.00 79.81 406 LYS A N 1
ATOM 3262 C CA . LYS A 1 406 ? 6.243 10.544 -19.551 1.00 79.81 406 LYS A CA 1
ATOM 3263 C C . LYS A 1 406 ? 7.403 9.695 -19.057 1.00 79.81 406 LYS A C 1
ATOM 3265 O O . LYS A 1 406 ? 8.547 9.961 -19.422 1.00 79.81 406 LYS A O 1
ATOM 3270 N N . LEU A 1 407 ? 7.106 8.711 -18.216 1.00 76.38 407 LEU A N 1
ATOM 3271 C CA . LEU A 1 407 ? 8.098 7.774 -17.714 1.00 76.38 407 LEU A CA 1
ATOM 3272 C C . LEU A 1 407 ? 8.615 6.891 -18.856 1.00 76.38 407 LEU A C 1
ATOM 3274 O O . LEU A 1 407 ? 9.822 6.722 -18.986 1.00 76.38 407 LEU A O 1
ATOM 3278 N N . ASN A 1 408 ? 7.731 6.461 -19.759 1.00 78.25 408 ASN A N 1
ATOM 3279 C CA . ASN A 1 408 ? 8.116 5.692 -20.944 1.00 78.25 408 ASN A CA 1
ATOM 3280 C C . ASN A 1 408 ? 8.993 6.512 -21.897 1.00 78.25 408 ASN A C 1
ATOM 3282 O O . ASN A 1 408 ? 10.031 6.028 -22.346 1.00 78.25 408 ASN A O 1
ATOM 3286 N N . GLU A 1 409 ? 8.652 7.783 -22.139 1.00 79.00 409 GLU A N 1
ATOM 3287 C CA . GLU A 1 409 ? 9.523 8.703 -22.887 1.00 79.00 409 GLU A CA 1
ATOM 3288 C C . GLU A 1 409 ? 10.892 8.891 -22.202 1.00 79.00 409 GLU A C 1
ATOM 3290 O O . GLU A 1 409 ? 11.914 8.990 -22.882 1.00 79.00 409 GLU A O 1
ATOM 3295 N N . LYS A 1 410 ? 10.935 8.984 -20.865 1.00 81.69 410 LYS A N 1
ATOM 3296 C CA . LYS A 1 410 ? 12.185 9.107 -20.091 1.00 81.69 410 LYS A CA 1
ATOM 3297 C C . LYS A 1 410 ? 13.027 7.837 -20.226 1.00 81.69 410 LYS A C 1
ATOM 3299 O O . LYS A 1 410 ? 14.206 7.936 -20.551 1.00 81.69 410 LYS A O 1
ATOM 3304 N N . ALA A 1 411 ? 12.419 6.668 -20.053 1.00 79.88 411 ALA A N 1
ATOM 3305 C CA . ALA A 1 411 ? 13.097 5.384 -20.142 1.00 79.88 411 ALA A CA 1
ATOM 3306 C C . ALA A 1 411 ? 13.690 5.137 -21.533 1.00 79.88 411 ALA A C 1
ATOM 3308 O O . ALA A 1 411 ? 14.867 4.806 -21.652 1.00 79.88 411 ALA A O 1
ATOM 3309 N N . ARG A 1 412 ? 12.916 5.393 -22.595 1.00 80.12 412 ARG A N 1
ATOM 3310 C CA . ARG A 1 412 ? 13.387 5.267 -23.984 1.00 80.12 412 ARG A CA 1
ATOM 3311 C C . ARG A 1 412 ? 14.548 6.211 -24.302 1.00 80.12 412 ARG A C 1
ATOM 3313 O O . ARG A 1 412 ? 15.482 5.810 -24.990 1.00 80.12 412 ARG A O 1
ATOM 3320 N N . LYS A 1 413 ? 14.537 7.439 -23.765 1.00 81.69 413 LYS A N 1
ATOM 3321 C CA . LYS A 1 413 ? 15.659 8.389 -23.900 1.00 81.69 413 LYS A CA 1
ATOM 3322 C C . LYS A 1 413 ? 16.930 7.899 -23.218 1.00 81.69 413 LYS A C 1
ATOM 3324 O O . LYS A 1 413 ? 18.002 8.015 -23.806 1.00 81.69 413 LYS A O 1
ATOM 3329 N N . GLU A 1 414 ? 16.826 7.386 -21.996 1.00 79.75 414 GLU A N 1
ATOM 3330 C CA . GLU A 1 414 ? 17.980 6.861 -21.256 1.00 79.75 414 GLU A CA 1
ATOM 3331 C C . GLU A 1 414 ? 18.537 5.594 -21.921 1.00 79.75 414 GLU A C 1
ATOM 3333 O O . GLU A 1 414 ? 19.746 5.508 -22.139 1.00 79.75 414 GLU A O 1
ATOM 3338 N N . LEU A 1 415 ? 17.665 4.676 -22.358 1.00 79.94 415 LEU A N 1
ATOM 3339 C CA . LEU A 1 415 ? 18.040 3.496 -23.149 1.00 79.94 415 LEU A CA 1
ATOM 3340 C C . LEU A 1 415 ? 18.785 3.891 -24.425 1.00 79.94 415 LEU A C 1
ATOM 3342 O O . LEU A 1 415 ? 19.896 3.422 -24.672 1.00 79.94 415 LEU A O 1
ATOM 3346 N N . PHE A 1 416 ? 18.225 4.809 -25.213 1.00 81.38 416 PHE A N 1
ATOM 3347 C CA . PHE A 1 416 ? 18.884 5.272 -26.429 1.00 81.38 416 PHE A CA 1
ATOM 3348 C C . PHE A 1 416 ? 20.201 6.004 -26.123 1.00 81.38 416 PHE A C 1
ATOM 3350 O O . PHE A 1 416 ? 21.206 5.786 -26.801 1.00 81.38 416 PHE A O 1
ATOM 3357 N N . SER A 1 417 ? 20.254 6.821 -25.062 1.00 81.19 417 SER A N 1
ATOM 3358 C CA . SER A 1 417 ? 21.502 7.457 -24.629 1.00 81.19 417 SER A CA 1
ATOM 3359 C C . SER A 1 417 ? 22.567 6.433 -24.240 1.00 81.19 417 SER A C 1
ATOM 3361 O O . SER A 1 417 ? 23.747 6.691 -24.494 1.00 81.19 417 SER A O 1
ATOM 3363 N N . TYR A 1 418 ? 22.190 5.325 -23.604 1.00 80.56 418 TYR A N 1
ATOM 3364 C CA . TYR A 1 418 ? 23.100 4.231 -23.284 1.00 80.56 418 TYR A CA 1
ATOM 3365 C C . TYR A 1 418 ? 23.616 3.564 -24.560 1.00 80.56 418 TYR A C 1
ATOM 3367 O O . TYR A 1 418 ? 24.829 3.477 -24.743 1.00 80.56 418 TYR A O 1
ATOM 3375 N N . MET A 1 419 ? 22.721 3.208 -25.489 1.00 79.25 419 MET A N 1
ATOM 3376 C CA . MET A 1 419 ? 23.090 2.604 -26.774 1.00 79.25 419 MET A CA 1
ATOM 3377 C C . MET A 1 419 ? 24.081 3.471 -27.558 1.00 79.25 419 MET A C 1
ATOM 3379 O O . MET A 1 419 ? 25.072 2.963 -28.074 1.00 79.25 419 MET A O 1
ATOM 3383 N N . VAL A 1 420 ? 23.853 4.787 -27.625 1.00 80.19 420 VAL A N 1
ATOM 3384 C CA . VAL A 1 420 ? 24.765 5.722 -28.307 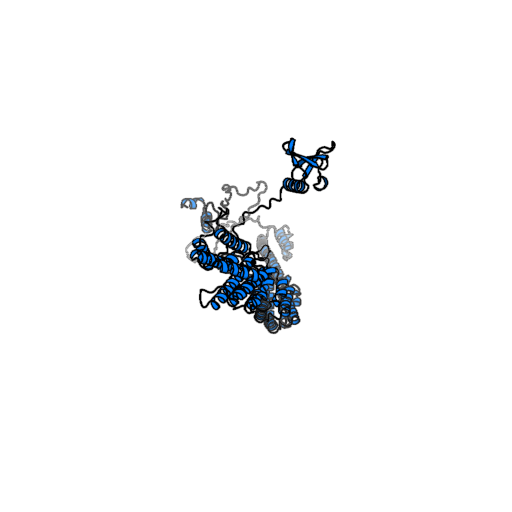1.00 80.19 420 VAL A CA 1
ATOM 3385 C C . VAL A 1 420 ? 26.120 5.792 -27.597 1.00 80.19 420 VAL A C 1
ATOM 3387 O O . VAL A 1 420 ? 27.163 5.810 -28.253 1.00 80.19 420 VAL A O 1
ATOM 3390 N N . LYS A 1 421 ? 26.143 5.816 -26.258 1.00 79.62 421 LYS A N 1
ATOM 3391 C CA . LYS A 1 421 ? 27.396 5.810 -25.483 1.00 79.62 421 LYS A CA 1
ATOM 3392 C C . LYS A 1 421 ? 28.185 4.522 -25.704 1.00 79.62 421 LYS A C 1
ATOM 3394 O O . LYS A 1 421 ? 29.402 4.598 -25.880 1.00 79.62 421 LYS A O 1
ATOM 3399 N N . ASP A 1 422 ? 27.516 3.374 -25.712 1.00 79.06 422 ASP A N 1
ATOM 3400 C CA . ASP A 1 422 ? 28.160 2.087 -25.956 1.00 79.06 422 ASP A CA 1
ATOM 3401 C C . ASP A 1 422 ? 28.668 1.979 -27.400 1.00 79.06 422 ASP A C 1
ATOM 3403 O O . ASP A 1 422 ? 29.845 1.695 -27.609 1.00 79.06 422 ASP A O 1
ATOM 3407 N N . PHE A 1 423 ? 27.862 2.371 -28.390 1.00 81.12 423 PHE A N 1
ATOM 3408 C CA . PHE A 1 423 ? 28.281 2.475 -29.792 1.00 81.12 423 PHE A CA 1
ATOM 3409 C C . PHE A 1 423 ? 29.542 3.339 -29.958 1.00 81.12 423 PHE A C 1
ATOM 3411 O O . PHE A 1 423 ? 30.548 2.890 -30.517 1.00 81.12 423 PHE A O 1
ATOM 3418 N N . ARG A 1 424 ? 29.549 4.554 -29.389 1.00 78.56 424 ARG A N 1
ATOM 3419 C CA . ARG A 1 424 ? 30.722 5.447 -29.396 1.00 78.56 424 ARG A CA 1
ATOM 3420 C C . ARG A 1 424 ? 31.929 4.810 -28.699 1.00 78.56 424 ARG A C 1
ATOM 3422 O O . ARG A 1 424 ? 33.058 4.968 -29.166 1.00 78.56 424 ARG A O 1
ATOM 3429 N N . ARG A 1 425 ? 31.723 4.092 -27.589 1.00 79.88 425 ARG A N 1
ATOM 3430 C CA . ARG A 1 425 ? 32.784 3.383 -26.854 1.00 79.88 425 ARG A CA 1
ATOM 3431 C C . ARG A 1 425 ? 33.378 2.248 -27.686 1.00 79.88 425 ARG A C 1
ATOM 3433 O O . ARG A 1 425 ? 34.600 2.112 -27.700 1.00 79.88 425 ARG A O 1
ATOM 3440 N N . GLN A 1 426 ? 32.548 1.452 -28.355 1.00 78.44 426 GLN A N 1
ATOM 3441 C CA . GLN A 1 426 ? 32.986 0.353 -29.214 1.00 78.44 426 GLN A CA 1
ATOM 3442 C C . GLN A 1 426 ? 33.781 0.879 -30.414 1.00 78.44 426 GLN A C 1
ATOM 3444 O O . GLN A 1 426 ? 34.910 0.441 -30.622 1.00 78.44 426 GLN A O 1
ATOM 3449 N N . ILE A 1 427 ? 33.281 1.905 -31.111 1.00 76.50 427 ILE A N 1
ATOM 3450 C CA . ILE A 1 427 ? 34.014 2.546 -32.217 1.00 76.50 427 ILE A CA 1
ATOM 3451 C C . ILE A 1 427 ? 35.351 3.125 -31.745 1.00 76.50 427 ILE A C 1
ATOM 3453 O O . ILE A 1 427 ? 36.372 2.947 -32.404 1.00 76.50 427 ILE A O 1
ATOM 3457 N N . LYS A 1 428 ? 35.388 3.785 -30.581 1.00 76.94 428 LYS A N 1
ATOM 3458 C CA . LYS A 1 428 ? 36.630 4.363 -30.044 1.00 76.94 428 LYS A CA 1
ATOM 3459 C C . LYS A 1 428 ? 37.680 3.307 -29.682 1.00 76.94 428 LYS A C 1
ATOM 3461 O O . LYS A 1 428 ? 38.864 3.616 -29.717 1.00 76.94 428 LYS A O 1
ATOM 3466 N N . LYS A 1 429 ? 37.268 2.088 -29.314 1.00 76.25 429 LYS A N 1
ATOM 3467 C CA . LYS A 1 429 ? 38.197 0.967 -29.097 1.00 76.25 429 LYS A CA 1
ATOM 3468 C C . LYS A 1 429 ? 38.792 0.453 -30.408 1.00 76.25 429 LYS A C 1
ATOM 3470 O O . LYS A 1 429 ? 39.929 0.009 -30.389 1.00 76.25 429 LYS A O 1
ATOM 3475 N N . ILE A 1 430 ? 38.028 0.503 -31.498 1.00 73.19 430 ILE A N 1
ATOM 3476 C CA . ILE A 1 430 ? 38.443 0.005 -32.817 1.00 73.19 430 ILE A CA 1
ATOM 3477 C C . ILE A 1 430 ? 39.354 1.027 -33.521 1.00 73.19 430 ILE A C 1
ATOM 3479 O O . ILE A 1 430 ? 40.367 0.655 -34.109 1.00 73.19 430 ILE A O 1
ATOM 3483 N N . ARG A 1 431 ? 39.062 2.331 -33.403 1.00 66.38 431 ARG A N 1
ATOM 3484 C CA . ARG A 1 431 ? 39.872 3.401 -34.012 1.00 66.38 431 ARG A CA 1
ATOM 3485 C C . ARG A 1 431 ? 41.173 3.657 -33.260 1.00 66.38 431 ARG A C 1
ATOM 3487 O O . ARG A 1 431 ? 41.218 4.490 -32.355 1.00 66.38 431 ARG A O 1
ATOM 3494 N N . HIS A 1 432 ? 42.247 3.001 -33.691 1.00 53.69 432 HIS A N 1
ATOM 3495 C CA . HIS A 1 432 ? 43.606 3.323 -33.250 1.00 53.69 432 HIS A CA 1
ATOM 3496 C C . HIS A 1 432 ? 44.248 4.465 -34.056 1.00 53.69 432 HIS A C 1
ATOM 3498 O O . HIS A 1 432 ? 44.945 5.285 -33.462 1.00 53.69 432 HIS A O 1
ATOM 3504 N N . ASP A 1 433 ? 43.908 4.607 -35.342 1.00 45.03 433 ASP A N 1
ATOM 3505 C CA . ASP A 1 433 ? 44.443 5.643 -36.231 1.00 45.03 433 ASP A CA 1
ATOM 3506 C C . ASP A 1 433 ? 43.286 6.380 -36.924 1.00 45.03 433 ASP A C 1
ATOM 3508 O O . ASP A 1 433 ? 42.493 5.788 -37.651 1.00 45.03 433 ASP A O 1
ATOM 3512 N N . GLY A 1 434 ? 43.139 7.683 -36.670 1.00 44.62 434 GLY A N 1
ATOM 3513 C CA . GLY A 1 434 ? 41.960 8.494 -37.018 1.00 44.62 434 GLY A CA 1
ATOM 3514 C C . GLY A 1 434 ? 41.668 8.734 -38.511 1.00 44.62 434 GLY A C 1
ATOM 3515 O O . GLY A 1 434 ? 41.022 9.732 -38.824 1.00 44.62 434 GLY A O 1
ATOM 3516 N N . CYS A 1 435 ? 42.128 7.871 -39.422 1.00 39.41 435 CYS A N 1
ATOM 3517 C CA . CYS A 1 435 ? 42.104 8.098 -40.873 1.00 39.41 435 CYS A CA 1
ATOM 3518 C C . CYS A 1 435 ? 41.678 6.881 -41.730 1.00 39.41 435 CYS A C 1
ATOM 3520 O O . CYS A 1 435 ? 41.970 6.869 -42.923 1.00 39.41 435 CYS A O 1
ATOM 3522 N N . GLY A 1 436 ? 40.999 5.872 -41.172 1.00 48.59 436 GLY A N 1
ATOM 3523 C CA . GLY A 1 436 ? 40.461 4.734 -41.939 1.00 48.59 436 GLY A CA 1
ATOM 3524 C C . GLY A 1 436 ? 38.994 4.909 -42.351 1.00 48.59 436 GLY A C 1
ATOM 3525 O O . GLY A 1 436 ? 38.193 5.458 -41.592 1.00 48.59 436 GLY A O 1
ATOM 3526 N N . PHE A 1 437 ? 38.633 4.437 -43.550 1.00 56.03 437 PHE A N 1
ATOM 3527 C CA . PHE A 1 437 ? 37.238 4.133 -43.900 1.00 56.03 437 PHE A CA 1
ATOM 3528 C C . PHE A 1 437 ? 36.686 3.088 -42.911 1.00 56.03 437 PHE A C 1
ATOM 3530 O O . PHE A 1 437 ? 37.476 2.356 -42.328 1.00 56.03 437 PHE A O 1
ATOM 3537 N N . LEU A 1 438 ? 35.361 3.020 -42.702 1.00 62.88 438 LEU A N 1
ATOM 3538 C CA . LEU A 1 438 ? 34.746 2.045 -41.781 1.00 62.88 438 LEU A CA 1
ATOM 3539 C C . LEU A 1 438 ? 35.297 0.640 -42.061 1.00 62.88 438 LEU A C 1
ATOM 3541 O O . LEU A 1 438 ? 34.951 0.077 -43.088 1.00 62.88 438 LEU A O 1
ATOM 3545 N N . ASP A 1 439 ? 36.126 0.058 -41.198 1.00 67.81 439 ASP A N 1
ATOM 3546 C CA . ASP A 1 439 ? 36.603 -1.310 -41.422 1.00 67.81 439 ASP A CA 1
ATOM 3547 C C . ASP A 1 439 ? 35.440 -2.317 -41.303 1.00 67.81 439 ASP A C 1
ATOM 3549 O O . ASP A 1 439 ? 34.328 -1.992 -40.860 1.00 67.81 439 ASP A O 1
ATOM 3553 N N . THR A 1 440 ? 35.671 -3.580 -41.678 1.00 72.62 440 THR A N 1
ATOM 3554 C CA . THR A 1 440 ? 34.661 -4.649 -41.541 1.00 72.62 440 THR A CA 1
ATOM 3555 C C . THR A 1 440 ? 34.144 -4.787 -40.107 1.00 72.62 440 THR A C 1
ATOM 3557 O O . THR A 1 440 ? 32.977 -5.124 -39.905 1.00 72.62 440 THR A O 1
ATOM 3560 N N . GLU A 1 441 ? 34.983 -4.489 -39.112 1.00 76.31 441 GLU A N 1
ATOM 3561 C CA . GLU A 1 441 ? 34.602 -4.494 -37.697 1.00 76.31 441 GLU A CA 1
ATOM 3562 C C . GLU A 1 441 ? 33.738 -3.284 -37.314 1.00 76.31 441 GLU A C 1
ATOM 3564 O O . GLU A 1 441 ? 32.706 -3.467 -36.668 1.00 76.31 441 GLU A O 1
ATOM 3569 N N . GLU A 1 442 ? 34.070 -2.069 -37.776 1.00 75.88 442 GLU A N 1
ATOM 3570 C CA . GLU A 1 442 ? 33.235 -0.875 -37.543 1.00 75.88 442 GLU A CA 1
ATOM 3571 C C . GLU A 1 442 ? 31.848 -1.038 -38.181 1.00 75.88 442 GLU A C 1
ATOM 3573 O O . GLU A 1 442 ? 30.824 -0.695 -37.586 1.00 75.88 442 GLU A O 1
ATOM 3578 N N . THR A 1 443 ? 31.806 -1.633 -39.375 1.00 78.69 443 THR A N 1
ATOM 3579 C CA . THR A 1 443 ? 30.563 -1.924 -40.099 1.00 78.69 443 THR A CA 1
ATOM 3580 C C . THR A 1 443 ? 29.698 -2.945 -39.356 1.00 78.69 443 THR A C 1
ATOM 3582 O O . THR A 1 443 ? 28.471 -2.834 -39.354 1.00 78.69 443 THR A O 1
ATOM 3585 N N . LYS A 1 444 ? 30.318 -3.929 -38.692 1.00 81.25 444 LYS A N 1
ATOM 3586 C CA . LYS A 1 444 ? 29.605 -4.908 -37.864 1.00 81.25 444 LYS A CA 1
ATOM 3587 C C . LYS A 1 444 ? 29.003 -4.253 -36.619 1.00 81.25 444 LYS A C 1
ATOM 3589 O O . LYS A 1 444 ? 27.810 -4.409 -36.394 1.00 81.25 444 LYS A O 1
ATOM 3594 N N . VAL A 1 445 ? 29.778 -3.445 -35.893 1.00 82.94 445 VAL A N 1
ATOM 3595 C CA . VAL A 1 445 ? 29.285 -2.686 -34.726 1.00 82.94 445 VAL A CA 1
ATOM 3596 C C . VAL A 1 445 ? 28.126 -1.763 -35.111 1.00 82.94 445 VAL A C 1
ATOM 3598 O O . VAL A 1 445 ? 27.125 -1.682 -34.401 1.00 82.94 445 VAL A O 1
ATOM 3601 N N . MET A 1 446 ? 28.218 -1.098 -36.266 1.00 83.50 446 MET A N 1
ATOM 3602 C CA . MET A 1 446 ? 27.131 -0.271 -36.794 1.00 83.50 446 MET A CA 1
ATOM 3603 C C . MET A 1 446 ? 25.882 -1.092 -37.127 1.00 83.50 446 MET A C 1
ATOM 3605 O O . MET A 1 446 ? 24.768 -0.664 -36.821 1.00 83.50 446 MET A O 1
ATOM 3609 N N . LYS A 1 447 ? 26.049 -2.275 -37.723 1.00 84.12 447 LYS A N 1
ATOM 3610 C CA . LYS A 1 447 ? 24.937 -3.185 -38.010 1.00 84.12 447 LYS A CA 1
ATOM 3611 C C . LYS A 1 447 ? 24.245 -3.655 -36.733 1.00 84.12 447 LYS A C 1
ATOM 3613 O O . LYS A 1 447 ? 23.020 -3.609 -36.685 1.00 84.12 447 LYS A O 1
ATOM 3618 N N . ASP A 1 448 ? 25.008 -4.042 -35.717 1.00 82.38 448 ASP A N 1
ATOM 3619 C CA . ASP A 1 448 ? 24.474 -4.522 -34.439 1.00 82.38 448 ASP A CA 1
ATOM 3620 C C . ASP A 1 448 ? 23.724 -3.397 -33.701 1.00 82.38 448 ASP A C 1
ATOM 3622 O O . ASP A 1 448 ? 22.621 -3.608 -33.198 1.00 82.38 448 ASP A O 1
ATOM 3626 N N . PHE A 1 449 ? 24.249 -2.166 -33.737 1.00 85.25 449 PHE A N 1
ATOM 3627 C CA . PHE A 1 449 ? 23.574 -0.979 -33.199 1.00 85.25 449 PHE A CA 1
ATOM 3628 C C . PHE A 1 449 ? 22.237 -0.682 -33.902 1.00 85.25 449 PHE A C 1
ATOM 3630 O O . PHE A 1 449 ? 21.226 -0.447 -33.238 1.00 85.25 449 PHE A O 1
ATOM 3637 N N . ILE A 1 450 ? 22.204 -0.710 -35.240 1.00 85.75 450 ILE A N 1
ATOM 3638 C CA . ILE A 1 450 ? 20.973 -0.459 -36.009 1.00 85.75 450 ILE A CA 1
ATOM 3639 C C . ILE A 1 450 ? 19.969 -1.601 -35.870 1.00 85.75 450 ILE A C 1
ATOM 3641 O O . ILE A 1 450 ? 18.763 -1.349 -35.830 1.00 85.75 450 ILE A O 1
ATOM 3645 N N . TRP A 1 451 ? 20.442 -2.841 -35.783 1.00 85.69 451 TRP A N 1
ATOM 3646 C CA . TRP A 1 451 ? 19.586 -3.984 -35.497 1.00 85.69 451 TRP A CA 1
ATOM 3647 C C . TRP A 1 451 ? 18.898 -3.817 -34.138 1.00 85.69 451 TRP A C 1
ATOM 3649 O O . TRP A 1 451 ? 17.669 -3.858 -34.084 1.00 85.69 451 TRP A O 1
ATOM 3659 N N . LEU A 1 452 ? 19.658 -3.492 -33.085 1.00 82.31 452 LEU A N 1
ATOM 3660 C CA . LEU A 1 452 ? 19.101 -3.240 -31.755 1.00 82.31 452 LEU A CA 1
ATOM 3661 C C . LEU A 1 452 ? 18.088 -2.085 -31.767 1.00 82.31 452 LEU A C 1
ATOM 3663 O O . LEU A 1 452 ? 17.018 -2.178 -31.178 1.00 82.31 452 LEU A O 1
ATOM 3667 N N . PHE A 1 453 ? 18.396 -0.997 -32.475 1.00 84.50 453 PHE A N 1
ATOM 3668 C CA . PHE A 1 453 ? 17.497 0.153 -32.584 1.00 84.50 453 PHE A CA 1
ATOM 3669 C C . PHE A 1 453 ? 16.139 -0.200 -33.206 1.00 84.50 453 PHE A C 1
ATOM 3671 O O . PHE A 1 453 ? 15.104 0.294 -32.749 1.00 84.50 453 PHE A O 1
ATOM 3678 N N . LYS A 1 454 ? 16.145 -1.042 -34.247 1.00 83.44 454 LYS A N 1
ATOM 3679 C CA . LYS A 1 454 ? 14.927 -1.514 -34.918 1.00 83.44 454 LYS A CA 1
ATOM 3680 C C . LYS A 1 454 ? 14.115 -2.432 -34.011 1.00 83.44 454 LYS A C 1
ATOM 3682 O O . LYS A 1 454 ? 12.904 -2.246 -33.925 1.00 83.44 454 LYS A O 1
ATOM 3687 N N . GLU A 1 455 ? 14.779 -3.358 -33.323 1.00 82.94 455 GLU A N 1
ATOM 3688 C CA . GLU A 1 455 ? 14.130 -4.308 -32.413 1.00 82.94 455 GLU A CA 1
ATOM 3689 C C . GLU A 1 455 ? 13.450 -3.592 -31.237 1.00 82.94 455 GLU A C 1
ATOM 3691 O O . GLU A 1 455 ? 12.332 -3.922 -30.859 1.00 82.94 455 GLU A O 1
ATOM 3696 N N . LEU A 1 456 ? 14.073 -2.525 -30.727 1.00 76.75 456 LEU A N 1
ATOM 3697 C CA . LEU A 1 456 ? 13.521 -1.695 -29.651 1.00 76.75 456 LEU A CA 1
ATOM 3698 C C . LEU A 1 456 ? 12.496 -0.644 -30.118 1.00 76.75 456 LEU A C 1
ATOM 3700 O O . LEU A 1 456 ? 12.014 0.148 -29.305 1.00 76.75 456 LEU A O 1
ATOM 3704 N N . ALA A 1 457 ? 12.173 -0.604 -31.415 1.00 79.19 457 ALA A N 1
ATOM 3705 C CA . ALA A 1 457 ? 11.219 0.325 -32.028 1.00 79.19 457 ALA A CA 1
ATOM 3706 C C . ALA A 1 457 ? 11.453 1.814 -31.675 1.00 79.19 457 ALA A C 1
ATOM 3708 O O . ALA A 1 457 ? 10.512 2.592 -31.495 1.00 79.19 457 ALA A O 1
ATOM 3709 N N . LEU A 1 458 ? 12.718 2.240 -31.609 1.00 80.94 458 LEU A N 1
ATOM 3710 C CA . LEU A 1 458 ? 13.135 3.572 -31.143 1.00 80.94 458 LEU A CA 1
ATOM 3711 C C . LEU A 1 458 ? 13.054 4.679 -32.219 1.00 80.94 458 LEU A C 1
ATOM 3713 O O . LEU A 1 458 ? 13.740 5.697 -32.124 1.00 80.94 458 LEU A O 1
ATOM 3717 N N . TYR A 1 459 ? 12.191 4.523 -33.228 1.00 81.12 459 TYR A N 1
ATOM 3718 C CA . TYR A 1 459 ? 12.085 5.390 -34.418 1.00 81.12 459 TYR A CA 1
ATOM 3719 C C . TYR A 1 459 ? 11.861 6.885 -34.120 1.00 81.12 459 TYR A C 1
ATOM 3721 O O . TYR A 1 459 ? 12.177 7.750 -34.933 1.00 81.12 459 TYR A O 1
ATOM 3729 N N . GLU A 1 460 ? 11.388 7.228 -32.921 1.00 76.88 460 GLU A N 1
ATOM 3730 C CA . GLU A 1 460 ? 11.300 8.619 -32.462 1.00 76.88 460 GLU A CA 1
ATOM 3731 C C . GLU A 1 460 ? 12.664 9.342 -32.390 1.00 76.88 460 GLU A C 1
ATOM 3733 O O . GLU A 1 460 ? 12.704 10.576 -32.384 1.00 76.88 460 GLU A O 1
ATOM 3738 N N . PHE A 1 461 ? 13.777 8.597 -32.389 1.00 80.12 461 PHE A N 1
ATOM 3739 C CA . PHE A 1 461 ? 15.149 9.113 -32.352 1.00 80.12 461 PHE A CA 1
ATOM 3740 C C . PHE A 1 461 ? 15.903 9.003 -33.690 1.00 80.12 461 PHE A C 1
ATOM 3742 O O . PHE A 1 461 ? 17.126 9.156 -33.711 1.00 80.12 461 PHE A O 1
ATOM 3749 N N . GLU A 1 462 ? 15.219 8.792 -34.821 1.00 80.69 462 GLU A N 1
ATOM 3750 C CA . GLU A 1 462 ? 15.852 8.723 -36.155 1.00 80.69 462 GLU A CA 1
ATOM 3751 C C . GLU A 1 462 ? 16.761 9.930 -36.463 1.00 80.69 462 GLU A C 1
ATOM 3753 O O . GLU A 1 462 ? 17.845 9.781 -37.028 1.00 80.69 462 GLU A O 1
ATOM 3758 N N . ASP A 1 463 ? 16.363 11.124 -36.019 1.00 77.38 463 ASP A N 1
ATOM 3759 C CA . ASP A 1 463 ? 17.144 12.358 -36.167 1.00 77.38 463 ASP A CA 1
ATOM 3760 C C . ASP A 1 463 ? 18.511 12.289 -35.474 1.00 77.38 463 ASP A C 1
ATOM 3762 O O . ASP A 1 463 ? 19.483 12.893 -35.931 1.00 77.38 463 ASP A O 1
ATOM 3766 N N . ALA A 1 464 ? 18.605 11.559 -34.366 1.00 77.38 464 ALA A N 1
ATOM 3767 C CA . ALA A 1 464 ? 19.867 11.371 -33.675 1.00 77.38 464 ALA A CA 1
ATOM 3768 C C . ALA A 1 464 ? 20.732 10.306 -34.342 1.00 77.38 464 ALA A C 1
ATOM 3770 O O . ALA A 1 464 ? 21.941 10.485 -34.397 1.00 77.38 464 ALA A O 1
ATOM 3771 N N . ILE A 1 465 ? 20.140 9.268 -34.938 1.00 81.75 465 ILE A N 1
ATOM 3772 C CA . ILE A 1 465 ? 20.895 8.329 -35.782 1.00 81.75 465 ILE A CA 1
ATOM 3773 C C . ILE A 1 465 ? 21.509 9.057 -36.974 1.00 81.75 465 ILE A C 1
ATOM 3775 O O . ILE A 1 465 ? 22.670 8.818 -37.307 1.00 81.75 465 ILE A O 1
ATOM 3779 N N . TYR A 1 466 ? 20.773 9.992 -37.580 1.00 82.62 466 TYR A N 1
ATOM 3780 C CA . TYR A 1 466 ? 21.338 10.868 -38.602 1.00 82.62 466 TYR A CA 1
ATOM 3781 C C . TYR A 1 466 ? 22.572 11.620 -38.076 1.00 82.62 466 TYR A C 1
ATOM 3783 O O . TYR A 1 466 ? 23.601 11.626 -38.748 1.00 82.62 466 TYR A O 1
ATOM 3791 N N . ASN A 1 467 ? 22.506 12.200 -36.872 1.00 80.00 467 ASN A N 1
ATOM 3792 C CA . ASN A 1 467 ? 23.639 12.918 -36.277 1.00 80.00 467 ASN A CA 1
ATOM 3793 C C . ASN A 1 467 ? 24.828 12.003 -35.923 1.00 80.00 467 ASN A C 1
ATOM 3795 O O . ASN A 1 467 ? 25.968 12.430 -36.079 1.00 80.00 467 ASN A O 1
ATOM 3799 N N . GLU A 1 468 ? 24.589 10.770 -35.464 1.00 78.12 468 GLU A N 1
ATOM 3800 C CA . GLU A 1 468 ? 25.659 9.830 -35.088 1.00 78.12 468 GLU A CA 1
ATOM 3801 C C . GLU A 1 468 ? 26.333 9.169 -36.299 1.00 78.12 468 GLU A C 1
ATOM 3803 O O . GLU A 1 468 ? 27.539 8.933 -36.271 1.00 78.12 468 GLU A O 1
ATOM 3808 N N . ILE A 1 469 ? 25.572 8.845 -37.352 1.00 81.38 469 ILE A N 1
ATOM 3809 C CA . ILE A 1 469 ? 26.055 8.030 -38.481 1.00 81.38 469 ILE A CA 1
ATOM 3810 C C . ILE A 1 469 ? 26.220 8.862 -39.752 1.00 81.38 469 ILE A C 1
ATOM 3812 O O . ILE A 1 469 ? 27.302 8.889 -40.335 1.00 81.38 469 ILE A O 1
ATOM 3816 N N . MET A 1 470 ? 25.162 9.538 -40.208 1.00 82.56 470 MET A N 1
ATOM 3817 C CA . MET A 1 470 ? 25.163 10.173 -41.530 1.00 82.56 470 MET A CA 1
ATOM 3818 C C . MET A 1 470 ? 25.884 11.523 -41.536 1.00 82.56 470 MET A C 1
ATOM 3820 O O . MET A 1 470 ? 26.615 11.820 -42.477 1.00 82.56 470 MET A O 1
ATOM 3824 N N . LEU A 1 471 ? 25.728 12.336 -40.490 1.00 79.81 471 LEU A N 1
ATOM 3825 C CA . LEU A 1 471 ? 26.335 13.666 -40.406 1.00 79.81 471 LEU A CA 1
ATOM 3826 C C . LEU A 1 471 ? 27.881 13.627 -40.472 1.00 79.81 471 LEU A C 1
ATOM 3828 O O . LEU A 1 471 ? 28.438 14.396 -41.258 1.00 79.81 471 LEU A O 1
ATOM 3832 N N . PRO A 1 472 ? 28.597 12.723 -39.765 1.00 78.88 472 PRO A N 1
ATOM 3833 C CA . PRO A 1 472 ? 30.045 12.564 -39.926 1.00 78.88 472 PRO A CA 1
ATOM 3834 C C . PRO A 1 472 ? 30.455 12.144 -41.340 1.00 78.88 472 PRO A C 1
ATOM 3836 O O . PRO A 1 472 ? 31.437 12.658 -41.873 1.00 78.88 472 PRO A O 1
ATOM 3839 N N . LEU A 1 473 ? 29.704 11.226 -41.959 1.00 82.06 473 LEU A N 1
ATOM 3840 C CA . LEU A 1 473 ? 29.976 10.758 -43.321 1.00 82.06 473 LEU A CA 1
ATOM 3841 C C . LEU A 1 473 ? 29.755 11.875 -44.345 1.00 82.06 473 LEU A C 1
ATOM 3843 O O . LEU A 1 473 ? 30.554 12.037 -45.264 1.00 82.06 473 LEU A O 1
ATOM 3847 N N . HIS A 1 474 ? 28.717 12.688 -44.153 1.00 81.81 474 HIS A N 1
ATOM 3848 C CA . HIS A 1 474 ? 28.424 13.844 -44.993 1.00 81.81 474 HIS A CA 1
ATOM 3849 C C . HIS A 1 474 ? 29.537 14.898 -44.891 1.00 81.81 474 HIS A C 1
ATOM 3851 O O . HIS A 1 474 ? 30.061 15.337 -45.915 1.00 81.81 474 HIS A O 1
ATOM 3857 N N . ILE A 1 475 ? 29.970 15.248 -43.674 1.00 79.56 475 ILE A N 1
ATOM 3858 C CA . ILE A 1 475 ? 31.109 16.158 -43.467 1.00 79.56 475 ILE A CA 1
ATOM 3859 C C . ILE A 1 475 ? 32.350 15.611 -44.174 1.00 79.56 475 ILE A C 1
ATOM 3861 O O . ILE A 1 475 ? 33.002 16.343 -44.916 1.00 79.56 475 ILE A O 1
ATOM 3865 N N . LYS A 1 476 ? 32.640 14.315 -44.014 1.00 79.75 476 LYS A N 1
ATOM 3866 C CA . LYS A 1 476 ? 33.824 13.706 -44.621 1.00 79.75 476 LYS A CA 1
ATOM 3867 C C . LYS A 1 476 ? 33.786 13.709 -46.150 1.00 79.75 476 LYS A C 1
ATOM 3869 O O . LYS A 1 476 ? 34.813 13.949 -46.779 1.00 79.75 476 LYS A O 1
ATOM 3874 N N . TYR A 1 477 ? 32.620 13.473 -46.748 1.00 84.06 477 TYR A N 1
ATOM 3875 C CA . TYR A 1 477 ? 32.434 13.551 -48.200 1.00 84.06 477 TYR A CA 1
ATOM 3876 C C . TYR A 1 477 ? 32.777 14.948 -48.727 1.00 84.06 477 TYR A C 1
ATOM 3878 O O . TYR A 1 477 ? 33.509 15.080 -49.706 1.00 84.06 477 TYR A O 1
ATOM 3886 N N . LEU A 1 478 ? 32.279 15.985 -48.052 1.00 81.19 478 LEU A N 1
ATOM 3887 C CA . LEU A 1 478 ? 32.526 17.371 -48.433 1.00 81.19 478 LEU A CA 1
ATOM 3888 C C . LEU A 1 478 ? 33.988 17.791 -48.199 1.00 81.19 478 LEU A C 1
ATOM 3890 O O . LEU A 1 478 ? 34.535 18.493 -49.042 1.00 81.19 478 LEU A O 1
ATOM 3894 N N . GLU A 1 479 ? 34.641 17.323 -47.127 1.00 81.12 479 GLU A N 1
ATOM 3895 C CA . GLU A 1 479 ? 36.089 17.519 -46.913 1.00 81.12 479 GLU A CA 1
ATOM 3896 C C . GLU A 1 479 ? 36.908 16.913 -48.065 1.00 81.12 479 GLU A C 1
ATOM 3898 O O . GLU A 1 479 ? 37.732 17.595 -48.668 1.00 81.12 479 GLU A O 1
ATOM 3903 N N . LEU A 1 480 ? 36.638 15.653 -48.432 1.00 82.00 480 LEU A N 1
ATOM 3904 C CA . LEU A 1 480 ? 37.326 14.986 -49.547 1.00 82.00 480 LEU A CA 1
ATOM 3905 C C . LEU A 1 480 ? 37.077 15.688 -50.886 1.00 82.00 480 LEU A C 1
ATOM 3907 O O . LEU A 1 480 ? 37.954 15.702 -51.748 1.00 82.00 480 LEU A O 1
ATOM 3911 N N . TYR A 1 481 ? 35.892 16.272 -51.059 1.00 80.81 481 TYR A N 1
ATOM 3912 C CA . TYR A 1 481 ? 35.566 17.070 -52.232 1.00 80.81 481 TYR A CA 1
ATOM 3913 C C . TYR A 1 481 ? 36.345 18.396 -52.274 1.00 80.81 481 TYR A C 1
ATOM 3915 O O . TYR A 1 481 ? 36.875 18.735 -53.333 1.00 80.81 481 TYR A O 1
ATOM 3923 N N . GLU A 1 482 ? 36.454 19.130 -51.158 1.00 80.00 482 GLU A N 1
ATOM 3924 C CA . GLU A 1 482 ? 37.267 20.359 -51.084 1.00 80.00 482 GLU A CA 1
ATOM 3925 C C . GLU A 1 482 ? 38.756 20.084 -51.323 1.00 80.00 482 GLU A C 1
ATOM 3927 O O . GLU A 1 482 ? 39.419 20.857 -52.020 1.00 80.00 482 GLU A O 1
ATOM 3932 N N . ASP A 1 483 ? 39.255 18.956 -50.815 1.00 79.44 483 ASP A N 1
ATOM 3933 C CA . ASP A 1 483 ? 40.643 18.521 -50.984 1.00 79.44 483 ASP A CA 1
ATOM 3934 C C . ASP A 1 483 ? 40.922 17.906 -52.374 1.00 79.44 483 ASP A C 1
ATOM 3936 O O . ASP A 1 483 ? 42.080 17.678 -52.733 1.00 79.44 483 ASP A O 1
ATOM 3940 N N . GLY A 1 484 ? 39.882 17.641 -53.176 1.00 72.88 484 GLY A N 1
ATOM 3941 C CA . GLY A 1 484 ? 39.996 17.031 -54.507 1.00 72.88 484 GLY A CA 1
ATOM 3942 C C . GLY A 1 484 ? 40.458 15.567 -54.495 1.00 72.88 484 GLY A C 1
ATOM 3943 O O . GLY A 1 484 ? 41.065 15.112 -55.464 1.00 72.88 484 GLY A O 1
ATOM 3944 N N . LEU A 1 485 ? 40.206 14.854 -53.397 1.00 76.62 485 LEU A N 1
ATOM 3945 C CA . LEU A 1 485 ? 40.569 13.449 -53.172 1.00 76.62 485 LEU A CA 1
ATOM 3946 C C . LEU A 1 485 ? 39.445 12.502 -53.641 1.00 76.62 485 LEU A C 1
ATOM 3948 O O . LEU A 1 485 ? 38.473 12.955 -54.234 1.00 76.62 485 LEU A O 1
ATOM 3952 N N . ASP A 1 486 ? 39.551 11.192 -53.392 1.00 80.81 486 ASP A N 1
ATOM 3953 C CA . ASP A 1 486 ? 38.639 10.143 -53.900 1.00 80.81 486 ASP A CA 1
ATOM 3954 C C . ASP A 1 486 ? 37.213 10.170 -53.277 1.00 80.81 486 ASP A C 1
ATOM 3956 O O . ASP A 1 486 ? 36.731 9.200 -52.688 1.00 80.81 486 ASP A O 1
ATOM 3960 N N . TYR A 1 487 ? 36.496 11.293 -53.396 1.00 80.94 487 TYR A N 1
ATOM 3961 C CA . TYR A 1 487 ? 35.140 11.486 -52.861 1.00 80.94 487 TYR A CA 1
ATOM 3962 C C . TYR A 1 487 ? 34.083 10.611 -53.560 1.00 80.94 487 TYR A C 1
ATOM 3964 O O . TYR A 1 487 ? 33.030 10.337 -52.981 1.00 80.94 487 TYR A O 1
ATOM 3972 N N . GLU A 1 488 ? 34.337 10.170 -54.797 1.00 81.69 488 GLU A N 1
ATOM 3973 C CA . GLU A 1 488 ? 33.431 9.294 -55.554 1.00 81.69 488 GLU A CA 1
ATOM 3974 C C . GLU A 1 488 ? 33.433 7.867 -55.006 1.00 81.69 488 GLU A C 1
ATOM 3976 O O . GLU A 1 488 ? 32.370 7.313 -54.713 1.00 81.69 488 GLU A O 1
ATOM 3981 N N . ASP A 1 489 ? 34.630 7.307 -54.824 1.00 82.69 489 ASP A N 1
ATOM 3982 C CA . ASP A 1 489 ? 34.824 5.973 -54.262 1.00 82.69 489 ASP A CA 1
ATOM 3983 C C . ASP A 1 489 ? 34.343 5.936 -52.812 1.00 82.69 489 ASP A C 1
ATOM 3985 O O . ASP A 1 489 ? 33.680 4.981 -52.399 1.00 82.69 489 ASP A O 1
ATOM 3989 N N . PHE A 1 490 ? 34.561 7.024 -52.063 1.00 83.38 490 PHE A N 1
ATOM 3990 C CA . PHE A 1 490 ? 33.994 7.180 -50.729 1.00 83.38 490 PHE A CA 1
ATOM 3991 C C . PHE A 1 490 ? 32.462 7.147 -50.729 1.00 83.38 490 PHE A C 1
ATOM 3993 O O . PHE A 1 490 ? 31.869 6.440 -49.917 1.00 83.38 490 PHE A O 1
ATOM 4000 N N . LEU A 1 491 ? 31.798 7.880 -51.630 1.00 84.00 491 LEU A N 1
ATOM 4001 C CA . LEU A 1 491 ? 30.335 7.890 -51.682 1.00 84.00 491 LEU A CA 1
ATOM 4002 C C . LEU A 1 491 ? 29.776 6.511 -52.057 1.00 84.00 491 LEU A C 1
ATOM 4004 O O . LEU A 1 491 ? 28.802 6.061 -51.451 1.00 84.00 491 LEU A O 1
ATOM 4008 N N . LEU A 1 492 ? 30.399 5.819 -53.015 1.00 84.56 492 LEU A N 1
ATOM 4009 C CA . LEU A 1 492 ? 30.000 4.463 -53.394 1.00 84.56 492 LEU A CA 1
ATOM 4010 C C . LEU A 1 492 ? 30.163 3.490 -52.220 1.00 84.56 492 LEU A C 1
ATOM 4012 O O . LEU A 1 492 ? 29.268 2.684 -51.956 1.00 84.56 492 LEU A O 1
ATOM 4016 N N . TYR A 1 493 ? 31.268 3.610 -51.485 1.00 84.31 493 TYR A N 1
ATOM 4017 C CA . TYR A 1 493 ? 31.526 2.839 -50.276 1.00 84.31 493 TYR A CA 1
ATOM 4018 C C . TYR A 1 493 ? 30.469 3.091 -49.192 1.00 84.31 493 TYR A C 1
ATOM 4020 O O . TYR A 1 493 ? 29.888 2.150 -48.651 1.00 84.31 493 TYR A O 1
ATOM 4028 N N . VAL A 1 494 ? 30.144 4.358 -48.921 1.00 83.62 494 VAL A N 1
ATOM 4029 C CA . VAL A 1 494 ? 29.099 4.742 -47.959 1.00 83.62 494 VAL A CA 1
ATOM 4030 C C . VAL A 1 494 ? 27.745 4.151 -48.347 1.00 83.62 494 VAL A C 1
ATOM 4032 O O . VAL A 1 494 ? 27.059 3.593 -47.493 1.00 83.62 494 VAL A O 1
ATOM 4035 N N . ILE A 1 495 ? 27.368 4.200 -49.627 1.00 85.50 495 ILE A N 1
ATOM 4036 C CA . ILE A 1 495 ? 26.117 3.595 -50.107 1.00 85.50 495 ILE A CA 1
ATOM 4037 C C . ILE A 1 495 ? 26.113 2.083 -49.854 1.00 85.50 495 ILE A C 1
ATOM 4039 O O . ILE A 1 495 ? 25.109 1.554 -49.373 1.00 85.50 495 ILE A O 1
ATOM 4043 N N . GLN A 1 496 ? 27.218 1.384 -50.127 1.00 84.62 496 GLN A N 1
ATOM 4044 C CA . GLN A 1 496 ? 27.331 -0.056 -49.865 1.00 84.62 496 GLN A CA 1
ATOM 4045 C C . GLN A 1 496 ? 27.163 -0.377 -48.376 1.00 84.62 496 GLN A C 1
ATOM 4047 O O . GLN A 1 496 ? 26.377 -1.262 -48.028 1.00 84.62 496 GLN A O 1
ATOM 4052 N N . VAL A 1 497 ? 27.832 0.371 -47.497 1.00 82.81 497 VAL A N 1
ATOM 4053 C CA . VAL A 1 497 ? 27.738 0.183 -46.043 1.00 82.81 497 VAL A CA 1
ATOM 4054 C C . VAL A 1 497 ? 26.324 0.467 -45.535 1.00 82.81 497 VAL A C 1
ATOM 4056 O O . VAL A 1 497 ? 25.743 -0.368 -44.843 1.00 82.81 497 VAL A O 1
ATOM 4059 N N . LEU A 1 498 ? 25.724 1.598 -45.912 1.00 85.38 498 LEU A N 1
ATOM 4060 C CA . LEU A 1 498 ? 24.371 1.963 -45.478 1.00 85.38 498 LEU A CA 1
ATOM 4061 C C . LEU A 1 498 ? 23.307 0.991 -46.009 1.00 85.38 498 LEU A C 1
ATOM 4063 O O . LEU A 1 498 ? 22.313 0.728 -45.327 1.00 85.38 498 LEU A O 1
ATOM 4067 N N . THR A 1 499 ? 23.524 0.414 -47.193 1.00 85.81 499 THR A N 1
ATOM 4068 C CA . THR A 1 499 ? 22.671 -0.655 -47.735 1.00 85.81 499 THR A CA 1
ATOM 4069 C C . THR A 1 499 ? 22.826 -1.938 -46.920 1.00 85.81 499 THR A C 1
ATOM 4071 O O . THR A 1 499 ? 21.826 -2.531 -46.523 1.00 85.81 499 THR A O 1
ATOM 4074 N N . TYR A 1 500 ? 24.060 -2.343 -46.607 1.00 83.62 500 TYR A N 1
ATOM 4075 C CA . TYR A 1 500 ? 24.346 -3.543 -45.814 1.00 83.62 500 TYR A CA 1
ATOM 4076 C C . TYR A 1 500 ? 23.797 -3.465 -44.379 1.00 83.62 500 TYR A C 1
ATOM 4078 O O . TYR A 1 500 ? 23.279 -4.450 -43.851 1.00 83.62 500 TYR A O 1
ATOM 4086 N N . VAL A 1 501 ? 23.870 -2.286 -43.760 1.00 83.19 501 VAL A N 1
ATOM 4087 C CA . VAL A 1 501 ? 23.292 -1.996 -42.436 1.00 83.19 501 VAL A CA 1
ATOM 4088 C C . VAL A 1 501 ? 21.755 -1.870 -42.505 1.00 83.19 501 VAL A C 1
ATOM 4090 O O . VAL A 1 501 ? 21.060 -1.976 -41.494 1.00 83.19 501 VAL A O 1
ATOM 4093 N N . GLY A 1 502 ? 21.190 -1.705 -43.706 1.00 81.69 502 GLY A N 1
ATOM 4094 C CA . GLY A 1 502 ? 19.747 -1.625 -43.930 1.00 81.69 502 GLY A CA 1
ATOM 4095 C C . GLY A 1 502 ? 19.143 -0.271 -43.553 1.00 81.69 502 GLY A C 1
ATOM 4096 O O . GLY A 1 502 ? 18.007 -0.230 -43.082 1.00 81.69 502 GLY A O 1
ATOM 4097 N N . LEU A 1 503 ? 19.899 0.819 -43.715 1.00 84.38 503 LEU A N 1
ATOM 4098 C CA . LEU A 1 503 ? 19.425 2.204 -43.554 1.00 84.38 503 LEU A CA 1
ATOM 4099 C C . LEU A 1 503 ? 18.839 2.783 -44.855 1.00 84.38 503 LEU A C 1
ATOM 4101 O O . LEU A 1 503 ? 18.132 3.785 -44.820 1.00 84.38 503 LEU A O 1
ATOM 4105 N N . LEU A 1 504 ? 19.112 2.142 -45.996 1.00 81.81 504 LEU A N 1
ATOM 4106 C CA . LEU A 1 504 ? 18.600 2.518 -47.323 1.00 81.81 504 LEU A CA 1
ATOM 4107 C C . LEU A 1 504 ? 17.478 1.593 -47.831 1.00 81.81 504 LEU A C 1
ATOM 4109 O O . LEU A 1 504 ? 17.189 1.577 -49.021 1.00 81.81 504 LEU A O 1
ATOM 4113 N N . SER A 1 505 ? 16.866 0.793 -46.954 1.00 75.81 505 SER A N 1
ATOM 4114 C CA . SER A 1 505 ? 15.706 -0.039 -47.307 1.00 75.81 505 SER A CA 1
ATOM 4115 C C . SER A 1 505 ? 14.461 0.813 -47.586 1.00 75.81 505 SER A C 1
ATOM 4117 O O . SER A 1 505 ? 14.287 1.828 -46.916 1.00 75.81 505 SER A O 1
ATOM 4119 N N . ASP A 1 506 ? 13.558 0.345 -48.458 1.00 61.38 506 ASP A N 1
ATOM 4120 C CA . ASP A 1 506 ? 12.306 1.011 -48.896 1.00 61.38 506 ASP A CA 1
ATOM 4121 C C . ASP A 1 506 ? 11.225 1.215 -47.799 1.00 61.38 506 ASP A C 1
ATOM 4123 O O . ASP A 1 506 ? 10.041 1.361 -48.095 1.00 61.38 506 ASP A O 1
ATOM 4127 N N . ASN A 1 507 ? 11.600 1.216 -46.520 1.00 65.06 507 ASN A N 1
ATOM 4128 C CA . ASN A 1 507 ? 10.682 1.433 -45.402 1.00 65.06 507 ASN A CA 1
ATOM 4129 C C . ASN A 1 507 ? 10.508 2.941 -45.123 1.00 65.06 507 ASN A C 1
ATOM 4131 O O . ASN A 1 507 ? 11.430 3.715 -45.367 1.00 65.06 507 ASN A O 1
ATOM 4135 N N . ASP A 1 508 ? 9.383 3.346 -44.514 1.00 68.00 508 ASP A N 1
ATOM 4136 C CA . ASP A 1 508 ? 9.056 4.738 -44.111 1.00 68.00 508 ASP A CA 1
ATOM 4137 C C . ASP A 1 508 ? 9.997 5.344 -43.031 1.00 68.00 508 ASP A C 1
ATOM 4139 O O . ASP A 1 508 ? 9.713 6.396 -42.456 1.00 68.00 508 ASP A O 1
ATOM 4143 N N . HIS A 1 509 ? 11.129 4.697 -42.746 1.00 76.25 509 HIS A N 1
ATOM 4144 C CA . HIS A 1 509 ? 12.080 5.028 -41.685 1.00 76.25 509 HIS A CA 1
ATOM 4145 C C . HIS A 1 509 ? 13.416 5.516 -42.260 1.00 76.25 509 HIS A C 1
ATOM 4147 O O . HIS A 1 509 ? 13.847 5.072 -43.323 1.00 76.25 509 HIS A O 1
ATOM 4153 N N . PHE A 1 510 ? 14.114 6.392 -41.531 1.00 81.44 510 PHE A N 1
ATOM 4154 C CA . PHE A 1 510 ? 15.422 6.963 -41.899 1.00 81.44 510 PHE A CA 1
ATOM 4155 C C . PHE A 1 510 ? 15.404 7.892 -43.124 1.00 81.44 510 PHE A C 1
ATOM 4157 O O . PHE A 1 510 ? 16.416 8.052 -43.813 1.00 81.44 510 PHE A O 1
ATOM 4164 N N . ILE A 1 511 ? 14.281 8.577 -43.362 1.00 82.38 511 ILE A N 1
ATOM 4165 C CA . ILE A 1 511 ? 14.071 9.461 -44.524 1.00 82.38 511 ILE A CA 1
ATOM 4166 C C . ILE A 1 511 ? 15.198 10.495 -44.667 1.00 82.38 511 ILE A C 1
ATOM 4168 O O . ILE A 1 511 ? 15.726 10.681 -45.759 1.00 82.38 511 ILE A O 1
ATOM 4172 N N . ARG A 1 512 ? 15.645 11.117 -43.567 1.00 80.56 512 ARG A N 1
ATOM 4173 C CA . ARG A 1 512 ? 16.733 12.115 -43.611 1.00 80.56 512 ARG A CA 1
ATOM 4174 C C . ARG A 1 512 ? 18.071 11.543 -44.077 1.00 80.56 512 ARG A C 1
ATOM 4176 O O . ARG A 1 512 ? 18.840 12.241 -44.730 1.00 80.56 512 ARG A O 1
ATOM 4183 N N . ILE A 1 513 ? 18.364 10.287 -43.737 1.00 83.44 513 ILE A N 1
ATOM 4184 C CA . ILE A 1 513 ? 19.588 9.613 -44.187 1.00 83.44 513 ILE A CA 1
ATOM 4185 C C . ILE A 1 513 ? 19.490 9.364 -45.694 1.00 83.44 513 ILE A C 1
ATOM 4187 O O . ILE A 1 513 ? 20.419 9.692 -46.430 1.00 83.44 513 ILE A O 1
ATOM 4191 N N . GLN A 1 514 ? 18.344 8.868 -46.164 1.00 85.12 514 GLN A N 1
ATOM 4192 C CA . GLN A 1 514 ? 18.088 8.641 -47.588 1.00 85.12 514 GLN A CA 1
ATOM 4193 C C . GLN A 1 514 ? 18.136 9.943 -48.403 1.00 85.12 514 GLN A C 1
ATOM 4195 O O . GLN A 1 514 ? 18.739 9.976 -49.476 1.00 85.12 514 GLN A O 1
ATOM 4200 N N . GLU A 1 515 ? 17.538 11.023 -47.894 1.00 83.75 515 GLU A N 1
ATOM 4201 C CA . GLU A 1 515 ? 17.593 12.358 -48.496 1.00 83.75 515 GLU A CA 1
ATOM 4202 C C . GLU A 1 515 ? 19.031 12.869 -48.571 1.00 83.75 515 GLU A C 1
ATOM 4204 O O . GLU A 1 515 ? 19.469 13.271 -49.643 1.00 83.75 515 GLU A O 1
ATOM 4209 N N . SER A 1 516 ? 19.808 12.769 -47.491 1.00 81.56 516 SER A N 1
ATOM 4210 C CA . SER A 1 516 ? 21.203 13.222 -47.490 1.00 81.56 516 SER A CA 1
ATOM 4211 C C . SER A 1 516 ? 22.086 12.423 -48.455 1.00 81.56 516 SER A C 1
ATOM 4213 O O . SER A 1 516 ? 22.921 13.008 -49.142 1.00 81.56 516 SER A O 1
ATOM 4215 N N . VAL A 1 517 ? 21.895 11.103 -48.567 1.00 84.56 517 VAL A N 1
ATOM 4216 C CA . VAL A 1 517 ? 22.603 10.285 -49.569 1.00 84.56 517 VAL A CA 1
ATOM 4217 C C . VAL A 1 517 ? 22.191 10.686 -50.986 1.00 84.56 517 VAL A C 1
ATOM 4219 O O . VAL A 1 517 ? 23.048 10.795 -51.869 1.00 84.56 517 VAL A O 1
ATOM 4222 N N . ARG A 1 518 ? 20.897 10.951 -51.212 1.00 84.38 518 ARG A N 1
ATOM 4223 C CA . ARG A 1 518 ? 20.386 11.452 -52.494 1.00 84.38 518 ARG A CA 1
ATOM 4224 C C . ARG A 1 518 ? 21.014 12.796 -52.849 1.00 84.38 518 ARG A C 1
ATOM 4226 O O . ARG A 1 518 ? 21.467 12.949 -53.979 1.00 84.38 518 ARG A O 1
ATOM 4233 N N . GLU A 1 519 ? 21.108 13.724 -51.902 1.00 82.38 519 GLU A N 1
ATOM 4234 C CA . GLU A 1 519 ? 21.747 15.025 -52.108 1.00 82.38 519 GLU A CA 1
ATOM 4235 C C . GLU A 1 519 ? 23.234 14.878 -52.479 1.00 82.38 519 GLU A C 1
ATOM 4237 O O . GLU A 1 519 ? 23.681 15.500 -53.444 1.00 82.38 519 GLU A O 1
ATOM 4242 N N . CYS A 1 520 ? 23.989 13.993 -51.813 1.00 81.81 520 CYS A N 1
ATOM 4243 C CA . CYS A 1 520 ? 25.375 13.682 -52.196 1.00 81.81 520 CYS A CA 1
ATOM 4244 C C . CYS A 1 520 ? 25.476 13.102 -53.619 1.00 81.81 520 CYS A C 1
ATOM 4246 O O . CYS A 1 520 ? 26.372 13.468 -54.383 1.00 81.81 520 CYS A O 1
ATOM 4248 N N . CYS A 1 521 ? 24.54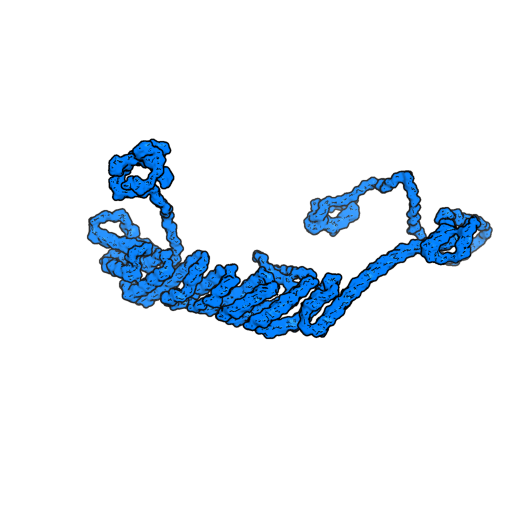3 12.231 -54.014 1.00 82.12 521 CYS A N 1
ATOM 4249 C CA . CYS A 1 521 ? 24.494 11.673 -55.369 1.00 82.12 521 CYS A CA 1
ATOM 4250 C C . CYS A 1 521 ? 24.135 12.734 -56.422 1.00 82.12 521 CYS A C 1
ATOM 4252 O O . CYS A 1 521 ? 24.723 12.770 -57.506 1.00 82.12 521 CYS A O 1
ATOM 4254 N N . GLU A 1 522 ? 23.182 13.617 -56.123 1.00 81.81 522 GLU A N 1
ATOM 4255 C CA . GLU A 1 522 ? 22.812 14.745 -56.982 1.00 81.81 522 GLU A CA 1
ATOM 4256 C C . GLU A 1 522 ? 23.970 15.737 -57.126 1.00 81.81 522 GLU A C 1
ATOM 4258 O O . GLU A 1 522 ? 24.239 16.207 -58.236 1.00 81.81 522 GLU A O 1
ATOM 4263 N N . HIS A 1 523 ? 24.703 16.000 -56.042 1.00 81.44 523 HIS A N 1
ATOM 4264 C CA . HIS A 1 523 ? 25.917 16.806 -56.061 1.00 81.44 523 HIS A CA 1
ATOM 4265 C C . HIS A 1 523 ? 26.971 16.195 -56.992 1.00 81.44 523 HIS A C 1
ATOM 4267 O O . HIS A 1 523 ? 27.406 16.877 -57.925 1.00 81.44 523 HIS A O 1
ATOM 4273 N N . LEU A 1 524 ? 27.294 14.907 -56.826 1.00 80.12 524 LEU A N 1
ATOM 4274 C CA . LEU A 1 524 ? 28.218 14.171 -57.697 1.00 80.12 524 LEU A CA 1
ATOM 4275 C C . LEU A 1 524 ? 27.804 14.258 -59.176 1.00 80.12 524 LEU A C 1
ATOM 4277 O O . LEU A 1 524 ? 28.614 14.592 -60.044 1.00 80.12 524 LEU A O 1
ATOM 4281 N N . ASN A 1 525 ? 26.524 14.023 -59.469 1.00 77.25 525 ASN A N 1
ATOM 4282 C CA . ASN A 1 525 ? 25.986 14.111 -60.827 1.00 77.25 525 ASN A CA 1
ATOM 4283 C C . ASN A 1 525 ? 26.065 15.534 -61.396 1.00 77.25 525 ASN A C 1
ATOM 4285 O O . ASN A 1 525 ? 26.310 15.702 -62.591 1.00 77.25 525 ASN A O 1
ATOM 4289 N N . SER A 1 526 ? 25.887 16.560 -60.560 1.00 72.75 526 SER A N 1
ATOM 4290 C CA . SER A 1 526 ? 25.999 17.966 -60.963 1.00 72.75 526 SER A CA 1
ATOM 4291 C C . SER A 1 526 ? 27.441 18.408 -61.232 1.00 72.75 526 SER A C 1
ATOM 4293 O O . SER A 1 526 ? 27.654 19.301 -62.051 1.00 72.75 526 SER A O 1
ATOM 4295 N N . VAL A 1 527 ? 28.419 17.795 -60.559 1.00 72.19 527 VAL A N 1
ATOM 4296 C CA . VAL A 1 527 ? 29.851 18.045 -60.776 1.00 72.19 527 VAL A CA 1
ATOM 4297 C C . VAL A 1 527 ? 30.324 17.360 -62.062 1.00 72.19 527 VAL A C 1
ATOM 4299 O O . VAL A 1 527 ? 31.049 17.971 -62.846 1.00 72.19 527 VAL A O 1
ATOM 4302 N N . LYS A 1 528 ? 29.855 16.133 -62.334 1.00 69.75 528 LYS A N 1
ATOM 4303 C CA . LYS A 1 528 ? 30.175 15.386 -63.565 1.00 69.75 528 LYS A CA 1
ATOM 4304 C C . LYS A 1 528 ? 29.495 15.953 -64.812 1.00 69.75 528 LYS A C 1
ATOM 4306 O O . LYS A 1 528 ? 30.113 16.043 -65.871 1.00 69.75 528 LYS A O 1
ATOM 4311 N N . ASN A 1 529 ? 28.231 16.362 -64.697 1.00 62.50 529 ASN A N 1
ATOM 4312 C CA . ASN A 1 529 ? 27.468 16.926 -65.805 1.00 62.50 529 ASN A CA 1
ATOM 4313 C C . ASN A 1 529 ? 27.467 18.454 -65.715 1.00 62.50 529 ASN A C 1
ATOM 4315 O O . ASN A 1 529 ? 26.579 19.054 -65.113 1.00 62.50 529 ASN A O 1
ATOM 4319 N N . ASN A 1 530 ? 28.402 19.106 -66.410 1.00 54.66 530 ASN A N 1
ATOM 4320 C CA . ASN A 1 530 ? 28.478 20.572 -66.537 1.00 54.66 530 ASN A CA 1
ATOM 4321 C C . ASN A 1 530 ? 27.267 21.227 -67.252 1.00 54.66 530 ASN A C 1
ATOM 4323 O O . ASN A 1 530 ? 27.293 22.403 -67.619 1.00 54.66 530 ASN A O 1
ATOM 4327 N N . SER A 1 531 ? 26.179 20.492 -67.462 1.00 49.16 531 SER A N 1
ATOM 4328 C CA . SER A 1 531 ? 24.977 20.958 -68.128 1.00 49.16 531 SER A CA 1
ATOM 4329 C C . SER A 1 531 ? 23.766 20.184 -67.613 1.00 49.16 531 SER A C 1
ATOM 4331 O O . SER A 1 531 ? 23.431 19.142 -68.161 1.00 49.16 531 SER A O 1
ATOM 4333 N N . LEU A 1 532 ? 23.124 20.681 -66.551 1.00 42.47 532 LEU A N 1
ATOM 4334 C CA . LEU A 1 532 ? 21.664 20.795 -66.414 1.00 42.47 532 LEU A CA 1
ATOM 4335 C C . LEU A 1 532 ? 21.292 21.471 -65.081 1.00 42.47 532 LEU A C 1
ATOM 4337 O O . LEU A 1 532 ? 21.957 21.353 -64.058 1.00 42.47 532 LEU A O 1
ATOM 4341 N N . ARG A 1 533 ? 20.240 22.285 -65.149 1.00 48.41 533 ARG A N 1
ATOM 4342 C CA . ARG A 1 533 ? 19.792 23.242 -64.132 1.00 48.41 533 ARG A CA 1
ATOM 4343 C C . ARG A 1 533 ? 19.330 22.560 -62.838 1.00 48.41 533 ARG A C 1
ATOM 4345 O O . ARG A 1 533 ? 18.215 22.060 -62.803 1.00 48.41 533 ARG A O 1
ATOM 4352 N N . ILE A 1 534 ? 20.062 22.748 -61.740 1.00 43.38 534 ILE A N 1
ATOM 4353 C CA . ILE A 1 534 ? 19.473 22.788 -60.391 1.00 43.38 534 ILE A CA 1
ATOM 4354 C C . ILE A 1 534 ? 20.032 24.029 -59.678 1.00 43.38 534 ILE A C 1
ATOM 4356 O O . ILE A 1 534 ? 21.154 24.059 -59.186 1.00 43.38 534 ILE A O 1
ATOM 4360 N N . LYS A 1 535 ? 19.258 25.122 -59.717 1.00 42.25 535 LYS A N 1
ATOM 4361 C CA . LYS A 1 535 ? 19.560 26.418 -59.069 1.00 42.25 535 LYS A CA 1
ATOM 4362 C C . LYS A 1 535 ? 18.832 26.596 -57.726 1.00 42.25 535 LYS A C 1
ATOM 4364 O O . LYS A 1 535 ? 18.672 27.722 -57.264 1.00 42.25 535 LYS A O 1
ATOM 4369 N N . LYS A 1 536 ? 18.391 25.515 -57.083 1.00 39.75 536 LYS A N 1
ATOM 4370 C CA . LYS A 1 536 ? 17.940 25.550 -55.686 1.00 39.75 536 LYS A CA 1
ATOM 4371 C C . LYS A 1 536 ? 18.914 24.715 -54.858 1.00 39.75 536 LYS A C 1
ATOM 4373 O O . LYS A 1 536 ? 19.102 23.553 -55.169 1.00 39.75 536 LYS A O 1
ATOM 4378 N N . GLY A 1 537 ? 19.565 25.338 -53.873 1.00 43.97 537 GLY A N 1
ATOM 4379 C CA . GLY A 1 537 ? 20.299 24.631 -52.815 1.00 43.97 537 GLY A CA 1
ATOM 4380 C C . GLY A 1 537 ? 21.833 24.633 -52.859 1.00 43.97 537 GLY A C 1
ATOM 4381 O O . GLY A 1 537 ? 22.433 24.274 -51.856 1.00 43.97 537 GLY A O 1
ATOM 4382 N N . LYS A 1 538 ? 22.509 25.096 -53.927 1.00 46.81 538 LYS A N 1
ATOM 4383 C CA . LYS A 1 538 ? 23.994 25.035 -54.001 1.00 46.81 538 LYS A CA 1
ATOM 4384 C C . LYS A 1 538 ? 24.753 25.748 -52.866 1.00 46.81 538 LYS A C 1
ATOM 4386 O O . LYS A 1 538 ? 25.915 25.441 -52.679 1.00 46.81 538 LYS A O 1
ATOM 4391 N N . LYS A 1 539 ? 24.141 26.706 -52.155 1.00 48.94 539 LYS A N 1
ATOM 4392 C CA . LYS A 1 539 ? 24.768 27.386 -51.002 1.00 48.94 539 LYS A CA 1
ATOM 4393 C C . LYS A 1 539 ? 24.459 26.730 -49.653 1.00 48.94 539 LYS A C 1
ATOM 4395 O O . LYS A 1 539 ? 25.213 26.954 -48.721 1.00 48.94 539 LYS A O 1
ATOM 4400 N N . ASP A 1 540 ? 23.372 25.964 -49.556 1.00 49.38 540 ASP A N 1
ATOM 4401 C CA . ASP A 1 540 ? 22.942 25.347 -48.296 1.00 49.38 540 ASP A CA 1
ATOM 4402 C C . ASP A 1 540 ? 23.549 23.949 -48.105 1.00 49.38 540 ASP A C 1
ATOM 4404 O O . ASP A 1 540 ? 23.816 23.563 -46.973 1.00 49.38 540 ASP A O 1
ATOM 4408 N N . PHE A 1 541 ? 23.797 23.218 -49.201 1.00 56.59 541 PHE A N 1
ATOM 4409 C CA . PHE A 1 541 ? 24.376 21.867 -49.186 1.00 56.59 541 PHE A CA 1
ATOM 4410 C C . PHE A 1 541 ? 25.895 21.855 -48.913 1.00 56.59 541 PHE A C 1
ATOM 4412 O O . PHE A 1 541 ? 26.402 20.952 -48.265 1.00 56.59 541 PHE A O 1
ATOM 4419 N N . THR A 1 542 ? 26.632 22.874 -49.370 1.00 56.59 542 THR A N 1
ATOM 4420 C CA . THR A 1 542 ? 28.108 22.927 -49.294 1.00 56.59 542 THR A CA 1
ATOM 4421 C C . THR A 1 542 ? 28.647 23.650 -48.054 1.00 56.59 542 THR A C 1
ATOM 4423 O O . THR A 1 542 ? 29.838 23.940 -47.990 1.00 56.59 542 THR A O 1
ATOM 4426 N N . ASP A 1 543 ? 27.798 24.028 -47.094 1.00 70.06 543 ASP A N 1
ATOM 4427 C CA . ASP A 1 543 ? 28.243 24.762 -45.904 1.00 70.06 543 ASP A CA 1
ATOM 4428 C C . ASP A 1 543 ? 28.808 23.799 -44.847 1.00 70.06 543 ASP A C 1
ATOM 4430 O O . ASP A 1 543 ? 28.152 23.429 -43.867 1.00 70.06 543 ASP A O 1
ATOM 4434 N N . LEU A 1 544 ? 30.059 23.388 -45.065 1.00 66.19 544 LEU A N 1
ATOM 4435 C CA . LEU A 1 544 ? 30.832 22.553 -44.147 1.00 66.19 544 LEU A CA 1
ATOM 4436 C C . LEU A 1 544 ? 30.870 23.121 -42.729 1.00 66.19 544 LEU A C 1
ATOM 4438 O O . LEU A 1 544 ? 30.741 22.371 -41.764 1.00 66.19 544 LEU A O 1
ATOM 4442 N N . MET A 1 545 ? 31.003 24.442 -42.584 1.00 64.44 545 MET A N 1
ATOM 4443 C CA . MET A 1 545 ? 31.034 25.097 -41.275 1.00 64.44 545 MET A CA 1
ATOM 4444 C C . MET A 1 545 ? 29.712 24.924 -40.530 1.00 64.44 545 MET A C 1
ATOM 4446 O O . MET A 1 545 ? 29.715 24.628 -39.334 1.00 64.44 545 MET A O 1
ATOM 4450 N N . ARG A 1 546 ? 28.576 25.043 -41.221 1.00 77.75 546 ARG A N 1
ATOM 4451 C CA . ARG A 1 546 ? 27.257 24.782 -40.633 1.00 77.75 546 ARG A CA 1
ATOM 4452 C C . ARG A 1 546 ? 27.102 23.331 -40.177 1.00 77.75 546 ARG A C 1
ATOM 4454 O O . ARG A 1 546 ? 26.642 23.111 -39.057 1.00 77.75 546 ARG A O 1
ATOM 4461 N N . LEU A 1 547 ? 27.494 22.359 -41.002 1.00 69.75 547 LEU A N 1
ATOM 4462 C CA . LEU A 1 547 ? 27.411 20.936 -40.642 1.00 69.75 547 LEU A CA 1
ATOM 4463 C C . LEU A 1 547 ? 28.351 20.589 -39.483 1.00 69.75 547 LEU A C 1
ATOM 4465 O O . LEU A 1 547 ? 27.965 19.859 -38.572 1.00 69.75 547 LEU A O 1
ATOM 4469 N N . ARG A 1 548 ? 29.552 21.174 -39.456 1.00 67.25 548 ARG A N 1
ATOM 4470 C CA . ARG A 1 548 ? 30.516 21.004 -38.363 1.00 67.25 548 ARG A CA 1
ATOM 4471 C C . ARG A 1 548 ? 29.997 21.598 -37.055 1.00 67.25 548 ARG A C 1
ATOM 4473 O O . ARG A 1 548 ? 30.106 20.954 -36.018 1.00 67.25 548 ARG A O 1
ATOM 4480 N N . ASN A 1 549 ? 29.371 22.774 -37.108 1.00 73.50 549 ASN A N 1
ATOM 4481 C CA . ASN A 1 549 ? 28.715 23.380 -35.948 1.00 73.50 549 ASN A CA 1
ATOM 4482 C C . ASN A 1 549 ? 27.545 22.517 -35.449 1.00 73.50 549 ASN A C 1
ATOM 4484 O O . ASN A 1 549 ? 27.439 22.283 -34.249 1.00 73.50 549 ASN A O 1
ATOM 4488 N N . GLN A 1 550 ? 26.721 21.973 -36.353 1.00 71.38 550 GLN A N 1
ATOM 4489 C CA . GLN A 1 550 ? 25.648 21.035 -36.001 1.00 71.38 550 GLN A CA 1
ATOM 4490 C C . GLN A 1 550 ? 26.194 19.756 -35.345 1.00 71.38 550 GLN A C 1
ATOM 4492 O O . GLN A 1 550 ? 25.629 19.277 -34.363 1.00 71.38 550 GLN A O 1
ATOM 4497 N N . TYR A 1 551 ? 27.309 19.226 -35.851 1.00 65.50 551 TYR A N 1
ATOM 4498 C CA . TYR A 1 551 ? 27.955 18.039 -35.298 1.00 65.50 551 TYR A CA 1
ATOM 4499 C C . TYR A 1 551 ? 28.531 18.297 -33.898 1.00 65.50 551 TYR A C 1
ATOM 4501 O O . TYR A 1 551 ? 28.244 17.543 -32.969 1.00 65.50 551 TYR A O 1
ATOM 4509 N N . VAL A 1 552 ? 29.256 19.402 -33.704 1.00 62.19 552 VAL A N 1
ATOM 4510 C CA . VAL A 1 552 ? 29.799 19.805 -32.393 1.00 62.19 552 VAL A CA 1
ATOM 4511 C C . VAL A 1 552 ? 28.679 20.037 -31.371 1.00 62.19 552 VAL A C 1
ATOM 4513 O O . VAL A 1 552 ? 28.760 19.540 -30.249 1.00 62.19 552 VAL A O 1
ATOM 4516 N N . GLU A 1 553 ? 27.586 20.700 -31.761 1.00 60.09 553 GLU A N 1
ATOM 4517 C CA . GLU A 1 553 ? 26.414 20.879 -30.891 1.00 60.09 553 GLU A CA 1
ATOM 4518 C C . GLU A 1 553 ? 25.748 19.547 -30.498 1.00 60.09 553 GLU A C 1
ATOM 4520 O O . GLU A 1 553 ? 25.257 19.421 -29.372 1.00 60.09 553 GLU A O 1
ATOM 4525 N N . SER A 1 554 ? 25.751 18.555 -31.396 1.00 60.72 554 SER A N 1
ATOM 4526 C CA . SER A 1 554 ? 25.156 17.230 -31.167 1.00 60.72 554 SER A CA 1
ATOM 4527 C C . SER A 1 554 ? 26.001 16.304 -30.281 1.00 60.72 554 SER A C 1
ATOM 4529 O O . SER A 1 554 ? 25.453 15.454 -29.578 1.00 60.72 554 SER A O 1
ATOM 4531 N N . ILE A 1 555 ? 27.328 16.480 -30.266 1.00 58.34 555 ILE A N 1
ATOM 4532 C CA . ILE A 1 555 ? 28.240 15.698 -29.417 1.00 58.34 555 ILE A CA 1
ATOM 4533 C C . ILE A 1 555 ? 28.114 16.113 -27.946 1.00 58.34 555 ILE A C 1
ATOM 4535 O O . ILE A 1 555 ? 28.037 15.238 -27.080 1.00 58.34 555 ILE A O 1
ATOM 4539 N N . ASP A 1 556 ? 28.071 17.422 -27.678 1.00 45.16 556 ASP A N 1
ATOM 4540 C CA . ASP A 1 556 ? 28.116 17.990 -26.319 1.00 45.16 556 ASP A CA 1
ATOM 4541 C C . ASP A 1 556 ? 26.758 18.000 -25.619 1.00 45.16 556 ASP A C 1
ATOM 4543 O O . ASP A 1 556 ? 26.659 17.980 -24.389 1.00 45.16 556 ASP A O 1
ATOM 4547 N N . LYS A 1 557 ? 25.682 18.036 -26.398 1.00 52.19 557 LYS A N 1
ATOM 4548 C CA . LYS A 1 557 ? 24.325 17.924 -25.895 1.00 52.19 557 LYS A CA 1
ATOM 4549 C C . LYS A 1 557 ? 23.651 16.889 -26.771 1.00 52.19 557 LYS A C 1
ATOM 4551 O O . LYS A 1 557 ? 23.373 17.184 -27.929 1.00 52.19 557 LYS A O 1
ATOM 4556 N N . LEU A 1 558 ? 23.334 15.720 -26.217 1.00 50.09 558 LEU A N 1
ATOM 4557 C CA . LEU A 1 558 ? 22.302 14.834 -26.763 1.00 50.09 558 LEU A CA 1
ATOM 4558 C C . LEU A 1 558 ? 20.989 15.644 -26.792 1.00 50.09 558 LEU A C 1
ATOM 4560 O O . LEU A 1 558 ? 20.192 15.641 -25.857 1.00 50.09 558 LEU A O 1
ATOM 4564 N N . THR A 1 559 ? 20.853 16.511 -27.794 1.00 39.97 559 THR A N 1
ATOM 4565 C CA . THR A 1 559 ? 19.873 17.590 -27.847 1.00 39.97 559 THR A CA 1
ATOM 4566 C C . THR A 1 559 ? 18.655 17.040 -28.541 1.00 39.97 559 THR A C 1
ATOM 4568 O O . THR A 1 559 ? 18.441 17.209 -29.738 1.00 39.97 559 THR A O 1
ATOM 4571 N N . TRP A 1 560 ? 17.826 16.381 -27.743 1.00 52.31 560 TRP A N 1
ATOM 4572 C CA . TRP A 1 560 ? 16.523 15.885 -28.154 1.00 52.31 560 TRP A CA 1
ATOM 4573 C C . TRP A 1 560 ? 15.552 17.055 -28.277 1.00 52.31 560 TRP A C 1
ATOM 4575 O O . TRP A 1 560 ? 14.712 17.306 -27.408 1.00 52.31 560 TRP A O 1
ATOM 4585 N N . LYS A 1 561 ? 15.661 17.826 -29.355 1.00 34.75 561 LYS A N 1
ATOM 4586 C CA . LYS A 1 561 ? 14.522 18.643 -29.758 1.00 34.75 561 LYS A CA 1
ATOM 4587 C C . LYS A 1 561 ? 13.482 17.659 -30.281 1.00 34.75 561 LYS A C 1
ATOM 4589 O O . LYS A 1 561 ? 13.761 16.949 -31.241 1.00 34.75 561 LYS A O 1
ATOM 4594 N N . LYS A 1 562 ? 12.293 17.616 -29.649 1.00 30.06 562 LYS A N 1
ATOM 4595 C CA . LYS A 1 562 ? 11.098 17.036 -30.291 1.00 30.06 562 LYS A CA 1
ATOM 4596 C C . LYS A 1 562 ? 11.105 17.519 -31.739 1.00 30.06 562 LYS A C 1
ATOM 4598 O O . LYS A 1 562 ? 11.417 18.707 -31.912 1.00 30.06 562 LYS A O 1
ATOM 4603 N N . PRO A 1 563 ? 10.783 16.667 -32.731 1.00 27.64 563 PRO A N 1
ATOM 4604 C CA . PRO A 1 563 ? 10.694 17.115 -34.111 1.00 27.64 563 PRO A CA 1
ATOM 4605 C C . PRO A 1 563 ? 9.906 18.414 -34.087 1.00 27.64 563 PRO A C 1
ATOM 4607 O O . PRO A 1 563 ? 8.786 18.451 -33.565 1.00 27.64 563 PRO A O 1
ATOM 4610 N N . SER A 1 564 ? 10.573 19.511 -34.471 1.00 28.17 564 SER A N 1
ATOM 4611 C CA . SER A 1 564 ? 9.962 20.833 -34.510 1.00 28.17 564 SER A CA 1
ATOM 4612 C C . SER A 1 564 ? 8.704 20.616 -35.301 1.00 28.17 564 SER A C 1
ATOM 4614 O O . SER A 1 564 ? 8.871 20.253 -36.466 1.00 28.17 564 SER A O 1
ATOM 4616 N N . ALA A 1 565 ? 7.541 20.693 -34.623 1.00 28.42 565 ALA A N 1
ATOM 4617 C CA . ALA A 1 565 ? 6.266 20.190 -35.113 1.00 28.42 565 ALA A CA 1
ATOM 4618 C C . ALA A 1 565 ? 6.301 20.294 -36.621 1.00 28.42 565 ALA A C 1
ATOM 4620 O O . ALA A 1 565 ? 6.314 21.422 -37.136 1.00 28.42 565 ALA A O 1
ATOM 4621 N N . SER A 1 566 ? 6.465 19.147 -37.303 1.00 28.05 566 SER A N 1
ATOM 4622 C CA . SER A 1 566 ? 6.231 19.094 -38.735 1.00 28.05 566 SER A CA 1
ATOM 4623 C C . SER A 1 566 ? 4.955 19.889 -38.875 1.00 28.05 566 SER A C 1
ATOM 4625 O O . SER A 1 566 ? 4.002 19.616 -38.130 1.00 28.05 566 SER A O 1
ATOM 4627 N N . LYS A 1 567 ? 5.032 21.019 -39.607 1.00 29.52 567 LYS A N 1
ATOM 4628 C CA . LYS A 1 567 ? 3.900 21.933 -39.800 1.00 29.52 567 LYS A CA 1
ATOM 4629 C C . LYS A 1 567 ? 2.709 21.021 -39.850 1.00 29.52 567 LYS A C 1
ATOM 4631 O O . LYS A 1 567 ? 2.758 20.168 -40.731 1.00 29.52 567 LYS A O 1
ATOM 4636 N N . LYS A 1 568 ? 1.786 21.087 -38.873 1.00 27.55 568 LYS A N 1
ATOM 4637 C CA . LYS A 1 568 ? 0.632 20.190 -38.852 1.00 27.55 568 LYS A CA 1
ATOM 4638 C C . LYS A 1 568 ? 0.104 20.253 -40.271 1.00 27.55 568 LYS A C 1
ATOM 4640 O O . LYS A 1 568 ? -0.510 21.252 -40.649 1.00 27.55 568 LYS A O 1
ATOM 4645 N N . THR A 1 569 ? 0.399 19.240 -41.075 1.00 26.19 569 THR A N 1
ATOM 4646 C CA . THR A 1 569 ? -0.355 18.956 -42.262 1.00 26.19 569 THR A CA 1
ATOM 4647 C C . THR A 1 569 ? -1.605 18.477 -41.591 1.00 26.19 569 THR A C 1
ATOM 4649 O O . THR A 1 569 ? -1.728 17.326 -41.180 1.00 26.19 569 THR A O 1
ATOM 4652 N N . VAL A 1 570 ? -2.478 19.448 -41.315 1.00 27.97 570 VAL A N 1
ATOM 4653 C CA . VAL A 1 570 ? -3.898 19.209 -41.249 1.00 27.97 570 VAL A CA 1
ATOM 4654 C C . VAL A 1 570 ? -4.097 18.232 -42.389 1.00 27.97 570 VAL A C 1
ATOM 4656 O O . VAL A 1 570 ? -3.831 18.588 -43.539 1.00 27.97 570 VAL A O 1
ATOM 4659 N N . PHE A 1 571 ? -4.384 16.973 -42.063 1.00 31.97 571 PHE A N 1
ATOM 4660 C CA . PHE A 1 571 ? -4.884 16.029 -43.037 1.00 31.97 571 PHE A CA 1
ATOM 4661 C C . PHE A 1 571 ? -6.190 16.661 -43.505 1.00 31.97 571 PHE A C 1
ATOM 4663 O O . PHE A 1 571 ? -7.264 16.431 -42.948 1.00 31.97 571 PHE A O 1
ATOM 4670 N N . VAL A 1 572 ? -6.082 17.570 -44.470 1.00 39.22 572 VAL A N 1
ATOM 4671 C CA . VAL A 1 572 ? -7.200 18.016 -45.262 1.00 39.22 572 VAL A CA 1
ATOM 4672 C C . VAL A 1 572 ? -7.484 16.776 -46.075 1.00 39.22 572 VAL A C 1
ATOM 4674 O O . VAL A 1 572 ? -6.789 16.490 -47.047 1.00 39.22 572 VAL A O 1
ATOM 4677 N N . LYS A 1 573 ? -8.439 15.967 -45.600 1.00 43.00 573 LYS A N 1
ATOM 4678 C CA . LYS A 1 573 ? -9.059 14.963 -46.458 1.00 43.00 573 LYS A CA 1
ATOM 4679 C C . LYS A 1 573 ? -9.356 15.685 -47.778 1.00 43.00 573 LYS A C 1
ATOM 4681 O O . LYS A 1 573 ? -9.965 16.760 -47.698 1.00 43.00 573 LYS A O 1
ATOM 4686 N N . PRO A 1 574 ? -8.880 15.179 -48.931 1.00 57.03 574 PRO A N 1
ATOM 4687 C CA . PRO A 1 574 ? -9.124 15.834 -50.208 1.00 57.03 574 PRO A CA 1
ATOM 4688 C C . PRO A 1 574 ? -10.618 16.126 -50.305 1.00 57.03 574 PRO A C 1
ATOM 4690 O O . PRO A 1 574 ? -11.444 15.299 -49.899 1.00 57.03 574 PRO A O 1
ATOM 4693 N N . SER A 1 575 ? -10.969 17.340 -50.735 1.00 62.62 575 SER A N 1
ATOM 4694 C CA . SER A 1 575 ? -12.376 17.703 -50.857 1.00 62.62 575 SER A CA 1
ATOM 4695 C C . SER A 1 575 ? -13.046 16.675 -51.767 1.00 62.62 575 SER A C 1
ATOM 4697 O O . SER A 1 575 ? -12.434 16.196 -52.724 1.00 62.62 575 SER A O 1
ATOM 4699 N N . ILE A 1 576 ? -14.298 16.308 -51.490 1.00 71.62 576 ILE A N 1
ATOM 4700 C CA . ILE A 1 576 ? -15.029 15.340 -52.327 1.00 71.62 576 ILE A CA 1
ATOM 4701 C C . ILE A 1 576 ? -15.013 15.773 -53.793 1.00 71.62 576 ILE A C 1
ATOM 4703 O O . ILE A 1 576 ? -14.837 14.941 -54.674 1.00 71.62 576 ILE A O 1
ATOM 4707 N N . LYS A 1 577 ? -15.060 17.084 -54.040 1.00 76.00 577 LYS A N 1
ATOM 4708 C CA . LYS A 1 577 ? -14.880 17.682 -55.362 1.00 76.00 577 LYS A CA 1
ATOM 4709 C C . LYS A 1 577 ? -13.560 17.275 -56.033 1.00 76.00 577 LYS A C 1
ATOM 4711 O O . LYS A 1 577 ? -13.574 16.895 -57.197 1.00 76.00 577 LYS A O 1
ATOM 4716 N N . ASP A 1 578 ? -12.446 17.318 -55.304 1.00 78.81 578 ASP A N 1
ATOM 4717 C CA . ASP A 1 578 ? -11.123 16.959 -55.829 1.00 78.81 578 ASP A CA 1
ATOM 4718 C C . ASP A 1 578 ? -11.047 15.453 -56.119 1.00 78.81 578 ASP A C 1
ATOM 4720 O O . ASP A 1 578 ? -10.519 15.041 -57.148 1.00 78.81 578 ASP A O 1
ATOM 4724 N N . THR A 1 579 ? -11.672 14.639 -55.261 1.00 77.81 579 THR A N 1
ATOM 4725 C CA . THR A 1 579 ? -11.749 13.178 -55.436 1.00 77.81 579 THR A CA 1
ATOM 4726 C C . THR A 1 579 ? -12.592 12.795 -56.658 1.00 77.81 579 THR A C 1
ATOM 4728 O O . THR A 1 579 ? -12.204 11.920 -57.431 1.00 77.81 579 THR A O 1
ATOM 4731 N N . VAL A 1 580 ? -13.734 13.462 -56.865 1.00 77.94 580 VAL A N 1
ATOM 4732 C CA . VAL A 1 580 ? -14.593 13.247 -58.040 1.00 77.94 580 VAL A CA 1
ATOM 4733 C C . VAL A 1 580 ? -13.869 13.677 -59.313 1.00 77.94 580 VAL A C 1
ATOM 4735 O O . VAL A 1 580 ? -13.886 12.950 -60.298 1.00 77.94 580 VAL A O 1
ATOM 4738 N N . PHE A 1 581 ? -13.189 14.825 -59.304 1.00 81.94 581 PHE A N 1
ATOM 4739 C CA . PHE A 1 581 ? -12.491 15.322 -60.493 1.00 81.94 581 PHE A CA 1
ATOM 4740 C C . PHE A 1 581 ? -11.316 14.436 -60.888 1.00 81.94 581 PHE A C 1
ATOM 4742 O O . PHE A 1 581 ? -11.141 14.175 -62.077 1.00 81.94 581 PHE A O 1
ATOM 4749 N N . GLN A 1 582 ? -10.564 13.932 -59.910 1.00 78.75 582 GLN A N 1
ATOM 4750 C CA . GLN A 1 582 ? -9.491 12.980 -60.160 1.00 78.75 582 GLN A CA 1
ATOM 4751 C C . GLN A 1 582 ? -10.033 11.690 -60.799 1.00 78.75 582 GLN A C 1
ATOM 4753 O O . GLN A 1 582 ? -9.544 11.280 -61.847 1.00 78.75 582 GLN A O 1
ATOM 4758 N N . LYS A 1 583 ? -11.108 11.108 -60.253 1.00 77.50 583 LYS A N 1
ATOM 4759 C CA . LYS A 1 583 ? -11.726 9.896 -60.822 1.00 77.50 583 LYS A CA 1
ATOM 4760 C C . LYS A 1 583 ? -12.388 10.118 -62.186 1.00 77.50 583 LYS A C 1
ATOM 4762 O O . LYS A 1 583 ? -12.366 9.223 -63.027 1.00 77.50 583 LYS A O 1
ATOM 4767 N N . CYS A 1 584 ? -12.958 11.295 -62.444 1.00 76.94 584 CYS A N 1
ATOM 4768 C CA . CYS A 1 584 ? -13.457 11.643 -63.777 1.00 76.94 584 CYS A CA 1
ATOM 4769 C C . CYS A 1 584 ? -12.306 11.767 -64.787 1.00 76.94 584 CYS A C 1
ATOM 4771 O O . CYS A 1 584 ? -12.438 11.286 -65.908 1.00 76.94 584 CYS A O 1
ATOM 4773 N N . GLN A 1 585 ? -11.166 12.346 -64.390 1.00 76.81 585 GLN A N 1
ATOM 4774 C CA . GLN A 1 585 ? -9.968 12.417 -65.235 1.00 76.81 585 GLN A CA 1
ATOM 4775 C C . GLN A 1 585 ? -9.381 11.032 -65.527 1.00 76.81 585 GLN A C 1
ATOM 4777 O O . GLN A 1 585 ? -9.057 10.752 -66.679 1.00 76.81 585 GLN A O 1
ATOM 4782 N N . GLU A 1 586 ? -9.297 10.160 -64.519 1.00 79.06 586 GLU A N 1
ATOM 4783 C CA . GLU A 1 586 ? -8.835 8.771 -64.670 1.00 79.06 586 GLU A CA 1
ATOM 4784 C C . GLU A 1 586 ? -9.707 7.977 -65.660 1.00 79.06 586 GLU A C 1
ATOM 4786 O O . GLU A 1 586 ? -9.187 7.166 -66.422 1.00 79.06 586 GLU A O 1
ATOM 4791 N N . ASN A 1 587 ? -11.011 8.269 -65.719 1.00 73.44 587 ASN A N 1
ATOM 4792 C CA . ASN A 1 587 ? -11.957 7.644 -66.651 1.00 73.44 587 ASN A CA 1
ATOM 4793 C C . ASN A 1 587 ? -12.154 8.418 -67.971 1.00 73.44 587 ASN A C 1
ATOM 4795 O O . ASN A 1 587 ? -13.017 8.062 -68.774 1.00 73.44 587 ASN A O 1
ATOM 4799 N N . GLY A 1 588 ? -11.369 9.473 -68.221 1.00 72.31 588 GLY A N 1
ATOM 4800 C CA . GLY A 1 588 ? -11.426 10.255 -69.462 1.00 72.31 588 GLY A CA 1
ATOM 4801 C C . GLY A 1 588 ? -12.687 11.115 -69.637 1.00 72.31 588 GLY A C 1
ATOM 4802 O O . GLY A 1 588 ? -13.001 11.518 -70.757 1.00 72.31 588 GLY A O 1
ATOM 4803 N N . ILE A 1 589 ? -13.413 11.406 -68.556 1.00 79.75 589 ILE A N 1
ATOM 4804 C CA . ILE A 1 589 ? -14.647 12.199 -68.549 1.00 79.75 589 ILE A CA 1
ATOM 4805 C C . ILE A 1 589 ? -14.304 13.682 -68.358 1.00 79.75 589 ILE A C 1
ATOM 4807 O O . ILE A 1 589 ? -13.677 14.079 -67.372 1.00 79.75 589 ILE A O 1
ATOM 4811 N N . ALA A 1 590 ? -14.746 14.530 -69.289 1.00 74.25 590 ALA A N 1
ATOM 4812 C CA . ALA A 1 590 ? -14.513 15.968 -69.220 1.00 74.25 590 ALA A CA 1
ATOM 4813 C C . ALA A 1 590 ? -15.478 16.645 -68.232 1.00 74.25 590 ALA A C 1
ATOM 4815 O O . ALA A 1 590 ? -16.698 16.541 -68.363 1.00 74.25 590 ALA A O 1
ATOM 4816 N N . VAL A 1 591 ? -14.920 17.382 -67.268 1.00 80.75 591 VAL A N 1
ATOM 4817 C CA . VAL A 1 591 ? -15.678 18.199 -66.311 1.00 80.75 591 VAL A CA 1
ATOM 4818 C C . VAL A 1 591 ? -15.573 19.668 -66.715 1.00 80.75 591 VAL A C 1
ATOM 4820 O O . VAL A 1 591 ? -14.487 20.248 -66.684 1.00 80.75 591 VAL A O 1
ATOM 4823 N N . ILE A 1 592 ? -16.698 20.287 -67.073 1.00 81.69 592 ILE A N 1
ATOM 4824 C CA . ILE A 1 592 ? -16.748 21.677 -67.551 1.00 81.69 592 ILE A CA 1
ATOM 4825 C C . ILE A 1 592 ? -17.491 22.546 -66.524 1.00 81.69 592 ILE A C 1
ATOM 4827 O O . ILE A 1 592 ? -18.608 22.206 -66.143 1.00 81.69 592 ILE A O 1
ATOM 4831 N N . PRO A 1 593 ? -16.934 23.672 -66.048 1.00 79.88 593 PRO A N 1
ATOM 4832 C CA . PRO A 1 593 ? -17.658 24.571 -65.149 1.00 79.88 593 PRO A CA 1
ATOM 4833 C C . PRO A 1 593 ? -18.836 25.251 -65.872 1.00 79.88 593 PRO A C 1
ATOM 4835 O O . PRO A 1 593 ? -18.663 25.856 -66.928 1.00 79.88 593 PRO A O 1
ATOM 4838 N N . GLY A 1 594 ? -20.034 25.146 -65.293 1.00 75.19 594 GLY A N 1
ATOM 4839 C CA . GLY A 1 594 ? -21.293 25.685 -65.816 1.00 75.19 594 GLY A CA 1
ATOM 4840 C C . GLY A 1 594 ? -21.777 26.957 -65.103 1.00 75.19 594 GLY A C 1
ATOM 4841 O O . GLY A 1 594 ? -20.989 27.750 -64.588 1.00 75.19 594 GLY A O 1
ATOM 4842 N N . LYS A 1 595 ? -23.097 27.182 -65.082 1.00 76.62 595 LYS A N 1
ATOM 4843 C CA . LYS A 1 595 ? -23.718 28.348 -64.421 1.00 76.62 595 LYS A CA 1
ATOM 4844 C C . LYS A 1 595 ? -23.723 28.209 -62.893 1.00 76.62 595 LYS A C 1
ATOM 4846 O O . LYS A 1 595 ? -23.647 27.1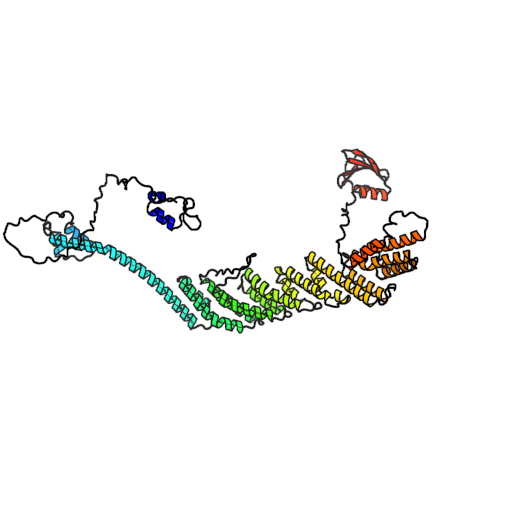11 -62.356 1.00 76.62 595 LYS A O 1
ATOM 4851 N N . ILE A 1 596 ? -23.849 29.334 -62.195 1.00 75.38 596 ILE A N 1
ATOM 4852 C CA . ILE A 1 596 ? -24.038 29.367 -60.740 1.00 75.38 596 ILE A CA 1
ATOM 4853 C C . ILE A 1 596 ? -25.544 29.326 -60.456 1.00 75.38 596 ILE A C 1
ATOM 4855 O O . ILE A 1 596 ? -26.287 30.144 -61.001 1.00 75.38 596 ILE A O 1
ATOM 4859 N N . LYS A 1 597 ? -25.994 28.394 -59.613 1.00 65.38 597 LYS A N 1
ATOM 4860 C CA . LYS A 1 597 ? -27.383 28.277 -59.134 1.00 65.38 597 LYS A CA 1
ATOM 4861 C C . LYS A 1 597 ? -27.344 28.330 -57.603 1.00 65.38 597 LYS A C 1
ATOM 4863 O O . LYS A 1 597 ? -26.504 27.673 -56.997 1.00 65.38 597 LYS A O 1
ATOM 4868 N N . ASP A 1 598 ? -28.155 29.193 -56.990 1.00 63.25 598 ASP A N 1
ATOM 4869 C CA . ASP A 1 598 ? -28.213 29.412 -55.529 1.00 63.25 598 ASP A CA 1
ATOM 4870 C C . ASP A 1 598 ? -26.843 29.633 -54.850 1.00 63.25 598 ASP A C 1
ATOM 4872 O O . ASP A 1 598 ? -26.549 29.112 -53.775 1.00 63.25 598 ASP A O 1
ATOM 4876 N N . GLY A 1 599 ? -25.963 30.399 -55.507 1.00 68.69 599 GLY A N 1
ATOM 4877 C CA . GLY A 1 599 ? -24.621 30.718 -55.004 1.00 68.69 599 GLY A CA 1
ATOM 4878 C C . GLY A 1 599 ? -23.597 29.580 -55.106 1.00 68.69 599 GLY A C 1
ATOM 4879 O O . GLY A 1 599 ? -22.450 29.770 -54.701 1.00 68.69 599 GLY A O 1
ATOM 4880 N N . LYS A 1 600 ? -23.968 28.421 -55.670 1.00 76.00 600 LYS A N 1
ATOM 4881 C CA . LYS A 1 600 ? -23.088 27.258 -55.864 1.00 76.00 600 LYS A CA 1
ATOM 4882 C C . LYS A 1 600 ? -22.758 27.051 -57.340 1.00 76.00 600 LYS A C 1
ATOM 4884 O O . LYS A 1 600 ? -23.588 27.241 -58.227 1.00 76.00 600 LYS A O 1
ATOM 4889 N N . GLN A 1 601 ? -21.506 26.681 -57.597 1.00 78.94 601 GLN A N 1
ATOM 4890 C CA . GLN A 1 601 ? -20.979 26.452 -58.939 1.00 78.94 601 GLN A CA 1
ATOM 4891 C C . GLN A 1 601 ? -21.446 25.087 -59.464 1.00 78.94 601 GLN A C 1
ATOM 4893 O O . GLN A 1 601 ? -21.086 24.062 -58.883 1.00 78.94 601 GLN A O 1
ATOM 4898 N N . MET A 1 602 ? -22.200 25.072 -60.567 1.00 81.38 602 MET A N 1
ATOM 4899 C CA . MET A 1 602 ? -22.551 23.835 -61.271 1.00 81.38 602 MET A CA 1
ATOM 4900 C C . MET A 1 602 ? -21.407 23.406 -62.199 1.00 81.38 602 MET A C 1
ATOM 4902 O O . MET A 1 602 ? -20.672 24.245 -62.734 1.00 81.38 602 MET A O 1
ATOM 4906 N N . TYR A 1 603 ? -21.301 22.105 -62.436 1.00 85.31 603 TYR A N 1
ATOM 4907 C CA . TYR A 1 603 ? -20.381 21.447 -63.358 1.00 85.31 603 TYR A CA 1
ATOM 4908 C C . TYR A 1 603 ? -21.176 20.618 -64.360 1.00 85.31 603 TYR A C 1
ATOM 4910 O O . TYR A 1 603 ? -22.203 20.047 -64.020 1.00 85.31 603 TYR A O 1
ATOM 4918 N N . HIS A 1 604 ? -20.748 20.583 -65.611 1.00 80.56 604 HIS A N 1
ATOM 4919 C CA . HIS A 1 604 ? -21.322 19.742 -66.651 1.00 80.56 604 HIS A CA 1
ATOM 4920 C C . HIS A 1 604 ? -20.368 18.578 -66.873 1.00 80.56 604 HIS A C 1
ATOM 4922 O O . HIS A 1 604 ? -19.185 18.789 -67.151 1.00 80.56 604 HIS A O 1
ATOM 4928 N N . ILE A 1 605 ? -20.884 17.368 -66.691 1.00 80.94 605 ILE A N 1
ATOM 4929 C CA . ILE A 1 605 ? -20.144 16.117 -66.819 1.00 80.94 605 ILE A CA 1
ATOM 4930 C C . ILE A 1 605 ? -20.840 15.320 -67.919 1.00 80.94 605 ILE A C 1
ATOM 4932 O O . ILE A 1 605 ? -22.028 15.020 -67.814 1.00 80.94 605 ILE A O 1
ATOM 4936 N N . GLU A 1 606 ? -20.123 15.038 -69.003 1.00 76.31 606 GLU A N 1
ATOM 4937 C CA . GLU A 1 606 ? -20.655 14.284 -70.140 1.00 76.31 606 GLU A CA 1
ATOM 4938 C C . GLU A 1 606 ? -19.977 12.920 -70.207 1.00 76.31 606 GLU A C 1
ATOM 4940 O O . GLU A 1 606 ? -18.782 12.822 -70.485 1.00 76.31 606 GLU A O 1
ATOM 4945 N N . ASN A 1 607 ? -20.750 11.867 -69.947 1.00 72.75 607 ASN A N 1
ATOM 4946 C CA . ASN A 1 607 ? -20.278 10.488 -69.980 1.00 72.75 607 ASN A CA 1
ATOM 4947 C C . ASN A 1 607 ? -21.167 9.687 -70.940 1.00 72.75 607 ASN A C 1
ATOM 4949 O O . ASN A 1 607 ? -22.389 9.658 -70.793 1.00 72.75 607 ASN A O 1
ATOM 4953 N N . LYS A 1 608 ? -20.560 9.085 -71.973 1.00 67.19 608 LYS A N 1
ATOM 4954 C CA . LYS A 1 608 ? -21.232 8.227 -72.976 1.00 67.19 608 LYS A CA 1
ATOM 4955 C C . LYS A 1 608 ? -22.523 8.826 -73.581 1.00 67.19 608 LYS A C 1
ATOM 4957 O O . LYS A 1 608 ? -23.477 8.107 -73.857 1.00 67.19 608 LYS A O 1
ATOM 4962 N N . GLY A 1 609 ? -22.547 10.143 -73.812 1.00 65.25 609 GLY A N 1
ATOM 4963 C CA . GLY A 1 609 ? -23.667 10.856 -74.447 1.00 65.25 609 GLY A CA 1
ATOM 4964 C C . GLY A 1 609 ? -24.791 11.301 -73.501 1.00 65.25 609 GLY A C 1
ATOM 4965 O O . GLY A 1 609 ? -25.747 11.929 -73.958 1.00 65.25 609 GLY A O 1
ATOM 4966 N N . ILE A 1 610 ? -24.678 11.028 -72.196 1.00 71.88 610 ILE A N 1
ATOM 4967 C CA . ILE A 1 610 ? -25.581 11.543 -71.159 1.00 71.88 610 ILE A CA 1
ATOM 4968 C C . ILE A 1 610 ? -24.912 12.748 -70.494 1.00 71.88 610 ILE A C 1
ATOM 4970 O O . ILE A 1 610 ? -23.754 12.683 -70.076 1.00 71.88 610 ILE A O 1
ATOM 4974 N N . LYS A 1 611 ? -25.644 13.865 -70.419 1.00 75.06 611 LYS A N 1
ATOM 4975 C CA . LYS A 1 611 ? -25.176 15.113 -69.808 1.00 75.06 611 LYS A CA 1
ATOM 4976 C C . LYS A 1 611 ? -25.739 15.244 -68.402 1.00 75.06 611 LYS A C 1
ATOM 4978 O O . LYS A 1 611 ? -26.951 15.358 -68.236 1.00 75.06 611 LYS A O 1
ATOM 4983 N N . PHE A 1 612 ? -24.846 15.270 -67.422 1.00 80.00 612 PHE A N 1
ATOM 4984 C CA . PHE A 1 612 ? -25.161 15.529 -66.026 1.00 80.00 612 PHE A CA 1
ATOM 4985 C C . PHE A 1 612 ? -24.797 16.971 -65.682 1.00 80.00 612 PHE A C 1
ATOM 4987 O O . PHE A 1 612 ? -23.671 17.407 -65.939 1.00 80.00 612 PHE A O 1
ATOM 4994 N N . GLU A 1 613 ? -25.716 17.712 -65.063 1.00 82.50 613 GLU A N 1
ATOM 4995 C CA . GLU A 1 613 ? -25.364 18.965 -64.388 1.00 82.50 613 GLU A CA 1
ATOM 4996 C C . GLU A 1 613 ? -25.235 18.710 -62.889 1.00 82.50 613 GLU A C 1
ATOM 4998 O O . GLU A 1 613 ? -26.221 18.403 -62.226 1.00 82.50 613 GLU A O 1
ATOM 5003 N N . VAL A 1 614 ? -24.027 18.844 -62.353 1.00 83.38 614 VAL A N 1
ATOM 5004 C CA . VAL A 1 614 ? -23.673 18.430 -60.997 1.00 83.38 614 VAL A CA 1
ATOM 5005 C C . VAL A 1 614 ? -23.259 19.620 -60.143 1.00 83.38 614 VAL A C 1
ATOM 5007 O O . VAL A 1 614 ? -22.480 20.462 -60.589 1.00 83.38 614 VAL A O 1
ATOM 5010 N N . TYR A 1 615 ? -23.704 19.679 -58.892 1.00 84.81 615 TYR A N 1
ATOM 5011 C CA . TYR A 1 615 ? -23.109 20.556 -57.883 1.00 84.81 615 TYR A CA 1
ATOM 5012 C C . TYR A 1 615 ? -22.805 19.802 -56.597 1.00 84.81 615 TYR A C 1
ATOM 5014 O O . TYR A 1 615 ? -23.358 18.743 -56.309 1.00 84.81 615 TYR A O 1
ATOM 5022 N N . PHE A 1 616 ? -21.894 20.375 -55.816 1.00 80.75 616 PHE A N 1
ATOM 5023 C CA . PHE A 1 616 ? -21.482 19.823 -54.536 1.00 80.75 616 PHE A CA 1
ATOM 5024 C C . PHE A 1 616 ? -22.080 20.658 -53.416 1.00 80.75 616 PHE A C 1
ATOM 5026 O O . PHE A 1 616 ? -21.901 21.880 -53.382 1.00 80.75 616 PHE A O 1
ATOM 5033 N N . ASP A 1 617 ? -22.756 19.992 -52.487 1.00 77.44 617 ASP A N 1
ATOM 5034 C CA . ASP A 1 617 ? -23.179 20.595 -51.234 1.00 77.44 617 ASP A CA 1
ATOM 5035 C C . ASP A 1 617 ? -22.638 19.783 -50.063 1.00 77.44 617 ASP A C 1
ATOM 5037 O O . ASP A 1 617 ? -22.928 18.596 -49.912 1.00 77.44 617 ASP A O 1
ATOM 5041 N N . GLN A 1 618 ? -21.810 20.426 -49.243 1.00 75.50 618 GLN A N 1
ATOM 5042 C CA . GLN A 1 618 ? -21.073 19.795 -48.150 1.00 75.50 618 GLN A CA 1
ATOM 5043 C C . GLN A 1 618 ? -20.263 18.564 -48.606 1.00 75.50 618 GLN A C 1
ATOM 5045 O O . GLN A 1 618 ? -19.146 18.709 -49.101 1.00 75.50 618 GLN A O 1
ATOM 5050 N N . LYS A 1 619 ? -20.808 17.357 -48.407 1.00 72.50 619 LYS A N 1
ATOM 5051 C CA . LYS A 1 619 ? -20.192 16.061 -48.731 1.00 72.50 619 LYS A CA 1
ATOM 5052 C C . LYS A 1 619 ? -21.052 15.197 -49.660 1.00 72.50 619 LYS A C 1
ATOM 5054 O O . LYS A 1 619 ? -20.813 13.999 -49.763 1.00 72.50 619 LYS A O 1
ATOM 5059 N N . VAL A 1 620 ? -22.055 15.783 -50.307 1.00 75.81 620 VAL A N 1
ATOM 5060 C CA . VAL A 1 620 ? -22.972 15.070 -51.200 1.00 75.81 620 VAL A CA 1
ATOM 5061 C C . VAL A 1 620 ? -22.954 15.735 -52.572 1.00 75.81 620 VAL A C 1
ATOM 5063 O O . VAL A 1 620 ? -22.862 16.960 -52.694 1.00 75.81 620 VAL A O 1
ATOM 5066 N N . MET A 1 621 ? -22.982 14.900 -53.606 1.00 80.38 621 MET A N 1
ATOM 5067 C CA . MET A 1 621 ? -23.021 15.303 -55.003 1.00 80.38 621 MET A CA 1
ATOM 5068 C C . MET A 1 621 ? -24.465 15.221 -55.494 1.00 80.38 621 MET A C 1
ATOM 5070 O O . MET A 1 621 ? -25.095 14.177 -55.356 1.00 80.38 621 MET A O 1
ATOM 5074 N N . PHE A 1 622 ? -24.982 16.312 -56.049 1.00 82.62 622 PHE A N 1
ATOM 5075 C CA . PHE A 1 622 ? -26.333 16.379 -56.604 1.00 82.62 622 PHE A CA 1
ATOM 5076 C C . PHE A 1 622 ? -26.253 16.528 -58.114 1.00 82.62 622 PHE A C 1
ATOM 5078 O O . PHE A 1 622 ? -25.482 17.364 -58.587 1.00 82.62 622 PHE A O 1
ATOM 5085 N N . ALA A 1 623 ? -27.035 15.748 -58.857 1.00 82.25 623 ALA A N 1
ATOM 5086 C CA . ALA A 1 623 ? -27.043 15.770 -60.315 1.00 82.25 623 ALA A CA 1
ATOM 5087 C C . ALA A 1 623 ? -28.444 16.022 -60.885 1.00 82.25 623 ALA A C 1
ATOM 5089 O O . ALA A 1 623 ? -29.440 15.490 -60.402 1.00 82.25 623 ALA A O 1
ATOM 5090 N N . ASN A 1 624 ? -28.499 16.802 -61.965 1.00 79.12 624 ASN A N 1
ATOM 5091 C CA . ASN A 1 624 ? -29.663 16.934 -62.832 1.00 79.12 624 ASN A CA 1
ATOM 5092 C C . ASN A 1 624 ? -29.432 16.102 -64.090 1.00 79.12 624 ASN A C 1
ATOM 5094 O O . ASN A 1 624 ? -28.498 16.379 -64.849 1.00 79.12 624 ASN A O 1
ATOM 5098 N N . TYR A 1 625 ? -30.293 15.115 -64.325 1.00 75.62 625 TYR A N 1
ATOM 5099 C CA . TYR A 1 625 ? -30.301 14.321 -65.551 1.00 75.62 625 TYR A CA 1
ATOM 5100 C C . TYR A 1 625 ? -31.742 13.943 -65.926 1.00 75.62 625 TYR A C 1
ATOM 5102 O O . TYR A 1 625 ? -32.591 13.730 -65.065 1.00 75.62 625 TYR A O 1
ATOM 5110 N N . ASN A 1 626 ? -32.052 13.911 -67.227 1.00 62.25 626 ASN A N 1
ATOM 5111 C CA . ASN A 1 626 ? -33.339 13.448 -67.778 1.00 62.25 626 ASN A CA 1
ATOM 5112 C C . ASN A 1 626 ? -34.622 14.019 -67.126 1.00 62.25 626 ASN A C 1
ATOM 5114 O O . ASN A 1 626 ? -35.634 13.333 -67.024 1.00 62.25 626 ASN A O 1
ATOM 5118 N N . GLY A 1 627 ? -34.609 15.293 -66.721 1.00 63.16 627 GLY A N 1
ATOM 5119 C CA . GLY A 1 627 ? -35.787 15.979 -66.167 1.00 63.16 627 GLY A CA 1
ATOM 5120 C C . GLY A 1 627 ? -36.020 15.771 -64.666 1.00 63.16 627 GLY A C 1
ATOM 5121 O O . GLY A 1 627 ? -36.883 16.450 -64.108 1.00 63.16 627 GLY A O 1
ATOM 5122 N N . LEU A 1 628 ? -35.226 14.922 -64.007 1.00 62.09 628 LEU A N 1
ATOM 5123 C CA . LEU A 1 628 ? -35.140 14.850 -62.549 1.00 62.09 628 LEU A CA 1
ATOM 5124 C C . LEU A 1 628 ? -34.217 15.969 -62.055 1.00 62.09 628 LEU A C 1
ATOM 5126 O O . LEU A 1 628 ? -33.130 16.181 -62.601 1.00 62.09 628 LEU A O 1
ATOM 5130 N N . LYS A 1 629 ? -34.701 16.739 -61.075 1.00 71.12 629 LYS A N 1
ATOM 5131 C CA . LYS A 1 629 ? -33.993 17.896 -60.524 1.00 71.12 629 LYS A CA 1
ATOM 5132 C C . LYS A 1 629 ? -33.486 17.602 -59.116 1.00 71.12 629 LYS A C 1
ATOM 5134 O O . LYS A 1 629 ? -34.279 17.285 -58.239 1.00 71.12 629 LYS A O 1
ATOM 5139 N N . ASP A 1 630 ? -32.194 17.832 -58.932 1.00 74.50 630 ASP A N 1
ATOM 5140 C CA . ASP A 1 630 ? -31.463 17.959 -57.681 1.00 74.50 630 ASP A CA 1
ATOM 5141 C C . ASP A 1 630 ? -31.498 16.666 -56.823 1.00 74.50 630 ASP A C 1
ATOM 5143 O O . ASP A 1 630 ? -31.703 16.717 -55.610 1.00 74.50 630 ASP A O 1
ATOM 5147 N N . GLU A 1 631 ? -31.273 15.496 -57.443 1.00 76.56 631 GLU A N 1
ATOM 5148 C CA . GLU A 1 631 ? -31.158 14.205 -56.736 1.00 76.56 631 GLU A CA 1
ATOM 5149 C C . GLU A 1 631 ? -29.708 13.904 -56.303 1.00 76.56 631 GLU A C 1
ATOM 5151 O O . GLU A 1 631 ? -28.770 14.163 -57.068 1.00 76.56 631 GLU A O 1
ATOM 5156 N N . PRO A 1 632 ? -29.495 13.369 -55.081 1.00 80.88 632 PRO A N 1
ATOM 5157 C CA . PRO A 1 632 ? -28.175 12.965 -54.614 1.00 80.88 632 PRO A CA 1
ATOM 5158 C C . PRO A 1 632 ? -27.731 11.695 -55.344 1.00 80.88 632 PRO A C 1
ATOM 5160 O O . PRO A 1 632 ? -28.434 10.689 -55.311 1.00 80.88 632 PRO A O 1
ATOM 5163 N N . ILE A 1 633 ? -26.559 11.736 -55.974 1.00 77.38 633 ILE A N 1
ATOM 5164 C CA . ILE A 1 633 ? -26.046 10.637 -56.799 1.00 77.38 633 ILE A CA 1
ATOM 5165 C C . ILE A 1 633 ? -24.704 10.131 -56.258 1.00 77.38 633 ILE A C 1
ATOM 5167 O O . ILE A 1 633 ? -23.860 10.911 -55.790 1.00 77.38 633 ILE A O 1
ATOM 5171 N N . GLY A 1 634 ? -24.505 8.814 -56.302 1.00 76.12 634 GLY A N 1
ATOM 5172 C CA . GLY A 1 634 ? -23.242 8.182 -55.929 1.00 76.12 634 GLY A CA 1
ATOM 5173 C C . GLY A 1 634 ? -22.136 8.439 -56.957 1.00 76.12 634 GLY A C 1
ATOM 5174 O O . GLY A 1 634 ? -22.395 8.694 -58.130 1.00 76.12 634 GLY A O 1
ATOM 5175 N N . LEU A 1 635 ? -20.870 8.340 -56.536 1.00 72.94 635 LEU A N 1
ATOM 5176 C CA . LEU A 1 635 ? -19.737 8.465 -57.463 1.00 72.94 635 LEU A CA 1
ATOM 5177 C C . LEU A 1 635 ? -19.691 7.314 -58.479 1.00 72.94 635 LEU A C 1
ATOM 5179 O O . LEU A 1 635 ? -19.327 7.538 -59.626 1.00 72.94 635 LEU A O 1
ATOM 5183 N N . ASP A 1 636 ? -20.102 6.115 -58.064 1.00 75.31 636 ASP A N 1
ATOM 5184 C CA . ASP A 1 636 ? -20.159 4.930 -58.928 1.00 75.31 636 ASP A CA 1
ATOM 5185 C C . ASP A 1 636 ? -21.326 4.989 -59.929 1.00 75.31 636 ASP A C 1
ATOM 5187 O O . ASP A 1 636 ? -21.297 4.304 -60.940 1.00 75.31 636 ASP A O 1
ATOM 5191 N N . GLU A 1 637 ? -22.341 5.820 -59.669 1.00 71.31 637 GLU A N 1
ATOM 5192 C CA . GLU A 1 637 ? -23.477 6.043 -60.576 1.00 71.31 637 GLU A CA 1
ATOM 5193 C C . GLU A 1 637 ? -23.189 7.143 -61.617 1.00 71.31 637 GLU A C 1
ATOM 5195 O O . GLU A 1 637 ? -23.884 7.243 -62.627 1.00 71.31 637 GLU A O 1
ATOM 5200 N N . LEU A 1 638 ? -22.168 7.976 -61.374 1.00 71.69 638 LEU A N 1
ATOM 5201 C CA . LEU A 1 638 ? -21.708 9.034 -62.281 1.00 71.69 638 LEU A CA 1
ATOM 5202 C C . LEU A 1 638 ? -20.722 8.510 -63.354 1.00 71.69 638 LEU A C 1
ATOM 5204 O O . LEU A 1 638 ? -20.674 9.041 -64.471 1.00 71.69 638 LEU A O 1
ATOM 5208 N N . LEU A 1 639 ? -19.902 7.516 -62.995 1.00 67.00 639 LEU A N 1
ATOM 5209 C CA . LEU A 1 639 ? -18.867 6.888 -63.836 1.00 67.00 639 LEU A CA 1
ATOM 5210 C C . LEU A 1 639 ? -19.457 5.785 -64.728 1.00 67.00 639 LEU A C 1
ATOM 5212 O O . LEU A 1 639 ? -19.043 5.695 -65.914 1.00 67.00 639 LEU A O 1
#

Secondary structure (DSSP, 8-state):
--HHHHHHHHHHHHHHHHTT-BTTTBSSTTS-S-SS--------TT------TT--PPP---------------------------------S-TTSSPPHHHHHHHHHHTT----HHHHHHHHSTTTTS-HHHHHHHHHHHHHHHHHHHHHHHHHHHHHHHHHHHHHHHHHHHHHHHHHHHHHH-SS--HHHHHTSTTGGGS-HHHHHHHHHHHHHHHHHHHHHHHHH--TT-HHHHHHHHHHHHHHHHGGGT-------PPP---SS---------HHHHHHHHHHHHHHHHHHHH--TT-HHHHHHHHHHHHHT--S-HHHHIIIIIIIIIHHHHHHHHHHS-TTS--GGGHHHHHH-TTTHHHHHHHHHHHHHHHTTTS---HHHHTT-THHHHHHH---HHHHHHHHHHHHHHHHHHHHHHHHHH-SSTT----HHHHHHHHHHHHHHHHTT-GGGHHHHIIIIIHHHHHHHHHHHHTTSSHHHHHHHHHHHHHHHTSSSSSSS-HHHHHHHHHHHHHHHHHH-S-----SSTTTSS-HHHHHHHHHHHHH-------------------HHHHHHHHHHHTTPEEEEEEEETTEEEEEEEETTEEEEEEEETTEEEEEETTEEEEE--HHHH-

Organism: NCBI:txid52247

pLDDT: mean 70.27, std 16.33, range [26.19, 94.25]